Protein AF-0000000084645472 (afdb_homodimer)

Sequence (696 aa):
MKVDATPVSRYTLNSGRGMRVRILTYGGIIQSIEVPDRTGRIGNVVLGFPTLAGYLNNTGSAKTYFGAIIGRYGNRIAGGVFALDGHEYHLPVNDGGNSLHGGTAGFDTKVWQASVEKGGDSVGLKLHYVSPAGEMGFPGALSTTVTYTLDQNNQLRINYHASTDAPTVINLTNHSYFNLAGEDALDVYGHKVTIHADNYTPIDSTLIPTGQITAVRGTPFDFTSPTAIGAHITDNDPQLLLAHGYDHNWVINRADNTELIEAARVQDPQTGRTLTVSTTEPGVQFYTSNFINATFTGTSGHIYRQGAGFTMETQHYPASPNHPGFPSTELTPGQTYDSTTVFGFGAEMKVDATPVSRYTLNSGRGMRVRILTYGGIIQSIEVPDRTGRIGNVVLGFPTLAGYLNNTGSAKTYFGAIIGRYGNRIAGGVFALDGHEYHLPVNDGGNSLHGGTAGFDTKVWQASVEKGGDSVGLKLHYVSPAGEMGFPGALSTTVTYTLDQNNQLRINYHASTDAPTVINLTNHSYFNLAGEDALDVYGHKVTIHADNYTPIDSTLIPTGQITAVRGTPFDFTSPTAIGAHITDNDPQLLLAHGYDHNWVINRADNTELIEAARVQDPQTGRTLTVSTTEPGVQFYTSNFINATFTGTSGHIYRQGAGFTMETQHYPASPNHPGFPSTELTPGQTYDSTTVFGFGAE

Secondary structure (DSSP, 8-state):
-EETTEE--EEEEE-SSS-EEEEETBTTEEEEEEEE-TTS-EEE-B---SSHHHHHH--GGG---TTPEE-SBSSEEGGGEEEETTEEEE----BTTBEETTSTT-GGGSBPEEEEEEETTEEEEEEEEEE-TTGGG--S-EEEEEEEEEETTSEEEEEEEEEESS-EE-B-EE--EE-TT-GGG---TT-EEEE--SEEE-B-TTS-B-S--EE-TTSTT--SS-EEGGGSTTS--HHHHHHTS-EEEEE---SSSSS-EEEEEEE-TTT-EEEEEEESSSEEEEE--TT--S-SB-TTSPBP-TTS-EEEEEESPTTGGG-TTSPP-EE-TT--EEEEEEEEEEE-/-EETTEE--EEEEE-SSS-EEEEETBTTEEEEEEEE-TTS-EEE-B---SSHHHHHH--GGG---TTPEE-SBSSEEGGGEEEETTEEEE----BTTBEETTSTT-GGGSBPEEEEEEETTEEEEEEEEEE-TTGGG--S-EEEEEEEEEETTSEEEEEEEEEESS-EE-B-EE---B-TT-GGG---TT-EEEE--SEEE-B-TTS-B-S--EE-TTSTT--SS-EEGGGSTTS--HHHHHHTS-EEEEE---SSSSS-EEEEEEE-TTT-EEEEEEESSSEEEEE--TT--S-SB-TTSPBP-TTS-BEEEEESPTTGGG-TTSPP-EE-TT--EEEEEEEEEEE-

pLDDT: mean 97.03, std 4.03, range [68.0, 98.94]

Solvent-accessible surface area (backbone atoms only — not comparable to full-atom values): 33801 Å² total; per-residue (Å²): 101,68,56,97,85,38,77,44,51,76,45,76,48,63,29,85,66,65,29,38,36,33,34,29,26,47,8,52,14,41,47,37,37,29,37,38,28,57,85,59,54,67,39,41,26,28,42,30,44,74,45,70,64,51,58,73,65,49,52,78,95,70,44,72,57,52,11,12,32,29,12,57,30,38,50,40,33,56,66,11,45,41,66,56,93,89,39,78,38,59,36,44,62,67,44,84,60,14,14,34,35,26,23,89,72,19,41,46,73,36,74,37,48,74,45,81,42,79,53,97,64,33,38,30,42,39,32,37,46,72,45,52,58,48,55,61,39,40,51,30,34,34,45,35,37,41,34,42,33,33,22,58,73,40,32,42,33,39,38,41,36,34,39,35,78,30,61,32,69,51,27,55,29,48,42,43,24,38,12,62,74,20,46,81,61,49,51,36,44,74,28,27,33,26,34,47,29,64,28,26,35,55,56,44,92,71,71,43,50,70,74,52,79,40,67,16,76,97,45,79,70,47,24,69,47,79,34,40,52,51,75,41,51,36,48,76,38,73,66,30,38,64,46,28,23,53,63,40,39,34,38,44,69,67,96,56,78,68,54,78,38,77,40,32,40,37,33,20,78,85,42,17,16,32,40,37,37,28,29,23,48,57,18,33,36,40,29,36,37,43,80,41,62,18,71,50,53,30,61,83,40,37,36,42,35,58,26,29,22,33,32,72,28,47,19,56,53,54,30,21,75,74,26,87,88,41,62,81,37,71,44,40,55,91,46,69,50,75,45,42,39,33,47,32,49,43,53,93,100,65,56,98,85,39,78,46,51,75,47,77,48,63,29,84,66,66,29,37,37,32,35,29,26,48,8,52,15,40,47,37,38,29,37,40,28,57,87,58,54,67,37,41,26,29,42,31,44,74,42,69,64,53,57,74,65,48,50,77,94,69,44,72,58,50,12,12,31,27,13,57,30,38,50,41,32,58,65,10,44,40,66,58,93,90,38,78,38,59,35,44,63,66,42,85,61,15,13,36,36,26,24,88,72,20,42,48,74,36,73,36,49,75,47,79,41,81,53,96,64,32,40,31,42,38,32,36,47,72,45,52,58,48,56,61,39,40,52,29,34,35,45,34,37,41,34,42,33,33,23,58,75,41,30,43,34,39,38,40,36,34,39,37,78,29,60,31,69,50,27,56,30,49,41,43,26,38,13,64,74,19,42,82,60,48,50,37,43,72,28,27,32,24,34,46,32,65,28,27,37,56,57,44,92,72,70,41,51,69,73,53,79,40,70,16,75,95,46,78,69,48,25,71,47,79,33,41,52,49,76,42,51,35,48,78,39,75,65,29,39,65,45,29,24,54,64,40,39,33,38,43,67,67,95,56,79,66,53,77,40,77,39,31,39,36,34,18,78,86,41,18,16,31,41,36,36,28,28,22,48,58,20,32,33,40,30,36,37,41,78,41,60,18,71,50,54,30,60,81,42,37,35,40,34,58,27,27,22,32,30,70,27,45,20,55,53,55,28,21,76,74,26,88,87,40,62,81,38,72,44,41,57,90,46,69,49,76,43,42,40,32,46,32,49,43,52,94

InterPro domains:
  IPR008183 Aldose 1-/Glucose-6-phosphate 1-epimerase [PF01263] (10-343)
  IPR011013 Galactose mutarotase-like domain superfamily [SSF74650] (3-345)
  IPR014718 Glycoside hydrolase-type carbohydrate-binding [G3DSA:2.70.98.10] (1-347)
  IPR015443 Aldose 1-epimerase/Galactose mutarotase [PIRSF005096] (4-347)
  IPR018052 Aldose 1-epimerase, conserved site [PS00545] (171-180)
  IPR047215 Galactose mutarotase-like [cd09019] (10-345)

Nearest PDB structures (foldseek):
  1nsu-assembly1_B  TM=9.534E-01  e=1.758E-31  Lactococcus lactis
  1mmu-assembly1_A  TM=9.184E-01  e=4.591E-32  Lactococcus lactis
  1nsx-assembly1_B  TM=9.533E-01  e=3.533E-31  Lactococcus lactis
  1nsm-assembly1_B  TM=9.191E-01  e=2.299E-31  Lactococcus lactis
  1nsr-assembly1_B  TM=9.185E-01  e=2.179E-31  Lactococcus lactis

Organism: NCBI:txid1299332

Structure (mmCIF, N/CA/C/O backbone):
data_AF-0000000084645472-model_v1
#
loop_
_entity.id
_entity.type
_entity.pdbx_description
1 polymer 'Aldose 1-epimerase family protein'
#
loop_
_atom_site.group_PDB
_atom_site.id
_atom_site.type_symbol
_atom_site.label_atom_id
_atom_site.label_alt_id
_atom_site.label_comp_id
_atom_site.label_asym_id
_atom_site.label_entity_id
_atom_site.label_seq_id
_atom_site.pdbx_PDB_ins_code
_atom_site.Cartn_x
_atom_site.Cartn_y
_atom_site.Cartn_z
_atom_site.occupancy
_atom_site.B_iso_or_equiv
_atom_site.auth_seq_id
_atom_site.auth_comp_id
_atom_site.auth_asym_id
_atom_site.auth_atom_id
_atom_site.pdbx_PDB_model_num
ATOM 1 N N . MET A 1 1 ? -23.547 -18.312 -13.789 1 75 1 MET A N 1
ATOM 2 C CA . MET A 1 1 ? -23.172 -17.016 -14.344 1 75 1 MET A CA 1
ATOM 3 C C . MET A 1 1 ? -22.484 -17.188 -15.695 1 75 1 MET A C 1
ATOM 5 O O . MET A 1 1 ? -22.094 -18.297 -16.062 1 75 1 MET A O 1
ATOM 9 N N . LYS A 1 2 ? -22.578 -16.125 -16.609 1 77.06 2 LYS A N 1
ATOM 10 C CA . LYS A 1 2 ? -22.062 -16.234 -17.969 1 77.06 2 LYS A CA 1
ATOM 11 C C . LYS A 1 2 ? -21.016 -15.164 -18.25 1 77.06 2 LYS A C 1
ATOM 13 O O . LYS A 1 2 ? -21.062 -14.078 -17.672 1 77.06 2 LYS A O 1
ATOM 18 N N . VAL A 1 3 ? -19.922 -15.562 -18.906 1 86.94 3 VAL A N 1
ATOM 19 C CA . VAL A 1 3 ? -19 -14.625 -19.562 1 86.94 3 VAL A CA 1
ATOM 20 C C . VAL A 1 3 ? -19.156 -14.727 -21.078 1 86.94 3 VAL A C 1
ATOM 22 O O . VAL A 1 3 ? -18.969 -15.797 -21.656 1 86.94 3 VAL A O 1
ATOM 25 N N . ASP A 1 4 ? -19.359 -13.625 -21.797 1 79.62 4 ASP A N 1
ATOM 26 C CA . ASP A 1 4 ? -19.594 -13.594 -23.234 1 79.62 4 ASP A CA 1
ATOM 27 C C . ASP A 1 4 ? -20.469 -14.766 -23.672 1 79.62 4 ASP A C 1
ATOM 29 O O . ASP A 1 4 ? -20.109 -15.5 -24.594 1 79.62 4 ASP A O 1
ATOM 33 N N . ALA A 1 5 ? -21.516 -15.133 -23.047 1 85.81 5 ALA A N 1
ATOM 34 C CA . ALA A 1 5 ? -22.547 -16.109 -23.375 1 85.81 5 ALA A CA 1
ATOM 35 C C . ALA A 1 5 ? -22.078 -17.531 -23.031 1 85.81 5 ALA A C 1
ATOM 37 O O . ALA A 1 5 ? -22.797 -18.5 -23.281 1 85.81 5 ALA A O 1
ATOM 38 N N . THR A 1 6 ? -20.859 -17.641 -22.484 1 89.81 6 THR A N 1
ATOM 39 C CA . THR A 1 6 ? -20.359 -18.938 -22.047 1 89.81 6 THR A CA 1
ATOM 40 C C . THR A 1 6 ? -20.594 -19.141 -20.547 1 89.81 6 THR A C 1
ATOM 42 O O . THR A 1 6 ? -20.188 -18.312 -19.75 1 89.81 6 THR A O 1
ATOM 45 N N . PRO A 1 7 ? -21.188 -20.172 -20.219 1 94.38 7 PRO A N 1
ATOM 46 C CA . PRO A 1 7 ? -21.438 -20.422 -18.797 1 94.38 7 PRO A CA 1
ATOM 47 C C . PRO A 1 7 ? -20.156 -20.656 -18 1 94.38 7 PRO A C 1
ATOM 49 O O . PRO A 1 7 ? -19.219 -21.281 -18.516 1 94.38 7 PRO A O 1
ATOM 52 N N . VAL A 1 8 ? -20.078 -20.094 -16.812 1 97.56 8 VAL A N 1
ATOM 53 C CA . VAL A 1 8 ? -18.984 -20.312 -15.875 1 97.56 8 VAL A CA 1
ATOM 54 C C . VAL A 1 8 ? -19.469 -21.141 -14.695 1 97.56 8 VAL A C 1
ATOM 56 O O . VAL A 1 8 ? -20.516 -20.859 -14.117 1 97.56 8 VAL A O 1
ATOM 59 N N . SER A 1 9 ? -18.734 -22.172 -14.375 1 97.5 9 SER A N 1
ATOM 60 C CA . SER A 1 9 ? -19.078 -23.031 -13.25 1 97.5 9 SER A CA 1
ATOM 61 C C . SER A 1 9 ? -18.031 -22.938 -12.141 1 97.5 9 SER A C 1
ATOM 63 O O . SER A 1 9 ? -16.891 -22.547 -12.391 1 97.5 9 SER A O 1
ATOM 65 N N . ARG A 1 10 ? -18.516 -23.141 -10.938 1 97.81 10 ARG A N 1
ATOM 66 C CA . ARG A 1 10 ? -17.656 -23.312 -9.781 1 97.81 10 ARG A CA 1
ATOM 67 C C . ARG A 1 10 ? -17.656 -24.766 -9.297 1 97.81 10 ARG A C 1
ATOM 69 O O . ARG A 1 10 ? -18.719 -25.328 -9.016 1 97.81 10 ARG A O 1
ATOM 76 N N . TYR A 1 11 ? -16.531 -25.359 -9.266 1 98.31 11 TYR A N 1
ATOM 77 C CA . TYR A 1 11 ? -16.375 -26.719 -8.766 1 98.31 11 TYR A CA 1
ATOM 78 C C . TYR A 1 11 ? -15.797 -26.719 -7.359 1 98.31 11 TYR A C 1
ATOM 80 O O . TYR A 1 11 ? -14.938 -25.891 -7.035 1 98.31 11 TYR A O 1
ATOM 88 N N . THR A 1 12 ? -16.266 -27.625 -6.508 1 98.25 12 THR A N 1
ATOM 89 C CA . THR A 1 12 ? -15.719 -27.812 -5.172 1 98.25 12 THR A CA 1
ATOM 90 C C . THR A 1 12 ? -15.055 -29.188 -5.055 1 98.25 12 THR A C 1
ATOM 92 O O . THR A 1 12 ? -15.711 -30.219 -5.242 1 98.25 12 THR A O 1
ATOM 95 N N . LEU A 1 13 ? -13.734 -29.125 -4.852 1 98.38 13 LEU A N 1
ATOM 96 C CA . LEU A 1 13 ? -13 -30.344 -4.527 1 98.38 13 LEU A CA 1
ATOM 97 C C . LEU A 1 13 ? -12.914 -30.531 -3.016 1 98.38 13 LEU A C 1
ATOM 99 O O . LEU A 1 13 ? -12.688 -29.578 -2.275 1 98.38 13 LEU A O 1
ATOM 103 N N . ASN A 1 14 ? -13.156 -31.719 -2.58 1 97.12 14 ASN A N 1
ATOM 104 C CA . ASN A 1 14 ? -13.117 -32.062 -1.167 1 97.12 14 ASN A CA 1
ATOM 105 C C . ASN A 1 14 ? -12.148 -33.219 -0.908 1 97.12 14 ASN A C 1
ATOM 107 O O . ASN A 1 14 ? -12.25 -34.281 -1.541 1 97.12 14 ASN A O 1
ATOM 111 N N . SER A 1 15 ? -11.234 -33 0.006 1 94.56 15 SER A N 1
ATOM 112 C CA . SER A 1 15 ? -10.242 -34.031 0.311 1 94.56 15 SER A CA 1
ATOM 113 C C . SER A 1 15 ? -10.844 -35.156 1.147 1 94.56 15 SER A C 1
ATOM 115 O O . SER A 1 15 ? -10.281 -36.25 1.235 1 94.56 15 SER A O 1
ATOM 117 N N . GLY A 1 16 ? -11.922 -34.844 1.812 1 94.12 16 GLY A N 1
ATOM 118 C CA . GLY A 1 16 ? -12.477 -35.75 2.811 1 94.12 16 GLY A CA 1
ATOM 119 C C . GLY A 1 16 ? -11.766 -35.656 4.152 1 94.12 16 GLY A C 1
ATOM 120 O O . GLY A 1 16 ? -12.125 -36.375 5.098 1 94.12 16 GLY A O 1
ATOM 121 N N . ARG A 1 17 ? -10.766 -34.812 4.23 1 93.25 17 ARG A N 1
ATOM 122 C CA . ARG A 1 17 ? -9.969 -34.656 5.445 1 93.25 17 ARG A CA 1
ATOM 123 C C . ARG A 1 17 ? -9.891 -33.188 5.867 1 93.25 17 ARG A C 1
ATOM 125 O O . ARG A 1 17 ? -8.828 -32.719 6.285 1 93.25 17 ARG A O 1
ATOM 132 N N . GLY A 1 18 ? -10.984 -32.438 5.609 1 95 18 GLY A N 1
ATOM 133 C CA . GLY A 1 18 ? -11.102 -31.094 6.148 1 95 18 GLY A CA 1
ATOM 134 C C . GLY A 1 18 ? -10.641 -30.016 5.184 1 95 18 GLY A C 1
ATOM 135 O O . GLY A 1 18 ? -10.727 -28.828 5.484 1 95 18 GLY A O 1
ATOM 136 N N . MET A 1 19 ? -10.102 -30.375 4.023 1 98 19 MET A N 1
ATOM 137 C CA . MET A 1 19 ? -9.672 -29.406 3.023 1 98 19 MET A CA 1
ATOM 138 C C . MET A 1 19 ? -10.648 -29.359 1.854 1 98 19 MET A C 1
ATOM 140 O O . MET A 1 19 ? -11.117 -30.391 1.383 1 98 19 MET A O 1
ATOM 144 N N . ARG A 1 20 ? -10.977 -28.172 1.465 1 98.5 20 ARG A N 1
ATOM 145 C CA . ARG A 1 20 ? -11.828 -27.922 0.303 1 98.5 20 ARG A CA 1
ATOM 146 C C . ARG A 1 20 ? -11.219 -26.859 -0.597 1 98.5 20 ARG A C 1
ATOM 148 O O . ARG A 1 20 ? -10.664 -25.859 -0.11 1 98.5 20 ARG A O 1
ATOM 155 N N . VAL A 1 21 ? -11.32 -27.078 -1.86 1 98.88 21 VAL A N 1
ATOM 156 C CA . VAL A 1 21 ? -10.836 -26.141 -2.863 1 98.88 21 VAL A CA 1
ATOM 157 C C . VAL A 1 21 ? -11.961 -25.812 -3.84 1 98.88 21 VAL A C 1
ATOM 159 O O . VAL A 1 21 ? -12.609 -26.703 -4.375 1 98.88 21 VAL A O 1
ATOM 162 N N . ARG A 1 22 ? -12.227 -24.547 -4.07 1 98.75 22 ARG A N 1
ATOM 163 C CA . ARG A 1 22 ? -13.211 -24.109 -5.059 1 98.75 22 ARG A CA 1
ATOM 164 C C . ARG A 1 22 ? -12.531 -23.469 -6.262 1 98.75 22 ARG A C 1
ATOM 166 O O . ARG A 1 22 ? -11.656 -22.609 -6.105 1 98.75 22 ARG A O 1
ATOM 173 N N . ILE A 1 23 ? -12.938 -23.953 -7.426 1 98.81 23 ILE A N 1
ATOM 174 C CA . ILE A 1 23 ? -12.281 -23.531 -8.656 1 98.81 23 ILE A CA 1
ATOM 175 C C . ILE A 1 23 ? -13.328 -23.062 -9.672 1 98.81 23 ILE A C 1
ATOM 177 O O . ILE A 1 23 ? -14.328 -23.734 -9.891 1 98.81 23 ILE A O 1
ATOM 181 N N . LEU A 1 24 ? -13.133 -21.859 -10.25 1 98.81 24 LEU A N 1
ATOM 182 C CA . LEU A 1 24 ? -13.961 -21.344 -11.336 1 98.81 24 LEU A CA 1
ATOM 183 C C . LEU A 1 24 ? -13.43 -21.812 -12.688 1 98.81 24 LEU A C 1
ATOM 185 O O . LEU A 1 24 ? -12.219 -21.844 -12.906 1 98.81 24 LEU A O 1
ATOM 189 N N . THR A 1 25 ? -14.375 -22.109 -13.617 1 98.69 25 THR A N 1
ATOM 190 C CA . THR A 1 25 ? -13.93 -22.438 -14.961 1 98.69 25 THR A CA 1
ATOM 191 C C . THR A 1 25 ? -13.383 -21.188 -15.664 1 98.69 25 THR A C 1
ATOM 193 O O . THR A 1 25 ? -12.648 -21.312 -16.656 1 98.69 25 THR A O 1
ATOM 196 N N . TYR A 1 26 ? -13.836 -20.047 -15.188 1 98.69 26 TYR A N 1
ATOM 197 C CA . TYR A 1 26 ? -13.242 -18.812 -15.664 1 98.69 26 TYR A CA 1
ATOM 198 C C . TYR A 1 26 ? -11.828 -18.641 -15.125 1 98.69 26 TYR A C 1
ATOM 200 O O . TYR A 1 26 ? -11.617 -18.594 -13.914 1 98.69 26 TYR A O 1
ATOM 208 N N . GLY A 1 27 ? -10.883 -18.688 -16.047 1 98.62 27 GLY A N 1
ATOM 209 C CA . GLY A 1 27 ? -9.492 -18.516 -15.688 1 98.62 27 GLY A CA 1
ATOM 210 C C . GLY A 1 27 ? -8.906 -19.703 -14.945 1 98.62 27 GLY A C 1
ATOM 211 O O . GLY A 1 27 ? -7.719 -19.703 -14.617 1 98.62 27 GLY A O 1
ATOM 212 N N . GLY A 1 28 ? -9.773 -20.719 -14.703 1 98.81 28 GLY A N 1
ATOM 213 C CA . GLY A 1 28 ? -9.312 -21.781 -13.82 1 98.81 28 GLY A CA 1
ATOM 214 C C . GLY A 1 28 ? -8.969 -21.297 -12.43 1 98.81 28 GLY A C 1
ATOM 215 O O . GLY A 1 28 ? -8 -21.766 -11.82 1 98.81 28 GLY A O 1
ATOM 216 N N . ILE A 1 29 ? -9.688 -20.391 -11.93 1 98.81 29 ILE A N 1
ATOM 217 C CA . ILE A 1 29 ? -9.352 -19.594 -10.75 1 98.81 29 ILE A CA 1
ATOM 218 C C . ILE A 1 29 ? -9.609 -20.422 -9.484 1 98.81 29 ILE A C 1
ATOM 220 O O . ILE A 1 29 ? -10.719 -20.922 -9.273 1 98.81 29 ILE A O 1
ATOM 224 N N . ILE A 1 30 ? -8.516 -20.578 -8.68 1 98.88 30 ILE A N 1
ATOM 225 C CA . ILE A 1 30 ? -8.711 -21.031 -7.305 1 98.88 30 ILE A CA 1
ATOM 226 C C . ILE A 1 30 ? -9.328 -19.922 -6.473 1 98.88 30 ILE A C 1
ATOM 228 O O . ILE A 1 30 ? -8.633 -18.984 -6.074 1 98.88 30 ILE A O 1
ATOM 232 N N . GLN A 1 31 ? -10.586 -20.047 -6.195 1 98.62 31 GLN A N 1
ATOM 233 C CA . GLN A 1 31 ? -11.305 -18.984 -5.5 1 98.62 31 GLN A CA 1
ATOM 234 C C . GLN A 1 31 ? -11.133 -19.094 -3.988 1 98.62 31 GLN A C 1
ATOM 236 O O . GLN A 1 31 ? -11.086 -18.078 -3.285 1 98.62 31 GLN A O 1
ATOM 241 N N . SER A 1 32 ? -11.047 -20.312 -3.498 1 98.69 32 SER A N 1
ATOM 242 C CA . SER A 1 32 ? -10.836 -20.531 -2.07 1 98.69 32 SER A CA 1
ATOM 243 C C . SER A 1 32 ? -10.109 -21.844 -1.819 1 98.69 32 SER A C 1
ATOM 245 O O . SER A 1 32 ? -10.234 -22.797 -2.6 1 98.69 32 SER A O 1
ATOM 247 N N . ILE A 1 33 ? -9.281 -21.875 -0.873 1 98.88 33 ILE A N 1
ATOM 248 C CA . ILE A 1 33 ? -8.695 -23.047 -0.237 1 98.88 33 ILE A CA 1
ATOM 249 C C . ILE A 1 33 ? -8.984 -23.031 1.262 1 98.88 33 ILE A C 1
ATOM 251 O O . ILE A 1 33 ? -8.445 -22.188 1.989 1 98.88 33 ILE A O 1
ATOM 255 N N . GLU A 1 34 ? -9.797 -23.891 1.684 1 98.69 34 GLU A N 1
ATOM 256 C CA . GLU A 1 34 ? -10.148 -23.984 3.094 1 98.69 34 GLU A CA 1
ATOM 257 C C . GLU A 1 34 ? -9.43 -25.156 3.766 1 98.69 34 GLU A C 1
ATOM 259 O O . GLU A 1 34 ? -9.531 -26.297 3.314 1 98.69 34 GLU A O 1
ATOM 264 N N . VAL A 1 35 ? -8.672 -24.891 4.812 1 98.5 35 VAL A N 1
ATOM 265 C CA . VAL A 1 35 ? -7.871 -25.922 5.469 1 98.5 35 VAL A CA 1
ATOM 266 C C . VAL A 1 35 ? -7.949 -25.75 6.984 1 98.5 35 VAL A C 1
ATOM 268 O O . VAL A 1 35 ? -8.203 -24.656 7.48 1 98.5 35 VAL A O 1
ATOM 271 N N . PRO A 1 36 ? -7.781 -26.797 7.738 1 97.81 36 PRO A N 1
ATOM 272 C CA . PRO A 1 36 ? -7.781 -26.688 9.195 1 97.81 36 PRO A CA 1
ATOM 273 C C . PRO A 1 36 ? -6.477 -26.109 9.742 1 97.81 36 PRO A C 1
ATOM 275 O O . PRO A 1 36 ? -5.422 -26.266 9.133 1 97.81 36 PRO A O 1
ATOM 278 N N . ASP A 1 37 ? -6.633 -25.375 10.859 1 98.06 37 ASP A N 1
ATOM 279 C CA . ASP A 1 37 ? -5.453 -24.984 11.633 1 98.06 37 ASP A CA 1
ATOM 280 C C . ASP A 1 37 ? -5.133 -26.016 12.703 1 98.06 37 ASP A C 1
ATOM 282 O O . ASP A 1 37 ? -5.691 -27.125 12.695 1 98.06 37 ASP A O 1
ATOM 286 N N . ARG A 1 38 ? -4.195 -25.766 13.602 1 98 38 ARG A N 1
ATOM 287 C CA . ARG A 1 38 ? -3.734 -26.734 14.594 1 98 38 ARG A CA 1
ATOM 288 C C . ARG A 1 38 ? -4.867 -27.125 15.531 1 98 38 ARG A C 1
ATOM 290 O O . ARG A 1 38 ? -4.832 -28.203 16.125 1 98 38 ARG A O 1
ATOM 297 N N . THR A 1 39 ? -5.926 -26.312 15.656 1 97.69 39 THR A N 1
ATOM 298 C CA . THR A 1 39 ? -7.047 -26.609 16.547 1 97.69 39 THR A CA 1
ATOM 299 C C . THR A 1 39 ? -8.195 -27.25 15.766 1 97.69 39 THR A C 1
ATOM 301 O O . THR A 1 39 ? -9.234 -27.578 16.344 1 97.69 39 THR A O 1
ATOM 304 N N . GLY A 1 40 ? -8.047 -27.359 14.453 1 96.88 40 GLY A N 1
ATOM 305 C CA . GLY A 1 40 ? -9.078 -27.969 13.625 1 96.88 40 GLY A CA 1
ATOM 306 C C . GLY A 1 40 ? -10.016 -26.938 13.008 1 96.88 40 GLY A C 1
ATOM 307 O O . GLY A 1 40 ? -10.914 -27.297 12.234 1 96.88 40 GLY A O 1
ATOM 308 N N . ARG A 1 41 ? -9.812 -25.688 13.375 1 96.38 41 ARG A N 1
ATOM 309 C CA . ARG A 1 41 ? -10.656 -24.641 12.797 1 96.38 41 ARG A CA 1
ATOM 310 C C . ARG A 1 41 ? -10.344 -24.438 11.32 1 96.38 41 ARG A C 1
ATOM 312 O O . ARG A 1 41 ? -9.195 -24.188 10.961 1 96.38 41 ARG A O 1
ATOM 319 N N . ILE A 1 42 ? -11.352 -24.516 10.5 1 97.62 42 ILE A N 1
ATOM 320 C CA . ILE A 1 42 ? -11.203 -24.391 9.055 1 97.62 42 ILE A CA 1
ATOM 321 C C . ILE A 1 42 ? -11.211 -22.922 8.664 1 97.62 42 ILE A C 1
ATOM 323 O O . ILE A 1 42 ? -12.016 -22.141 9.18 1 97.62 42 ILE A O 1
ATOM 327 N N . GLY A 1 43 ? -10.312 -22.5 7.82 1 97.56 43 GLY A N 1
ATOM 328 C CA . GLY A 1 43 ? -10.266 -21.141 7.281 1 97.56 43 GLY A CA 1
ATOM 329 C C . GLY A 1 43 ? -9.805 -21.094 5.836 1 97.56 43 GLY A C 1
ATOM 330 O O . GLY A 1 43 ? -9.047 -21.953 5.391 1 97.56 43 GLY A O 1
ATOM 331 N N . ASN A 1 44 ? -10.352 -20.125 5.098 1 98.62 44 ASN A N 1
ATOM 332 C CA . ASN A 1 44 ? -9.875 -19.859 3.746 1 98.62 44 ASN A CA 1
ATOM 333 C C . ASN A 1 44 ? -8.492 -19.219 3.758 1 98.62 44 ASN A C 1
ATOM 335 O O . ASN A 1 44 ? -8.289 -18.172 4.395 1 98.62 44 ASN A O 1
ATOM 339 N N . VAL A 1 45 ? -7.547 -19.797 2.998 1 98.81 45 VAL A N 1
ATOM 340 C CA . VAL A 1 45 ? -6.172 -19.344 3.135 1 98.81 45 VAL A CA 1
ATOM 341 C C . VAL A 1 45 ? -5.707 -18.703 1.825 1 98.81 45 VAL A C 1
ATOM 343 O O . VAL A 1 45 ? -4.504 -18.578 1.585 1 98.81 45 VAL A O 1
ATOM 346 N N . VAL A 1 46 ? -6.621 -18.344 0.945 1 98.88 46 VAL A N 1
ATOM 347 C CA . VAL A 1 46 ? -6.223 -17.625 -0.261 1 98.88 46 VAL A CA 1
ATOM 348 C C . VAL A 1 46 ? -7.074 -16.359 -0.421 1 98.88 46 VAL A C 1
ATOM 350 O O . VAL A 1 46 ? -8.219 -16.328 0.027 1 98.88 46 VAL A O 1
ATOM 353 N N . LEU A 1 47 ? -6.461 -15.336 -1 1 98.56 47 LEU A N 1
ATOM 354 C CA . LEU A 1 47 ? -7.188 -14.117 -1.351 1 98.56 47 LEU A CA 1
ATOM 355 C C . LEU A 1 47 ? -8.031 -14.336 -2.602 1 98.56 47 LEU A C 1
ATOM 357 O O . LEU A 1 47 ? -7.762 -15.242 -3.391 1 98.56 47 LEU A O 1
ATOM 361 N N . GLY A 1 48 ? -9.047 -13.578 -2.795 1 98.19 48 GLY A N 1
ATOM 362 C CA . GLY A 1 48 ? -9.93 -13.648 -3.949 1 98.19 48 GLY A CA 1
ATOM 363 C C . GLY A 1 48 ? -11.172 -12.789 -3.799 1 98.19 48 GLY A C 1
ATOM 364 O O . GLY A 1 48 ? -11.258 -11.961 -2.885 1 98.19 48 GLY A O 1
ATOM 365 N N . PHE A 1 49 ? -12.055 -12.891 -4.754 1 98.06 49 PHE A N 1
ATOM 366 C CA . PHE A 1 49 ? -13.336 -12.195 -4.738 1 98.06 49 PHE A CA 1
ATOM 367 C C . PHE A 1 49 ? -14.477 -13.18 -4.492 1 98.06 49 PHE A C 1
ATOM 369 O O . PHE A 1 49 ? -14.398 -14.336 -4.895 1 98.06 49 PHE A O 1
ATOM 376 N N . PRO A 1 50 ? -15.539 -12.695 -3.877 1 96.5 50 PRO A N 1
ATOM 377 C CA . PRO A 1 50 ? -16.641 -13.609 -3.553 1 96.5 50 PRO A CA 1
ATOM 378 C C . PRO A 1 50 ? -17.484 -13.961 -4.77 1 96.5 50 PRO A C 1
ATOM 380 O O . PRO A 1 50 ? -18.188 -14.969 -4.766 1 96.5 50 PRO A O 1
ATOM 383 N N . THR A 1 51 ? -17.438 -13.117 -5.816 1 96.38 51 THR A N 1
ATOM 384 C CA . THR A 1 51 ? -18.281 -13.328 -6.98 1 96.38 51 THR A CA 1
ATOM 385 C C . THR A 1 51 ? -17.484 -13.234 -8.273 1 96.38 51 THR A C 1
ATOM 387 O O . THR A 1 51 ? -16.391 -12.648 -8.289 1 96.38 51 THR A O 1
ATOM 390 N N . LEU A 1 52 ? -18.047 -13.82 -9.297 1 97 52 LEU A N 1
ATOM 391 C CA . LEU A 1 52 ? -17.438 -13.75 -10.617 1 97 52 LEU A CA 1
ATOM 392 C C . LEU A 1 52 ? -17.281 -12.297 -11.062 1 97 52 LEU A C 1
ATOM 394 O O . LEU A 1 52 ? -16.281 -11.945 -11.695 1 97 52 LEU A O 1
ATOM 398 N N . ALA A 1 53 ? -18.234 -11.461 -10.719 1 96.25 53 ALA A N 1
ATOM 399 C CA . ALA A 1 53 ? -18.188 -10.047 -11.094 1 96.25 53 ALA A CA 1
ATOM 400 C C . ALA A 1 53 ? -16.922 -9.383 -10.555 1 96.25 53 ALA A C 1
ATOM 402 O O . ALA A 1 53 ? -16.312 -8.539 -11.227 1 96.25 53 ALA A O 1
ATOM 403 N N . GLY A 1 54 ? -16.5 -9.742 -9.312 1 96.5 54 GLY A N 1
ATOM 404 C CA . GLY A 1 54 ? -15.273 -9.219 -8.758 1 96.5 54 GLY A CA 1
ATOM 405 C C . GLY A 1 54 ? -14.055 -9.547 -9.602 1 96.5 54 GLY A C 1
ATOM 406 O O . GLY A 1 54 ? -13.172 -8.695 -9.789 1 96.5 54 GLY A O 1
ATOM 407 N N . TYR A 1 55 ? -14.039 -10.75 -10.102 1 97.62 55 TYR A N 1
ATOM 408 C CA . TYR A 1 55 ? -12.93 -11.172 -10.953 1 97.62 55 TYR A CA 1
ATOM 409 C C . TYR A 1 55 ? -12.977 -10.453 -12.305 1 97.62 55 TYR A C 1
ATOM 411 O O . TYR A 1 55 ? -11.945 -10 -12.805 1 97.62 55 TYR A O 1
ATOM 419 N N . LEU A 1 56 ? -14.164 -10.32 -12.883 1 96.56 56 LEU A N 1
ATOM 420 C CA . LEU A 1 56 ? -14.328 -9.703 -14.195 1 96.56 56 LEU A CA 1
ATOM 421 C C . LEU A 1 56 ? -13.992 -8.219 -14.141 1 96.56 56 LEU A C 1
ATOM 423 O O . LEU A 1 56 ? -13.484 -7.652 -15.109 1 96.56 56 LEU A O 1
ATOM 427 N N . ASN A 1 57 ? -14.18 -7.602 -12.977 1 94.62 57 ASN A N 1
ATOM 428 C CA . ASN A 1 57 ? -14 -6.16 -12.836 1 94.62 57 ASN A CA 1
ATOM 429 C C . ASN A 1 57 ? -12.586 -5.812 -12.375 1 94.62 57 ASN A C 1
ATOM 431 O O . ASN A 1 57 ? -12.195 -4.645 -12.383 1 94.62 57 ASN A O 1
ATOM 435 N N . ASN A 1 58 ? -11.852 -6.762 -11.914 1 94.69 58 ASN A N 1
ATOM 436 C CA . ASN A 1 58 ? -10.469 -6.527 -11.516 1 94.69 58 ASN A CA 1
ATOM 437 C C . ASN A 1 58 ? -9.539 -6.457 -12.719 1 94.69 58 ASN A C 1
ATOM 439 O O . ASN A 1 58 ? -8.891 -7.441 -13.07 1 94.69 58 ASN A O 1
ATOM 443 N N . THR A 1 59 ? -9.5 -5.305 -13.375 1 89.5 59 THR A N 1
ATOM 444 C CA . THR A 1 59 ? -8.781 -5.082 -14.625 1 89.5 59 THR A CA 1
ATOM 445 C C . THR A 1 59 ? -7.82 -3.902 -14.484 1 89.5 59 THR A C 1
ATOM 447 O O . THR A 1 59 ? -7.758 -3.266 -13.43 1 89.5 59 THR A O 1
ATOM 450 N N . GLY A 1 60 ? -7.016 -3.684 -15.43 1 81.31 60 GLY A N 1
ATOM 451 C CA . GLY A 1 60 ? -6.156 -2.512 -15.484 1 81.31 60 GLY A CA 1
ATOM 452 C C . GLY A 1 60 ? -4.941 -2.623 -14.578 1 81.31 60 GLY A C 1
ATOM 453 O O . GLY A 1 60 ? -4.355 -3.699 -14.453 1 81.31 60 GLY A O 1
ATOM 454 N N . SER A 1 61 ? -4.551 -1.486 -14.023 1 75.81 61 SER A N 1
ATOM 455 C CA . SER A 1 61 ? -3.309 -1.396 -13.266 1 75.81 61 SER A CA 1
ATOM 456 C C . SER A 1 61 ? -3.438 -2.08 -11.906 1 75.81 61 SER A C 1
ATOM 458 O O . SER A 1 61 ? -2.436 -2.436 -11.281 1 75.81 61 SER A O 1
ATOM 460 N N . ALA A 1 62 ? -4.648 -2.309 -11.5 1 78.12 62 ALA A N 1
ATOM 461 C CA . ALA A 1 62 ? -4.887 -2.904 -10.188 1 78.12 62 ALA A CA 1
ATOM 462 C C . ALA A 1 62 ? -5.164 -4.398 -10.305 1 78.12 62 ALA A C 1
ATOM 464 O O . ALA A 1 62 ? -5.535 -5.047 -9.328 1 78.12 62 ALA A O 1
ATOM 465 N N . LYS A 1 63 ? -4.977 -4.984 -11.5 1 93.69 63 LYS A N 1
ATOM 466 C CA . LYS A 1 63 ? -5.312 -6.391 -11.688 1 93.69 63 LYS A CA 1
ATOM 467 C C . LYS A 1 63 ? -4.426 -7.293 -10.836 1 93.69 63 LYS A C 1
ATOM 469 O O . LYS A 1 63 ? -3.201 -7.137 -10.82 1 93.69 63 LYS A O 1
ATOM 474 N N . THR A 1 64 ? -4.949 -8.266 -10.125 1 96.62 64 THR A N 1
ATOM 475 C CA . THR A 1 64 ? -4.215 -9.062 -9.141 1 96.62 64 THR A CA 1
ATOM 476 C C . THR A 1 64 ? -4.066 -10.5 -9.625 1 96.62 64 THR A C 1
ATOM 478 O O . THR A 1 64 ? -3.209 -11.242 -9.133 1 96.62 64 THR A O 1
ATOM 481 N N . TYR A 1 65 ? -4.996 -11.016 -10.586 1 98.06 65 TYR A N 1
ATOM 482 C CA . TYR A 1 65 ? -4.945 -12.367 -11.125 1 98.06 65 TYR A CA 1
ATOM 483 C C . TYR A 1 65 ? -5.211 -13.398 -10.031 1 98.06 65 TYR A C 1
ATOM 485 O O . TYR A 1 65 ? -4.688 -14.516 -10.078 1 98.06 65 TYR A O 1
ATOM 493 N N . PHE A 1 66 ? -5.949 -13.07 -8.961 1 98.44 66 PHE A N 1
ATOM 494 C CA . PHE A 1 66 ? -6.195 -13.945 -7.824 1 98.44 66 PHE A CA 1
ATOM 495 C C . PHE A 1 66 ? -6.531 -15.359 -8.289 1 98.44 66 PHE A C 1
ATOM 497 O O . PHE A 1 66 ? -7.566 -15.578 -8.914 1 98.44 66 PHE A O 1
ATOM 504 N N . GLY A 1 67 ? -5.625 -16.297 -7.984 1 98.81 67 GLY A N 1
ATOM 505 C CA . GLY A 1 67 ? -5.902 -17.719 -8.109 1 98.81 67 GLY A CA 1
ATOM 506 C C . GLY A 1 67 ? -5.895 -18.203 -9.547 1 98.81 67 GLY A C 1
ATOM 507 O O . GLY A 1 67 ? -6.086 -19.391 -9.812 1 98.81 67 GLY A O 1
ATOM 508 N N . ALA A 1 68 ? -5.602 -17.406 -10.508 1 98.88 68 ALA A N 1
ATOM 509 C CA . ALA A 1 68 ? -5.828 -17.719 -11.914 1 98.88 68 ALA A CA 1
ATOM 510 C C . ALA A 1 68 ? -4.688 -18.562 -12.477 1 98.88 68 ALA A C 1
ATOM 512 O O . ALA A 1 68 ? -3.555 -18.5 -11.992 1 98.88 68 ALA A O 1
ATOM 513 N N . ILE A 1 69 ? -5.047 -19.391 -13.461 1 98.88 69 ILE A N 1
ATOM 514 C CA . ILE A 1 69 ? -4.035 -19.938 -14.359 1 98.88 69 ILE A CA 1
ATOM 515 C C . ILE A 1 69 ? -3.436 -18.828 -15.203 1 98.88 69 ILE A C 1
ATOM 517 O O . ILE A 1 69 ? -4.16 -18.109 -15.898 1 98.88 69 ILE A O 1
ATOM 521 N N . ILE A 1 70 ? -2.166 -18.719 -15.133 1 98.81 70 ILE A N 1
ATOM 522 C CA . ILE A 1 70 ? -1.494 -17.688 -15.914 1 98.81 70 ILE A CA 1
ATOM 523 C C . ILE A 1 70 ? -0.849 -18.312 -17.141 1 98.81 70 ILE A C 1
ATOM 525 O O . ILE A 1 70 ? -0.159 -19.328 -17.047 1 98.81 70 ILE A O 1
ATOM 529 N N . GLY A 1 71 ? -1.058 -17.75 -18.234 1 98.06 71 GLY A N 1
ATOM 530 C CA . GLY A 1 71 ? -0.524 -18.156 -19.531 1 98.06 71 GLY A CA 1
ATOM 531 C C . GLY A 1 71 ? -0.873 -17.172 -20.641 1 98.06 71 GLY A C 1
ATOM 532 O O . GLY A 1 71 ? -1.672 -16.266 -20.453 1 98.06 71 GLY A O 1
ATOM 533 N N . ARG A 1 72 ? -0.329 -17.266 -21.766 1 98 72 ARG A N 1
ATOM 534 C CA . ARG A 1 72 ? 0.561 -18.328 -22.203 1 98 72 ARG A CA 1
ATOM 535 C C . ARG A 1 72 ? 1.916 -18.234 -21.516 1 98 72 ARG A C 1
ATOM 537 O O . ARG A 1 72 ? 2.664 -19.219 -21.469 1 98 72 ARG A O 1
ATOM 544 N N . TYR A 1 73 ? 2.109 -17.031 -20.984 1 98.44 73 TYR A N 1
ATOM 545 C CA . TYR A 1 73 ? 3.426 -16.844 -20.391 1 98.44 73 TYR A CA 1
ATOM 546 C C . TYR A 1 73 ? 3.314 -16.172 -19.031 1 98.44 73 TYR A C 1
ATOM 548 O O . TYR A 1 73 ? 2.971 -14.984 -18.953 1 98.44 73 TYR A O 1
ATOM 556 N N . GLY A 1 74 ? 3.611 -16.906 -17.984 1 98.31 74 GLY A N 1
ATOM 557 C CA . GLY A 1 74 ? 3.662 -16.359 -16.641 1 98.31 74 GLY A CA 1
ATOM 558 C C . GLY A 1 74 ? 4.809 -15.383 -16.438 1 98.31 74 GLY A C 1
ATOM 559 O O . GLY A 1 74 ? 5.934 -15.641 -16.859 1 98.31 74 GLY A O 1
ATOM 560 N N . ASN A 1 75 ? 4.469 -14.312 -15.766 1 98.44 75 ASN A N 1
ATOM 561 C CA . ASN A 1 75 ? 5.398 -13.219 -15.508 1 98.44 75 ASN A CA 1
ATOM 562 C C . ASN A 1 75 ? 5.688 -12.422 -16.781 1 98.44 75 ASN A C 1
ATOM 564 O O . ASN A 1 75 ? 4.816 -12.281 -17.641 1 98.44 75 ASN A O 1
ATOM 568 N N . ARG A 1 76 ? 6.898 -11.734 -16.906 1 98.56 76 ARG A N 1
ATOM 569 C CA . ARG A 1 76 ? 7.078 -10.695 -17.922 1 98.56 76 ARG A CA 1
ATOM 570 C C . ARG A 1 76 ? 7.977 -11.172 -19.047 1 98.56 76 ARG A C 1
ATOM 572 O O . ARG A 1 76 ? 8.867 -11.992 -18.844 1 98.56 76 ARG A O 1
ATOM 579 N N . ILE A 1 77 ? 7.668 -10.734 -20.156 1 98.69 77 ILE A N 1
ATOM 580 C CA . ILE A 1 77 ? 8.57 -10.711 -21.297 1 98.69 77 ILE A CA 1
ATOM 581 C C . ILE A 1 77 ? 8.977 -9.266 -21.609 1 98.69 77 ILE A C 1
ATOM 583 O O . ILE A 1 77 ? 8.125 -8.406 -21.812 1 98.69 77 ILE A O 1
ATOM 587 N N . ALA A 1 78 ? 10.25 -9.039 -21.641 1 98.69 78 ALA A N 1
ATOM 588 C CA . ALA A 1 78 ? 10.805 -7.691 -21.734 1 98.69 78 ALA A CA 1
ATOM 589 C C . ALA A 1 78 ? 10.367 -7.004 -23.016 1 98.69 78 ALA A C 1
ATOM 591 O O . ALA A 1 78 ? 10.484 -7.574 -24.109 1 98.69 78 ALA A O 1
ATOM 592 N N . GLY A 1 79 ? 9.781 -5.797 -22.875 1 98.31 79 GLY A N 1
ATOM 593 C CA . GLY A 1 79 ? 9.383 -5.008 -24.031 1 98.31 79 GLY A CA 1
ATOM 594 C C . GLY A 1 79 ? 8.242 -5.637 -24.812 1 98.31 79 GLY A C 1
ATOM 595 O O . GLY A 1 79 ? 7.812 -5.094 -25.828 1 98.31 79 GLY A O 1
ATOM 596 N N . GLY A 1 80 ? 7.77 -6.789 -24.375 1 98.56 80 GLY A N 1
ATOM 597 C CA . GLY A 1 80 ? 6.762 -7.523 -25.125 1 98.56 80 GLY A CA 1
ATOM 598 C C . GLY A 1 80 ? 7.273 -8.078 -26.438 1 98.56 80 GLY A C 1
ATOM 599 O O . GLY A 1 80 ? 6.539 -8.133 -27.422 1 98.56 80 GLY A O 1
ATOM 600 N N . VAL A 1 81 ? 8.5 -8.312 -26.469 1 98.56 81 VAL A N 1
ATOM 601 C CA . VAL A 1 81 ? 9.109 -8.773 -27.703 1 98.56 81 VAL A CA 1
ATOM 602 C C . VAL A 1 81 ? 10.039 -9.953 -27.422 1 98.56 81 VAL A C 1
ATOM 604 O O . VAL A 1 81 ? 10.766 -9.945 -26.422 1 98.56 81 VAL A O 1
ATOM 607 N N . PHE A 1 82 ? 9.969 -10.969 -28.219 1 98.12 82 PHE A N 1
ATOM 608 C CA . PHE A 1 82 ? 10.945 -12.055 -28.172 1 98.12 82 PHE A CA 1
ATOM 609 C C . PHE A 1 82 ? 11.227 -12.594 -29.578 1 98.12 82 PHE A C 1
ATOM 611 O O . PHE A 1 82 ? 10.484 -12.312 -30.516 1 98.12 82 PHE A O 1
ATOM 618 N N . ALA A 1 83 ? 12.312 -13.219 -29.703 1 97.25 83 ALA A N 1
ATOM 619 C CA . ALA A 1 83 ? 12.695 -13.852 -30.969 1 97.25 83 ALA A CA 1
ATOM 620 C C . ALA A 1 83 ? 12.609 -15.375 -30.859 1 97.25 83 ALA A C 1
ATOM 622 O O . ALA A 1 83 ? 12.945 -15.953 -29.828 1 97.25 83 ALA A O 1
ATOM 623 N N . LEU A 1 84 ? 12.156 -15.992 -31.906 1 96.19 84 LEU A N 1
ATOM 624 C CA . LEU A 1 84 ? 12.078 -17.438 -32.062 1 96.19 84 LEU A CA 1
ATOM 625 C C . LEU A 1 84 ? 12.336 -17.859 -33.5 1 96.19 84 LEU A C 1
ATOM 627 O O . LEU A 1 84 ? 11.641 -17.422 -34.406 1 96.19 84 LEU A O 1
ATOM 631 N N . ASP A 1 85 ? 13.328 -18.594 -33.688 1 92.75 85 ASP A N 1
ATOM 632 C CA . ASP A 1 85 ? 13.727 -19.062 -35.031 1 92.75 85 ASP A CA 1
ATOM 633 C C . ASP A 1 85 ? 13.938 -17.891 -35.969 1 92.75 85 ASP A C 1
ATOM 635 O O . ASP A 1 85 ? 13.438 -17.891 -37.094 1 92.75 85 ASP A O 1
ATOM 639 N N . GLY A 1 86 ? 14.531 -16.953 -35.469 1 93 86 GLY A N 1
ATOM 640 C CA . GLY A 1 86 ? 14.922 -15.812 -36.312 1 93 86 GLY A CA 1
ATOM 641 C C . GLY A 1 86 ? 13.789 -14.828 -36.531 1 93 86 GLY A C 1
ATOM 642 O O . GLY A 1 86 ? 13.977 -13.797 -37.188 1 93 86 GLY A O 1
ATOM 643 N N . HIS A 1 87 ? 12.656 -15.109 -36.062 1 96.19 87 HIS A N 1
ATOM 644 C CA . HIS A 1 87 ? 11.508 -14.227 -36.188 1 96.19 87 HIS A CA 1
ATOM 645 C C . HIS A 1 87 ? 11.211 -13.492 -34.906 1 96.19 87 HIS A C 1
ATOM 647 O O . HIS A 1 87 ? 11.297 -14.078 -33.812 1 96.19 87 HIS A O 1
ATOM 653 N N . GLU A 1 88 ? 10.844 -12.305 -35.062 1 97.75 88 GLU A N 1
ATOM 654 C CA . GLU A 1 88 ? 10.484 -11.484 -33.906 1 97.75 88 GLU A CA 1
ATOM 655 C C . GLU A 1 88 ? 8.977 -11.469 -33.688 1 97.75 88 GLU A C 1
ATOM 657 O O . GLU A 1 88 ? 8.211 -11.312 -34.656 1 97.75 88 GLU A O 1
ATOM 662 N N . TYR A 1 89 ? 8.555 -11.68 -32.531 1 98.44 89 TYR A N 1
ATOM 663 C CA . TYR A 1 89 ? 7.145 -11.656 -32.156 1 98.44 89 TYR A CA 1
ATOM 664 C C . TYR A 1 89 ? 6.855 -10.539 -31.172 1 98.44 89 TYR A C 1
ATOM 666 O O . TYR A 1 89 ? 7.668 -10.266 -30.281 1 98.44 89 TYR A O 1
ATOM 674 N N . HIS A 1 90 ? 5.75 -9.883 -31.359 1 98.5 90 HIS A N 1
ATOM 675 C CA . HIS A 1 90 ? 5.316 -8.773 -30.516 1 98.5 90 HIS A CA 1
ATOM 676 C C . HIS A 1 90 ? 4.062 -9.133 -29.734 1 98.5 90 HIS A C 1
ATOM 678 O O . HIS A 1 90 ? 3.08 -9.617 -30.297 1 98.5 90 HIS A O 1
ATOM 684 N N . LEU A 1 91 ? 4.133 -8.93 -28.5 1 98.69 91 LEU A N 1
ATOM 685 C CA . LEU A 1 91 ? 3.023 -9.18 -27.594 1 98.69 91 LEU A CA 1
ATOM 686 C C . LEU A 1 91 ? 2.432 -7.867 -27.078 1 98.69 91 LEU A C 1
ATOM 688 O O . LEU A 1 91 ? 3.102 -6.836 -27.094 1 98.69 91 LEU A O 1
ATOM 692 N N . PRO A 1 92 ? 1.168 -7.887 -26.625 1 97.81 92 PRO A N 1
ATOM 693 C CA . PRO A 1 92 ? 0.619 -6.684 -26 1 97.81 92 PRO A CA 1
ATOM 694 C C . PRO A 1 92 ? 1.418 -6.242 -24.781 1 97.81 92 PRO A C 1
ATOM 696 O O . PRO A 1 92 ? 1.834 -7.078 -23.969 1 97.81 92 PRO A O 1
ATOM 699 N N . VAL A 1 93 ? 1.713 -4.973 -24.719 1 97.12 93 VAL A N 1
ATOM 700 C CA . VAL A 1 93 ? 2.379 -4.375 -23.562 1 97.12 93 VAL A CA 1
ATOM 701 C C . VAL A 1 93 ? 1.337 -3.908 -22.547 1 97.12 93 VAL A C 1
ATOM 703 O O . VAL A 1 93 ? 0.491 -3.066 -22.859 1 97.12 93 VAL A O 1
ATOM 706 N N . ASN A 1 94 ? 1.358 -4.5 -21.391 1 96.31 94 ASN A N 1
ATOM 707 C CA . ASN A 1 94 ? 0.328 -4.191 -20.391 1 96.31 94 ASN A CA 1
ATOM 708 C C . ASN A 1 94 ? 0.931 -3.934 -19.016 1 96.31 94 ASN A C 1
ATOM 710 O O . ASN A 1 94 ? 0.207 -3.859 -18.031 1 96.31 94 ASN A O 1
ATOM 714 N N . ASP A 1 95 ? 2.207 -3.836 -18.828 1 96.06 95 ASP A N 1
ATOM 715 C CA . ASP A 1 95 ? 2.879 -3.629 -17.547 1 96.06 95 ASP A CA 1
ATOM 716 C C . ASP A 1 95 ? 4.184 -2.857 -17.734 1 96.06 95 ASP A C 1
ATOM 718 O O . ASP A 1 95 ? 5.246 -3.457 -17.906 1 96.06 95 ASP A O 1
ATOM 722 N N . GLY A 1 96 ? 4.145 -1.546 -17.578 1 92.62 96 GLY A N 1
ATOM 723 C CA . GLY A 1 96 ? 5.336 -0.708 -17.594 1 92.62 96 GLY A CA 1
ATOM 724 C C . GLY A 1 96 ? 6.219 -0.942 -18.797 1 92.62 96 GLY A C 1
ATOM 725 O O . GLY A 1 96 ? 7.43 -1.131 -18.672 1 92.62 96 GLY A O 1
ATOM 726 N N . GLY A 1 97 ? 5.703 -1.132 -19.922 1 96.56 97 GLY A N 1
ATOM 727 C CA . GLY A 1 97 ? 6.457 -1.324 -21.141 1 96.56 97 GLY A CA 1
ATOM 728 C C . GLY A 1 97 ? 6.715 -2.785 -21.469 1 96.56 97 GLY A C 1
ATOM 729 O O . GLY A 1 97 ? 7.34 -3.102 -22.469 1 96.56 97 GLY A O 1
ATOM 730 N N . ASN A 1 98 ? 6.242 -3.758 -20.594 1 98.06 98 ASN A N 1
ATOM 731 C CA . ASN A 1 98 ? 6.441 -5.191 -20.797 1 98.06 98 ASN A CA 1
ATOM 732 C C . ASN A 1 98 ? 5.117 -5.922 -20.984 1 98.06 98 ASN A C 1
ATOM 734 O O . ASN A 1 98 ? 4.051 -5.352 -20.75 1 98.06 98 ASN A O 1
ATOM 738 N N . SER A 1 99 ? 5.215 -7.105 -21.516 1 98.31 99 SER A N 1
ATOM 739 C CA . SER A 1 99 ? 4.066 -8 -21.516 1 98.31 99 SER A CA 1
ATOM 740 C C . SER A 1 99 ? 4.043 -8.852 -20.234 1 98.31 99 SER A C 1
ATOM 742 O O . SER A 1 99 ? 5.027 -9.508 -19.906 1 98.31 99 SER A O 1
ATOM 744 N N . LEU A 1 100 ? 2.973 -8.766 -19.578 1 98.25 100 LEU A N 1
ATOM 745 C CA . LEU A 1 100 ? 2.848 -9.477 -18.312 1 98.25 100 LEU A CA 1
ATOM 746 C C . LEU A 1 100 ? 1.73 -10.516 -18.391 1 98.25 100 LEU A C 1
ATOM 748 O O . LEU A 1 100 ? 0.623 -10.211 -18.828 1 98.25 100 LEU A O 1
ATOM 752 N N . HIS A 1 101 ? 1.994 -11.695 -17.922 1 98.5 101 HIS A N 1
ATOM 753 C CA . HIS A 1 101 ? 1.021 -12.742 -17.641 1 98.5 101 HIS A CA 1
ATOM 754 C C . HIS A 1 101 ? 0.132 -13.008 -18.844 1 98.5 101 HIS A C 1
ATOM 756 O O . HIS A 1 101 ? -1.092 -13.094 -18.719 1 98.5 101 HIS A O 1
ATOM 762 N N . GLY A 1 102 ? 0.777 -13.086 -19.984 1 97.75 102 GLY A N 1
ATOM 763 C CA . GLY A 1 102 ? 0.087 -13.492 -21.203 1 97.75 102 GLY A CA 1
ATOM 764 C C . GLY A 1 102 ? -0.575 -12.344 -21.922 1 97.75 102 GLY A C 1
ATOM 765 O O . GLY A 1 102 ? -1.355 -12.555 -22.859 1 97.75 102 GLY A O 1
ATOM 766 N N . GLY A 1 103 ? -0.35 -11.07 -21.438 1 96.81 103 GLY A N 1
ATOM 767 C CA . GLY A 1 103 ? -0.873 -9.906 -22.141 1 96.81 103 GLY A CA 1
ATOM 768 C C . GLY A 1 103 ? -2.186 -9.406 -21.562 1 96.81 103 GLY A C 1
ATOM 769 O O . GLY A 1 103 ? -2.479 -9.633 -20.391 1 96.81 103 GLY A O 1
ATOM 770 N N . THR A 1 104 ? -2.984 -8.641 -22.359 1 96.19 104 THR A N 1
ATOM 771 C CA . THR A 1 104 ? -4.195 -7.965 -21.922 1 96.19 104 THR A CA 1
ATOM 772 C C . THR A 1 104 ? -5.348 -8.953 -21.766 1 96.19 104 THR A C 1
ATOM 774 O O . THR A 1 104 ? -6.344 -8.656 -21.109 1 96.19 104 THR A O 1
ATOM 777 N N . ALA A 1 105 ? -5.242 -10.062 -22.422 1 96.19 105 ALA A N 1
ATOM 778 C CA . ALA A 1 105 ? -6.281 -11.086 -22.359 1 96.19 105 ALA A CA 1
ATOM 779 C C . ALA A 1 105 ? -5.668 -12.484 -22.328 1 96.19 105 ALA A C 1
ATOM 781 O O . ALA A 1 105 ? -5.934 -13.312 -23.203 1 96.19 105 ALA A O 1
ATOM 782 N N . GLY A 1 106 ? -4.934 -12.742 -21.25 1 97.62 106 GLY A N 1
ATOM 783 C CA . GLY A 1 106 ? -4.262 -14.023 -21.094 1 97.62 106 GLY A CA 1
ATOM 784 C C . GLY A 1 106 ? -5.191 -15.133 -20.656 1 97.62 106 GLY A C 1
ATOM 785 O O . GLY A 1 106 ? -6.414 -15.016 -20.766 1 97.62 106 GLY A O 1
ATOM 786 N N . PHE A 1 107 ? -4.586 -16.234 -20.219 1 98.69 107 PHE A N 1
ATOM 787 C CA . PHE A 1 107 ? -5.312 -17.438 -19.859 1 98.69 107 PHE A CA 1
ATOM 788 C C . PHE A 1 107 ? -6.246 -17.172 -18.672 1 98.69 107 PHE A C 1
ATOM 790 O O . PHE A 1 107 ? -7.27 -17.844 -18.531 1 98.69 107 PHE A O 1
ATOM 797 N N . ASP A 1 108 ? -5.953 -16.188 -17.859 1 98.31 108 ASP A N 1
ATOM 798 C CA . ASP A 1 108 ? -6.75 -15.82 -16.688 1 98.31 108 ASP A CA 1
ATOM 799 C C . ASP A 1 108 ? -8.125 -15.305 -17.109 1 98.31 108 ASP A C 1
ATOM 801 O O . ASP A 1 108 ? -9.039 -15.219 -16.281 1 98.31 108 ASP A O 1
ATOM 805 N N . THR A 1 109 ? -8.367 -14.969 -18.391 1 97.31 109 THR A N 1
ATOM 806 C CA . THR A 1 109 ? -9.609 -14.344 -18.844 1 97.31 109 THR A CA 1
ATOM 807 C C . THR A 1 109 ? -10.43 -15.312 -19.688 1 97.31 109 THR A C 1
ATOM 809 O O . THR A 1 109 ? -11.398 -14.914 -20.328 1 97.31 109 THR A O 1
ATOM 812 N N . LYS A 1 110 ? -10.062 -16.547 -19.75 1 98.06 110 LYS A N 1
ATOM 813 C CA . LYS A 1 110 ? -10.727 -17.531 -20.609 1 98.06 110 LYS A CA 1
ATOM 814 C C . LYS A 1 110 ? -11.617 -18.453 -19.797 1 98.06 110 LYS A C 1
ATOM 816 O O . LYS A 1 110 ? -11.352 -18.719 -18.625 1 98.06 110 LYS A O 1
ATOM 821 N N . VAL A 1 111 ? -12.68 -18.922 -20.406 1 98.44 111 VAL A N 1
ATOM 822 C CA . VAL A 1 111 ? -13.492 -19.969 -19.797 1 98.44 111 VAL A CA 1
ATOM 823 C C . VAL A 1 111 ? -13 -21.344 -20.266 1 98.44 111 VAL A C 1
ATOM 825 O O . VAL A 1 111 ? -13.023 -21.656 -21.453 1 98.44 111 VAL A O 1
ATOM 828 N N . TRP A 1 112 ? -12.586 -22.109 -19.375 1 98.62 112 TRP A N 1
ATOM 829 C CA . TRP A 1 112 ? -12 -23.422 -19.656 1 98.62 112 TRP A CA 1
ATOM 830 C C . TRP A 1 112 ? -13.078 -24.5 -19.703 1 98.62 112 TRP A C 1
ATOM 832 O O . TRP A 1 112 ? -14.062 -24.438 -18.953 1 98.62 112 TRP A O 1
ATOM 842 N N . GLN A 1 113 ? -12.875 -25.438 -20.562 1 98.31 113 GLN A N 1
ATOM 843 C CA . GLN A 1 113 ? -13.719 -26.609 -20.547 1 98.31 113 GLN A CA 1
ATOM 844 C C . GLN A 1 113 ? -13.359 -27.547 -19.406 1 98.31 113 GLN A C 1
ATOM 846 O O . GLN A 1 113 ? -12.188 -27.891 -19.219 1 98.31 113 GLN A O 1
ATOM 851 N N . ALA A 1 114 ? -14.398 -27.953 -18.672 1 98.38 114 ALA A N 1
ATOM 852 C CA . ALA A 1 114 ? -14.117 -28.688 -17.438 1 98.38 114 ALA A CA 1
ATOM 853 C C . ALA A 1 114 ? -14.617 -30.125 -17.516 1 98.38 114 ALA A C 1
ATOM 855 O O . ALA A 1 114 ? -15.648 -30.391 -18.141 1 98.38 114 ALA A O 1
ATOM 856 N N . SER A 1 115 ? -13.906 -30.984 -16.953 1 98.12 115 SER A N 1
ATOM 857 C CA . SER A 1 115 ? -14.336 -32.344 -16.688 1 98.12 115 SER A CA 1
ATOM 858 C C . SER A 1 115 ? -13.82 -32.844 -15.336 1 98.12 115 SER A C 1
ATOM 860 O O . SER A 1 115 ? -12.742 -32.438 -14.891 1 98.12 115 SER A O 1
ATOM 862 N N . VAL A 1 116 ? -14.586 -33.688 -14.703 1 96.88 116 VAL A N 1
ATOM 863 C CA . VAL A 1 116 ? -14.242 -34.188 -13.375 1 96.88 116 VAL A CA 1
ATOM 864 C C . VAL A 1 116 ? -13.547 -35.531 -13.5 1 96.88 116 VAL A C 1
ATOM 866 O O . VAL A 1 116 ? -13.922 -36.344 -14.336 1 96.88 116 VAL A O 1
ATOM 869 N N . GLU A 1 117 ? -12.555 -35.594 -12.742 1 93.06 117 GLU A N 1
ATOM 870 C CA . GLU A 1 117 ? -11.859 -36.875 -12.625 1 93.06 117 GLU A CA 1
ATOM 871 C C . GLU A 1 117 ? -11.891 -37.375 -11.195 1 93.06 117 GLU A C 1
ATOM 873 O O . GLU A 1 117 ? -11.609 -36.625 -10.25 1 93.06 117 GLU A O 1
ATOM 878 N N . LYS A 1 118 ? -12.359 -38.625 -11.023 1 89.38 118 LYS A N 1
ATOM 879 C CA . LYS A 1 118 ? -12.391 -39.25 -9.688 1 89.38 118 LYS A CA 1
ATOM 880 C C . LYS A 1 118 ? -11.5 -40.469 -9.625 1 89.38 118 LYS A C 1
ATOM 882 O O . LYS A 1 118 ? -11.477 -41.281 -10.555 1 89.38 118 LYS A O 1
ATOM 887 N N . GLY A 1 119 ? -10.617 -40.406 -8.75 1 82.94 119 GLY A N 1
ATOM 888 C CA . GLY A 1 119 ? -9.844 -41.594 -8.383 1 82.94 119 GLY A CA 1
ATOM 889 C C . GLY A 1 119 ? -10.086 -42.031 -6.957 1 82.94 119 GLY A C 1
ATOM 890 O O . GLY A 1 119 ? -10.82 -41.375 -6.211 1 82.94 119 GLY A O 1
ATOM 891 N N . GLY A 1 120 ? -9.555 -43.25 -6.59 1 81.94 120 GLY A N 1
ATOM 892 C CA . GLY A 1 120 ? -9.805 -43.844 -5.277 1 81.94 120 GLY A CA 1
ATOM 893 C C . GLY A 1 120 ? -9.422 -42.906 -4.141 1 81.94 120 GLY A C 1
ATOM 894 O O . GLY A 1 120 ? -10.195 -42.719 -3.195 1 81.94 120 GLY A O 1
ATOM 895 N N . ASP A 1 121 ? -8.344 -42.188 -4.191 1 91.88 121 ASP A N 1
ATOM 896 C CA . ASP A 1 121 ? -7.922 -41.406 -3.041 1 91.88 121 ASP A CA 1
ATOM 897 C C . ASP A 1 121 ? -7.75 -39.938 -3.42 1 91.88 121 ASP A C 1
ATOM 899 O O . ASP A 1 121 ? -7.043 -39.188 -2.736 1 91.88 121 ASP A O 1
ATOM 903 N N . SER A 1 122 ? -8.32 -39.562 -4.562 1 96 122 SER A N 1
ATOM 904 C CA . SER A 1 122 ? -8.211 -38.188 -5.012 1 96 122 SER A CA 1
ATOM 905 C C . SER A 1 122 ? -9.391 -37.781 -5.902 1 96 122 SER A C 1
ATOM 907 O O . SER A 1 122 ? -10.109 -38.656 -6.402 1 96 122 SER A O 1
ATOM 909 N N . VAL A 1 123 ? -9.688 -36.562 -5.93 1 96.94 123 VAL A N 1
ATOM 910 C CA . VAL A 1 123 ? -10.641 -35.969 -6.855 1 96.94 123 VAL A CA 1
ATOM 911 C C . VAL A 1 123 ? -9.945 -34.906 -7.699 1 96.94 123 VAL A C 1
ATOM 913 O O . VAL A 1 123 ? -9.039 -34.219 -7.223 1 96.94 123 VAL A O 1
ATOM 916 N N . GLY A 1 124 ? -10.336 -34.844 -8.93 1 97.56 124 GLY A N 1
ATOM 917 C CA . GLY A 1 124 ? -9.648 -33.938 -9.828 1 97.56 124 GLY A CA 1
ATOM 918 C C . GLY A 1 124 ? -10.594 -33.156 -10.742 1 97.56 124 GLY A C 1
ATOM 919 O O . GLY A 1 124 ? -11.719 -33.594 -10.992 1 97.56 124 GLY A O 1
ATOM 920 N N . LEU A 1 125 ? -10.188 -31.969 -11.078 1 98.69 125 LEU A N 1
ATOM 921 C CA . LEU A 1 125 ? -10.812 -31.141 -12.094 1 98.69 125 LEU A CA 1
ATOM 922 C C . LEU A 1 125 ? -9.859 -30.875 -13.258 1 98.69 125 LEU A C 1
ATOM 924 O O . LEU A 1 125 ? -8.781 -30.312 -13.062 1 98.69 125 LEU A O 1
ATOM 928 N N . LYS A 1 126 ? -10.195 -31.391 -14.414 1 98.75 126 LYS A N 1
ATOM 929 C CA . LYS A 1 126 ? -9.422 -31.172 -15.633 1 98.75 126 LYS A CA 1
ATOM 930 C C . LYS A 1 126 ? -9.977 -30 -16.438 1 98.75 126 LYS A C 1
ATOM 932 O O . LYS A 1 126 ? -11.172 -29.953 -16.734 1 98.75 126 LYS A O 1
ATOM 937 N N . LEU A 1 127 ? -9.18 -29.047 -16.688 1 98.88 127 LEU A N 1
ATOM 938 C CA . LEU A 1 127 ? -9.531 -27.859 -17.469 1 98.88 127 LEU A CA 1
ATOM 939 C C . LEU A 1 127 ? -8.766 -27.828 -18.781 1 98.88 127 LEU A C 1
ATOM 941 O O . LEU A 1 127 ? -7.551 -28.031 -18.812 1 98.88 127 LEU A O 1
ATOM 945 N N . HIS A 1 128 ? -9.461 -27.562 -19.844 1 98.81 128 HIS A N 1
ATOM 946 C CA . HIS A 1 128 ? -8.859 -27.578 -21.156 1 98.81 128 HIS A CA 1
ATOM 947 C C . HIS A 1 128 ? -9.156 -26.297 -21.922 1 98.81 128 HIS A C 1
ATOM 949 O O . HIS A 1 128 ? -10.273 -25.781 -21.859 1 98.81 128 HIS A O 1
ATOM 955 N N . TYR A 1 129 ? -8.172 -25.75 -22.562 1 98.75 129 TYR A N 1
ATOM 956 C CA . TYR A 1 129 ? -8.297 -24.562 -23.406 1 98.75 129 TYR A CA 1
ATOM 957 C C . TYR A 1 129 ? -7.336 -24.641 -24.578 1 98.75 129 TYR A C 1
ATOM 959 O O . TYR A 1 129 ? -6.184 -25.047 -24.438 1 98.75 129 TYR A O 1
ATOM 967 N N . VAL A 1 130 ? -7.828 -24.375 -25.734 1 98.75 130 VAL A N 1
ATOM 968 C CA . VAL A 1 130 ? -6.992 -24.234 -26.922 1 98.75 130 VAL A CA 1
ATOM 969 C C . VAL A 1 130 ? -6.793 -22.766 -27.266 1 98.75 130 VAL A C 1
ATOM 971 O O . VAL A 1 130 ? -7.746 -22.062 -27.609 1 98.75 130 VAL A O 1
ATOM 974 N N . SER A 1 131 ? -5.559 -22.312 -27.109 1 98.69 131 SER A N 1
ATOM 975 C CA . SER A 1 131 ? -5.168 -20.969 -27.531 1 98.69 131 SER A CA 1
ATOM 976 C C . SER A 1 131 ? -4.793 -20.938 -29.016 1 98.69 131 SER A C 1
ATOM 978 O O . SER A 1 131 ? -3.785 -21.516 -29.422 1 98.69 131 SER A O 1
ATOM 980 N N . PRO A 1 132 ? -5.555 -20.297 -29.797 1 98.56 132 PRO A N 1
ATOM 981 C CA . PRO A 1 132 ? -5.262 -20.312 -31.219 1 98.56 132 PRO A CA 1
ATOM 982 C C . PRO A 1 132 ? -3.953 -19.609 -31.562 1 98.56 132 PRO A C 1
ATOM 984 O O . PRO A 1 132 ? -3.477 -18.766 -30.797 1 98.56 132 PRO A O 1
ATOM 987 N N . ALA A 1 133 ? -3.414 -20 -32.75 1 98.44 133 ALA A N 1
ATOM 988 C CA . ALA A 1 133 ? -2.234 -19.312 -33.25 1 98.44 133 ALA A CA 1
ATOM 989 C C . ALA A 1 133 ? -2.488 -17.797 -33.344 1 98.44 133 ALA A C 1
ATOM 991 O O . ALA A 1 133 ? -3.523 -17.375 -33.875 1 98.44 133 ALA A O 1
ATOM 992 N N . GLY A 1 134 ? -1.568 -17.062 -32.75 1 98.25 134 GLY A N 1
ATOM 993 C CA . GLY A 1 134 ? -1.671 -15.609 -32.844 1 98.25 134 GLY A CA 1
ATOM 994 C C . GLY A 1 134 ? -2.338 -14.969 -31.641 1 98.25 134 GLY A C 1
ATOM 995 O O . GLY A 1 134 ? -2.303 -13.75 -31.484 1 98.25 134 GLY A O 1
ATOM 996 N N . GLU A 1 135 ? -2.949 -15.773 -30.797 1 98.44 135 GLU A N 1
ATOM 997 C CA . GLU A 1 135 ? -3.576 -15.188 -29.609 1 98.44 135 GLU A CA 1
ATOM 998 C C . GLU A 1 135 ? -2.557 -14.43 -28.766 1 98.44 135 GLU A C 1
ATOM 1000 O O . GLU A 1 135 ? -1.508 -14.977 -28.422 1 98.44 135 GLU A O 1
ATOM 1005 N N . MET A 1 136 ? -2.84 -13.156 -28.516 1 98.38 136 MET A N 1
ATOM 1006 C CA . MET A 1 136 ? -1.994 -12.25 -27.75 1 98.38 136 MET A CA 1
ATOM 1007 C C . MET A 1 136 ? -0.599 -12.164 -28.359 1 98.38 136 MET A C 1
ATOM 1009 O O . MET A 1 136 ? 0.366 -11.828 -27.656 1 98.38 136 MET A O 1
ATOM 1013 N N . GLY A 1 137 ? -0.441 -12.594 -29.562 1 98.56 137 GLY A N 1
ATOM 1014 C CA . GLY A 1 137 ? 0.792 -12.406 -30.312 1 98.56 137 GLY A CA 1
ATOM 1015 C C . GLY A 1 137 ? 1.686 -13.633 -30.312 1 98.56 137 GLY A C 1
ATOM 1016 O O . GLY A 1 137 ? 2.748 -13.633 -30.938 1 98.56 137 GLY A O 1
ATOM 1017 N N . PHE A 1 138 ? 1.286 -14.711 -29.703 1 98.69 138 PHE A N 1
ATOM 1018 C CA . PHE A 1 138 ? 2.123 -15.898 -29.594 1 98.69 138 PHE A CA 1
ATOM 1019 C C . PHE A 1 138 ? 1.947 -16.797 -30.812 1 98.69 138 PHE A C 1
ATOM 1021 O O . PHE A 1 138 ? 0.823 -17.016 -31.266 1 98.69 138 PHE A O 1
ATOM 1028 N N . PRO A 1 139 ? 3.004 -17.281 -31.328 1 98.56 139 PRO A N 1
ATOM 1029 C CA . PRO A 1 139 ? 2.902 -18.188 -32.469 1 98.56 139 PRO A CA 1
ATOM 1030 C C . PRO A 1 139 ? 2.461 -19.594 -32.094 1 98.56 139 PRO A C 1
ATOM 1032 O O . PRO A 1 139 ? 2.727 -20.047 -30.969 1 98.56 139 PRO A O 1
ATOM 1035 N N . GLY A 1 140 ? 1.746 -20.281 -33.031 1 98.44 140 GLY A N 1
ATOM 1036 C CA . GLY A 1 140 ? 1.316 -21.656 -32.812 1 98.44 140 GLY A CA 1
ATOM 1037 C C . GLY A 1 140 ? 0.041 -21.766 -32 1 98.44 140 GLY A C 1
ATOM 1038 O O . GLY A 1 140 ? -0.208 -20.969 -31.109 1 98.44 140 GLY A O 1
ATOM 1039 N N . ALA A 1 141 ? -0.736 -22.703 -32.406 1 98.75 141 ALA A N 1
ATOM 1040 C CA . ALA A 1 141 ? -1.851 -23.078 -31.547 1 98.75 141 ALA A CA 1
ATOM 1041 C C . ALA A 1 141 ? -1.371 -23.922 -30.359 1 98.75 141 ALA A C 1
ATOM 1043 O O . ALA A 1 141 ? -0.503 -24.781 -30.516 1 98.75 141 ALA A O 1
ATOM 1044 N N . LEU A 1 142 ? -1.89 -23.609 -29.266 1 98.88 142 LEU A N 1
ATOM 1045 C CA . LEU A 1 142 ? -1.478 -24.297 -28.047 1 98.88 142 LEU A CA 1
ATOM 1046 C C . LEU A 1 142 ? -2.664 -25 -27.391 1 98.88 142 LEU A C 1
ATOM 1048 O O . LEU A 1 142 ? -3.617 -24.359 -26.969 1 98.88 142 LEU A O 1
ATOM 1052 N N . SER A 1 143 ? -2.625 -26.297 -27.391 1 98.81 143 SER A N 1
ATOM 1053 C CA . SER A 1 143 ? -3.59 -27.078 -26.625 1 98.81 143 SER A CA 1
ATOM 1054 C C . SER A 1 143 ? -3.117 -27.297 -25.188 1 98.81 143 SER A C 1
ATOM 1056 O O . SER A 1 143 ? -2.096 -27.953 -24.953 1 98.81 143 SER A O 1
ATOM 1058 N N . THR A 1 144 ? -3.859 -26.734 -24.266 1 98.88 144 THR A N 1
ATOM 1059 C CA . THR A 1 144 ? -3.412 -26.719 -22.891 1 98.88 144 THR A CA 1
ATOM 1060 C C . THR A 1 144 ? -4.418 -27.438 -21.984 1 98.88 144 THR A C 1
ATOM 1062 O O . THR A 1 144 ? -5.625 -27.219 -22.094 1 98.88 144 THR A O 1
ATOM 1065 N N . THR A 1 145 ? -3.938 -28.266 -21.141 1 98.81 145 THR A N 1
ATOM 1066 C CA . THR A 1 145 ? -4.723 -28.922 -20.094 1 98.81 145 THR A CA 1
ATOM 1067 C C . THR A 1 145 ? -4.105 -28.672 -18.719 1 98.81 145 THR A C 1
ATOM 1069 O O . THR A 1 145 ? -2.904 -28.875 -18.531 1 98.81 145 THR A O 1
ATOM 1072 N N . VAL A 1 146 ? -4.863 -28.141 -17.844 1 98.94 146 VAL A N 1
ATOM 1073 C CA . VAL A 1 146 ? -4.477 -27.984 -16.438 1 98.94 146 VAL A CA 1
ATOM 1074 C C . VAL A 1 146 ? -5.371 -28.859 -15.562 1 98.94 146 VAL A C 1
ATOM 1076 O O . VAL A 1 146 ? -6.598 -28.766 -15.625 1 98.94 146 VAL A O 1
ATOM 1079 N N . THR A 1 147 ? -4.777 -29.734 -14.781 1 98.75 147 THR A N 1
ATOM 1080 C CA . THR A 1 147 ? -5.539 -30.625 -13.906 1 98.75 147 THR A CA 1
ATOM 1081 C C . THR A 1 147 ? -5.254 -30.297 -12.445 1 98.75 147 THR A C 1
ATOM 1083 O O . THR A 1 147 ? -4.105 -30.359 -12 1 98.75 147 THR A O 1
ATOM 1086 N N . TYR A 1 148 ? -6.309 -29.922 -11.742 1 98.88 148 TYR A N 1
ATOM 1087 C CA . TYR A 1 148 ? -6.266 -29.812 -10.289 1 98.88 148 TYR A CA 1
ATOM 1088 C C . TYR A 1 148 ? -6.66 -31.125 -9.625 1 98.88 148 TYR A C 1
ATOM 1090 O O . TYR A 1 148 ? -7.738 -31.656 -9.891 1 98.88 148 TYR A O 1
ATOM 1098 N N . THR A 1 149 ? -5.789 -31.641 -8.828 1 98.69 149 THR A N 1
ATOM 1099 C CA . THR A 1 149 ? -6.078 -32.875 -8.109 1 98.69 149 THR A CA 1
ATOM 1100 C C . THR A 1 149 ? -5.898 -32.688 -6.609 1 98.69 149 THR A C 1
ATOM 1102 O O . THR A 1 149 ? -4.848 -32.219 -6.156 1 98.69 149 THR A O 1
ATOM 1105 N N . LEU A 1 150 ? -6.922 -32.938 -5.848 1 98.69 150 LEU A N 1
ATOM 1106 C CA . LEU A 1 150 ? -6.891 -32.875 -4.391 1 98.69 150 LEU A CA 1
ATOM 1107 C C . LEU A 1 150 ? -6.934 -34.281 -3.791 1 98.69 150 LEU A C 1
ATOM 1109 O O . LEU A 1 150 ? -7.801 -35.094 -4.137 1 98.69 150 LEU A O 1
ATOM 1113 N N . ASP A 1 151 ? -5.992 -34.625 -2.912 1 97.94 151 ASP A N 1
ATOM 1114 C CA . ASP A 1 151 ? -5.965 -35.969 -2.35 1 97.94 151 ASP A CA 1
ATOM 1115 C C . ASP A 1 151 ? -6.25 -35.938 -0.85 1 97.94 151 ASP A C 1
ATOM 1117 O O . ASP A 1 151 ? -6.539 -34.906 -0.285 1 97.94 151 ASP A O 1
ATOM 1121 N N . GLN A 1 152 ? -6.176 -37.094 -0.24 1 96.81 152 GLN A N 1
ATOM 1122 C CA . GLN A 1 152 ? -6.582 -37.25 1.153 1 96.81 152 GLN A CA 1
ATOM 1123 C C . GLN A 1 152 ? -5.488 -36.781 2.104 1 96.81 152 GLN A C 1
ATOM 1125 O O . GLN A 1 152 ? -5.703 -36.688 3.314 1 96.81 152 GLN A O 1
ATOM 1130 N N . ASN A 1 153 ? -4.352 -36.438 1.585 1 97.06 153 ASN A N 1
ATOM 1131 C CA . ASN A 1 153 ? -3.27 -35.906 2.395 1 97.06 153 ASN A CA 1
ATOM 1132 C C . ASN A 1 153 ? -3.273 -34.375 2.369 1 97.06 153 ASN A C 1
ATOM 1134 O O . ASN A 1 153 ? -2.295 -33.75 2.771 1 97.06 153 ASN A O 1
ATOM 1138 N N . ASN A 1 154 ? -4.328 -33.781 1.846 1 98.12 154 ASN A N 1
ATOM 1139 C CA . ASN A 1 154 ? -4.504 -32.312 1.733 1 98.12 154 ASN A CA 1
ATOM 1140 C C . ASN A 1 154 ? -3.434 -31.703 0.844 1 98.12 154 ASN A C 1
ATOM 1142 O O . ASN A 1 154 ? -2.875 -30.656 1.182 1 98.12 154 ASN A O 1
ATOM 1146 N N . GLN A 1 155 ? -3.146 -32.406 -0.24 1 98.62 155 GLN A N 1
ATOM 1147 C CA . GLN A 1 155 ? -2.271 -31.906 -1.293 1 98.62 155 GLN A CA 1
ATOM 1148 C C . GLN A 1 155 ? -3.07 -31.531 -2.537 1 98.62 155 GLN A C 1
ATOM 1150 O O . GLN A 1 155 ? -3.844 -32.344 -3.055 1 98.62 155 GLN A O 1
ATOM 1155 N N . LEU A 1 156 ? -2.953 -30.281 -2.885 1 98.88 156 LEU A N 1
ATOM 1156 C CA . LEU A 1 156 ? -3.482 -29.828 -4.168 1 98.88 156 LEU A CA 1
ATOM 1157 C C . LEU A 1 156 ? -2.402 -29.859 -5.242 1 98.88 156 LEU A C 1
ATOM 1159 O O . LEU A 1 156 ? -1.474 -29.047 -5.223 1 98.88 156 LEU A O 1
ATOM 1163 N N . ARG A 1 157 ? -2.514 -30.812 -6.121 1 98.69 157 ARG A N 1
ATOM 1164 C CA . ARG A 1 157 ? -1.588 -30.969 -7.238 1 98.69 157 ARG A CA 1
ATOM 1165 C C . ARG A 1 157 ? -2.123 -30.281 -8.492 1 98.69 157 ARG A C 1
ATOM 1167 O O . ARG A 1 157 ? -3.285 -30.453 -8.859 1 98.69 157 ARG A O 1
ATOM 1174 N N . ILE A 1 158 ? -1.342 -29.422 -9.062 1 98.94 158 ILE A N 1
ATOM 1175 C CA . ILE A 1 158 ? -1.656 -28.781 -10.336 1 98.94 158 ILE A CA 1
ATOM 1176 C C . ILE A 1 158 ? -0.71 -29.281 -11.422 1 98.94 158 ILE A C 1
ATOM 1178 O O . ILE A 1 158 ? 0.501 -29.062 -11.352 1 98.94 158 ILE A O 1
ATOM 1182 N N . ASN A 1 159 ? -1.235 -29.969 -12.383 1 98.62 159 ASN A N 1
ATOM 1183 C CA . ASN A 1 159 ? -0.467 -30.438 -13.539 1 98.62 159 ASN A CA 1
ATOM 1184 C C . ASN A 1 159 ? -0.768 -29.609 -14.781 1 98.62 159 ASN A C 1
ATOM 1186 O O . ASN A 1 159 ? -1.93 -29.453 -15.164 1 98.62 159 ASN A O 1
ATOM 1190 N N . TYR A 1 160 ? 0.24 -29.094 -15.359 1 98.75 160 TYR A N 1
ATOM 1191 C CA . TYR A 1 160 ? 0.15 -28.344 -16.609 1 98.75 160 TYR A CA 1
ATOM 1192 C C . TYR A 1 160 ? 0.686 -29.156 -17.781 1 98.75 160 TYR A C 1
ATOM 1194 O O . TYR A 1 160 ? 1.844 -29.594 -17.766 1 98.75 160 TYR A O 1
ATOM 1202 N N . HIS A 1 161 ? -0.15 -29.344 -18.719 1 98.62 161 HIS A N 1
ATOM 1203 C CA . HIS A 1 161 ? 0.226 -30.047 -19.953 1 98.62 161 HIS A CA 1
ATOM 1204 C C . HIS A 1 161 ? -0.161 -29.25 -21.188 1 98.62 161 HIS A C 1
ATOM 1206 O O . HIS A 1 161 ? -1.247 -28.672 -21.234 1 98.62 161 HIS A O 1
ATOM 1212 N N . ALA A 1 162 ? 0.775 -29.234 -22.172 1 98.81 162 ALA A N 1
ATOM 1213 C CA . ALA A 1 162 ? 0.433 -28.516 -23.391 1 98.81 162 ALA A CA 1
ATOM 1214 C C . ALA A 1 162 ? 1.226 -29.047 -24.578 1 98.81 162 ALA A C 1
ATOM 1216 O O . ALA A 1 162 ? 2.307 -29.609 -24.422 1 98.81 162 ALA A O 1
ATOM 1217 N N . SER A 1 163 ? 0.66 -28.938 -25.719 1 98.75 163 SER A N 1
ATOM 1218 C CA . SER A 1 163 ? 1.289 -29.203 -27 1 98.75 163 SER A CA 1
ATOM 1219 C C . SER A 1 163 ? 0.982 -28.094 -28.016 1 98.75 163 SER A C 1
ATOM 1221 O O . SER A 1 163 ? 0.046 -27.312 -27.812 1 98.75 163 SER A O 1
ATOM 1223 N N . THR A 1 164 ? 1.793 -28.062 -29.016 1 98.75 164 THR A N 1
ATOM 1224 C CA . THR A 1 164 ? 1.645 -26.984 -30 1 98.75 164 THR A CA 1
ATOM 1225 C C . THR A 1 164 ? 1.803 -27.516 -31.422 1 98.75 164 THR A C 1
ATOM 1227 O O . THR A 1 164 ? 2.326 -28.625 -31.625 1 98.75 164 THR A O 1
ATOM 1230 N N . ASP A 1 165 ? 1.302 -26.781 -32.406 1 98.5 165 ASP A N 1
ATOM 1231 C CA . ASP A 1 165 ? 1.418 -27.203 -33.812 1 98.5 165 ASP A CA 1
ATOM 1232 C C . ASP A 1 165 ? 2.49 -26.391 -34.531 1 98.5 165 ASP A C 1
ATOM 1234 O O . ASP A 1 165 ? 2.773 -26.641 -35.719 1 98.5 165 ASP A O 1
ATOM 1238 N N . ALA A 1 166 ? 3.094 -25.422 -33.844 1 98.25 166 ALA A N 1
ATOM 1239 C CA . ALA A 1 166 ? 4.238 -24.641 -34.344 1 98.25 166 ALA A CA 1
ATOM 1240 C C . ALA A 1 166 ? 5.102 -24.172 -33.156 1 98.25 166 ALA A C 1
ATOM 1242 O O . ALA A 1 166 ? 4.633 -24.109 -32.031 1 98.25 166 ALA A O 1
ATOM 1243 N N . PRO A 1 167 ? 6.367 -23.875 -33.469 1 98.19 167 PRO A N 1
ATOM 1244 C CA . PRO A 1 167 ? 7.219 -23.391 -32.375 1 98.19 167 PRO A CA 1
ATOM 1245 C C . PRO A 1 167 ? 6.621 -22.188 -31.656 1 98.19 167 PRO A C 1
ATOM 1247 O O . PRO A 1 167 ? 6.062 -21.297 -32.281 1 98.19 167 PRO A O 1
ATOM 1250 N N . THR A 1 168 ? 6.703 -22.172 -30.375 1 98.62 168 THR A N 1
ATOM 1251 C CA . THR A 1 168 ? 6.191 -21.094 -29.531 1 98.62 168 THR A CA 1
ATOM 1252 C C . THR A 1 168 ? 6.953 -21.031 -28.203 1 98.62 168 THR A C 1
ATOM 1254 O O . THR A 1 168 ? 7.984 -21.688 -28.047 1 98.62 168 THR A O 1
ATOM 1257 N N . VAL A 1 169 ? 6.617 -20.125 -27.281 1 98.62 169 VAL A N 1
ATOM 1258 C CA . VAL A 1 169 ? 7.117 -20.078 -25.922 1 98.62 169 VAL A CA 1
ATOM 1259 C C . VAL A 1 169 ? 5.965 -20.297 -24.938 1 98.62 169 VAL A C 1
ATOM 1261 O O . VAL A 1 169 ? 4.82 -19.953 -25.234 1 98.62 169 VAL A O 1
ATOM 1264 N N . ILE A 1 170 ? 6.25 -20.922 -23.844 1 98.81 170 ILE A N 1
ATOM 1265 C CA . ILE A 1 170 ? 5.227 -21.234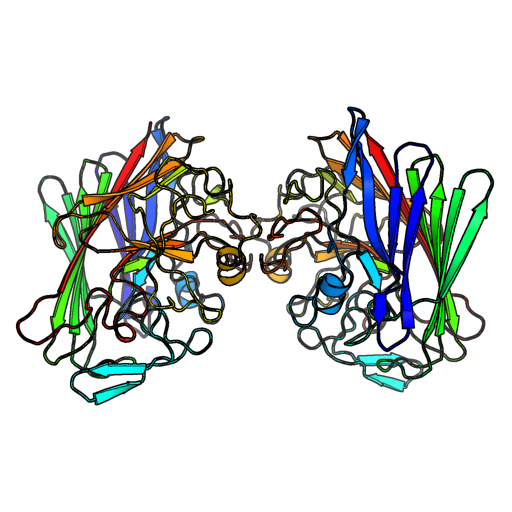 -22.859 1 98.81 170 ILE A CA 1
ATOM 1266 C C . ILE A 1 170 ? 5.828 -21.188 -21.453 1 98.81 170 ILE A C 1
ATOM 1268 O O . ILE A 1 170 ? 6.969 -21.594 -21.25 1 98.81 170 ILE A O 1
ATOM 1272 N N . ASN A 1 171 ? 5.234 -20.641 -20.531 1 98.75 171 ASN A N 1
ATOM 1273 C CA . ASN A 1 171 ? 5.523 -20.578 -19.094 1 98.75 171 ASN A CA 1
ATOM 1274 C C . ASN A 1 171 ? 4.246 -20.438 -18.266 1 98.75 171 ASN A C 1
ATOM 1276 O O . ASN A 1 171 ? 3.707 -19.328 -18.141 1 98.75 171 ASN A O 1
ATOM 1280 N N . LEU A 1 172 ? 3.707 -21.516 -17.719 1 98.81 172 LEU A N 1
ATOM 1281 C CA . LEU A 1 172 ? 2.43 -21.484 -17.016 1 98.81 172 LEU A CA 1
ATOM 1282 C C . LEU A 1 172 ? 2.639 -21.5 -15.508 1 98.81 172 LEU A C 1
ATOM 1284 O O . LEU A 1 172 ? 3.629 -22.062 -15.023 1 98.81 172 LEU A O 1
ATOM 1288 N N . THR A 1 173 ? 1.801 -20.906 -14.766 1 98.75 173 THR A N 1
ATOM 1289 C CA . THR A 1 173 ? 1.803 -20.922 -13.312 1 98.75 173 THR A CA 1
ATOM 1290 C C . THR A 1 173 ? 0.407 -20.641 -12.758 1 98.75 173 THR A C 1
ATOM 1292 O O . THR A 1 173 ? -0.534 -20.422 -13.523 1 98.75 173 THR A O 1
ATOM 1295 N N . ASN A 1 174 ? 0.23 -20.828 -11.508 1 98.88 174 ASN A N 1
ATOM 1296 C CA . ASN A 1 174 ? -0.96 -20.406 -10.773 1 98.88 174 ASN A CA 1
ATOM 1297 C C . ASN A 1 174 ? -0.665 -19.219 -9.867 1 98.88 174 ASN A C 1
ATOM 1299 O O . ASN A 1 174 ? 0.37 -19.188 -9.195 1 98.88 174 ASN A O 1
ATOM 1303 N N . HIS A 1 175 ? -1.529 -18.281 -9.914 1 98.81 175 HIS A N 1
ATOM 1304 C CA . HIS A 1 175 ? -1.281 -17.016 -9.227 1 98.81 175 HIS A CA 1
ATOM 1305 C C . HIS A 1 175 ? -2.102 -16.922 -7.945 1 98.81 175 HIS A C 1
ATOM 1307 O O . HIS A 1 175 ? -2.75 -15.898 -7.699 1 98.81 175 HIS A O 1
ATOM 1313 N N . SER A 1 176 ? -2.164 -17.938 -7.145 1 98.88 176 SER A N 1
ATOM 1314 C CA . SER A 1 176 ? -2.822 -17.875 -5.84 1 98.88 176 SER A CA 1
ATOM 1315 C C . SER A 1 176 ? -2.049 -17 -4.867 1 98.88 176 SER A C 1
ATOM 1317 O O . SER A 1 176 ? -0.819 -17.047 -4.816 1 98.88 176 SER A O 1
ATOM 1319 N N . TYR A 1 177 ? -2.758 -16.141 -4.195 1 98.75 177 TYR A N 1
ATOM 1320 C CA . TYR A 1 177 ? -2.268 -15.367 -3.062 1 98.75 177 TYR A CA 1
ATOM 1321 C C . TYR A 1 177 ? -2.6 -16.062 -1.743 1 98.75 177 TYR A C 1
ATOM 1323 O O . TYR A 1 177 ? -3.764 -16.125 -1.346 1 98.75 177 TYR A O 1
ATOM 1331 N N . PHE A 1 178 ? -1.595 -16.484 -1.003 1 98.94 178 PHE A N 1
ATOM 1332 C CA . PHE A 1 178 ? -1.817 -17.25 0.213 1 98.94 178 PHE A CA 1
ATOM 1333 C C . PHE A 1 178 ? -1.771 -16.359 1.442 1 98.94 178 PHE A C 1
ATOM 1335 O O . PHE A 1 178 ? -1.012 -15.383 1.48 1 98.94 178 PHE A O 1
ATOM 1342 N N . ASN A 1 179 ? -2.51 -16.562 2.385 1 98.88 179 ASN A N 1
ATOM 1343 C CA . ASN A 1 179 ? -2.439 -16.125 3.773 1 98.88 179 ASN A CA 1
ATOM 1344 C C . ASN A 1 179 ? -2.822 -17.234 4.738 1 98.88 179 ASN A C 1
ATOM 1346 O O . ASN A 1 179 ? -4.008 -17.484 4.973 1 98.88 179 ASN A O 1
ATOM 1350 N N . LEU A 1 180 ? -1.848 -17.875 5.316 1 98.81 180 LEU A N 1
ATOM 1351 C CA . LEU A 1 180 ? -2.076 -19.078 6.105 1 98.81 180 LEU A CA 1
ATOM 1352 C C . LEU A 1 180 ? -2.773 -18.75 7.418 1 98.81 180 LEU A C 1
ATOM 1354 O O . LEU A 1 180 ? -3.324 -19.641 8.078 1 98.81 180 LEU A O 1
ATOM 1358 N N . ALA A 1 181 ? -2.717 -17.469 7.863 1 98.38 181 ALA A N 1
ATOM 1359 C CA . ALA A 1 181 ? -3.449 -17.047 9.055 1 98.38 181 ALA A CA 1
ATOM 1360 C C . ALA A 1 181 ? -4.949 -16.984 8.781 1 98.38 181 ALA A C 1
ATOM 1362 O O . ALA A 1 181 ? -5.758 -16.953 9.711 1 98.38 181 ALA A O 1
ATOM 1363 N N . GLY A 1 182 ? -5.305 -16.984 7.488 1 97.94 182 GLY A N 1
ATOM 1364 C CA . GLY A 1 182 ? -6.66 -16.75 7.023 1 97.94 182 GLY A CA 1
ATOM 1365 C C . GLY A 1 182 ? -6.785 -15.484 6.188 1 97.94 182 GLY A C 1
ATOM 1366 O O . GLY A 1 182 ? -6.184 -14.453 6.508 1 97.94 182 GLY A O 1
ATOM 1367 N N . GLU A 1 183 ? -7.551 -15.656 5.117 1 95.62 183 GLU A N 1
ATOM 1368 C CA . GLU A 1 183 ? -7.789 -14.523 4.223 1 95.62 183 GLU A CA 1
ATOM 1369 C C . GLU A 1 183 ? -8.266 -13.297 4.992 1 95.62 183 GLU A C 1
ATOM 1371 O O . GLU A 1 183 ? -7.965 -12.164 4.609 1 95.62 183 GLU A O 1
ATOM 1376 N N . ASP A 1 184 ? -8.844 -13.391 6.086 1 93.25 184 ASP A N 1
ATOM 1377 C CA . ASP A 1 184 ? -9.414 -12.297 6.867 1 93.25 184 ASP A CA 1
ATOM 1378 C C . ASP A 1 184 ? -8.414 -11.781 7.902 1 93.25 184 ASP A C 1
ATOM 1380 O O . ASP A 1 184 ? -8.703 -10.828 8.633 1 93.25 184 ASP A O 1
ATOM 1384 N N . ALA A 1 185 ? -7.219 -12.344 8.008 1 90.81 185 ALA A N 1
ATOM 1385 C CA . ALA A 1 185 ? -6.176 -11.852 8.906 1 90.81 185 ALA A CA 1
ATOM 1386 C C . ALA A 1 185 ? -5.488 -10.617 8.32 1 90.81 185 ALA A C 1
ATOM 1388 O O . ALA A 1 185 ? -4.895 -9.828 9.055 1 90.81 185 ALA A O 1
ATOM 1389 N N . LEU A 1 186 ? -5.426 -10.516 7.129 1 82.06 186 LEU A N 1
ATOM 1390 C CA . LEU A 1 186 ? -5.188 -9.328 6.316 1 82.06 186 LEU A CA 1
ATOM 1391 C C . LEU A 1 186 ? -3.707 -8.961 6.324 1 82.06 186 LEU A C 1
ATOM 1393 O O . LEU A 1 186 ? -3.34 -7.848 5.93 1 82.06 186 LEU A O 1
ATOM 1397 N N . ASP A 1 187 ? -2.703 -9.688 6.883 1 91.19 187 ASP A N 1
ATOM 1398 C CA . ASP A 1 187 ? -1.29 -9.5 6.57 1 91.19 187 ASP A CA 1
ATOM 1399 C C . ASP A 1 187 ? -0.526 -10.82 6.691 1 91.19 187 ASP A C 1
ATOM 1401 O O . ASP A 1 187 ? -1.026 -11.781 7.277 1 91.19 187 ASP A O 1
ATOM 1405 N N . VAL A 1 188 ? 0.642 -10.844 6.082 1 98.25 188 VAL A N 1
ATOM 1406 C CA . VAL A 1 188 ? 1.401 -12.086 6.004 1 98.25 188 VAL A CA 1
ATOM 1407 C C . VAL A 1 188 ? 2.799 -11.875 6.586 1 98.25 188 VAL A C 1
ATOM 1409 O O . VAL A 1 188 ? 3.682 -12.719 6.414 1 98.25 188 VAL A O 1
ATOM 1412 N N . TYR A 1 189 ? 3.061 -10.805 7.289 1 97.62 189 TYR A N 1
ATOM 1413 C CA . TYR A 1 189 ? 4.414 -10.406 7.652 1 97.62 189 TYR A CA 1
ATOM 1414 C C . TYR A 1 189 ? 5.004 -11.352 8.695 1 97.62 189 TYR A C 1
ATOM 1416 O O . TYR A 1 189 ? 6.219 -11.539 8.758 1 97.62 189 TYR A O 1
ATOM 1424 N N . GLY A 1 190 ? 4.164 -12 9.477 1 98.12 190 GLY A N 1
ATOM 1425 C CA . GLY A 1 190 ? 4.625 -12.898 10.516 1 98.12 190 GLY A CA 1
ATOM 1426 C C . GLY A 1 190 ? 4.875 -14.312 10.023 1 98.12 190 GLY A C 1
ATOM 1427 O O . GLY A 1 190 ? 5.422 -15.141 10.742 1 98.12 190 GLY A O 1
ATOM 1428 N N . HIS A 1 191 ? 4.449 -14.641 8.773 1 98.81 191 HIS A N 1
ATOM 1429 C CA . HIS A 1 191 ? 4.688 -15.969 8.211 1 98.81 191 HIS A CA 1
ATOM 1430 C C . HIS A 1 191 ? 6.18 -16.25 8.078 1 98.81 191 HIS A C 1
ATOM 1432 O O . HIS A 1 191 ? 6.949 -15.367 7.684 1 98.81 191 HIS A O 1
ATOM 1438 N N . LYS A 1 192 ? 6.629 -17.391 8.445 1 98.88 192 LYS A N 1
ATOM 1439 C CA . LYS A 1 192 ? 8.008 -17.828 8.273 1 98.88 192 LYS A CA 1
ATOM 1440 C C . LYS A 1 192 ? 8.188 -18.594 6.969 1 98.88 192 LYS A C 1
ATOM 1442 O O . LYS A 1 192 ? 7.5 -19.594 6.727 1 98.88 192 LYS A O 1
ATOM 1447 N N . VAL A 1 193 ? 9.094 -18.156 6.172 1 98.94 193 VAL A N 1
ATOM 1448 C CA . VAL A 1 193 ? 9.281 -18.688 4.828 1 98.94 193 VAL A CA 1
ATOM 1449 C C . VAL A 1 193 ? 10.664 -19.328 4.707 1 98.94 193 VAL A C 1
ATOM 1451 O O . VAL A 1 193 ? 11.648 -18.766 5.211 1 98.94 193 VAL A O 1
ATOM 1454 N N . THR A 1 194 ? 10.734 -20.484 4.164 1 98.94 194 THR A N 1
ATOM 1455 C CA . THR A 1 194 ? 11.961 -21.109 3.678 1 98.94 194 THR A CA 1
ATOM 1456 C C . THR A 1 194 ? 11.867 -21.375 2.182 1 98.94 194 THR A C 1
ATOM 1458 O O . THR A 1 194 ? 10.891 -21.969 1.713 1 98.94 194 THR A O 1
ATOM 1461 N N . ILE A 1 195 ? 12.734 -20.922 1.429 1 98.94 195 ILE A N 1
ATOM 1462 C CA . ILE A 1 195 ? 12.875 -21.25 0.015 1 98.94 195 ILE A CA 1
ATOM 1463 C C . ILE A 1 195 ? 14.203 -21.969 -0.224 1 98.94 195 ILE A C 1
ATOM 1465 O O . ILE A 1 195 ? 15.266 -21.438 0.121 1 98.94 195 ILE A O 1
ATOM 1469 N N . HIS A 1 196 ? 14.102 -23.156 -0.745 1 98.75 196 HIS A N 1
ATOM 1470 C CA . HIS A 1 196 ? 15.312 -23.922 -1.026 1 98.75 196 HIS A CA 1
ATOM 1471 C C . HIS A 1 196 ? 16.016 -23.406 -2.277 1 98.75 196 HIS A C 1
ATOM 1473 O O . HIS A 1 196 ? 16.094 -24.109 -3.283 1 98.75 196 HIS A O 1
ATOM 1479 N N . ALA A 1 197 ? 16.578 -22.219 -2.182 1 98.88 197 ALA A N 1
ATOM 1480 C CA . ALA A 1 197 ? 17.266 -21.516 -3.256 1 98.88 197 ALA A CA 1
ATOM 1481 C C . ALA A 1 197 ? 18.422 -20.672 -2.707 1 98.88 197 ALA A C 1
ATOM 1483 O O . ALA A 1 197 ? 18.219 -19.812 -1.851 1 98.88 197 ALA A O 1
ATOM 1484 N N . ASP A 1 198 ? 19.656 -20.891 -3.195 1 98.81 198 ASP A N 1
ATOM 1485 C CA . ASP A 1 198 ? 20.828 -20.141 -2.777 1 98.81 198 ASP A CA 1
ATOM 1486 C C . ASP A 1 198 ? 21.016 -18.891 -3.645 1 98.81 198 ASP A C 1
ATOM 1488 O O . ASP A 1 198 ? 21.891 -18.078 -3.375 1 98.81 198 ASP A O 1
ATOM 1492 N N . ASN A 1 199 ? 20.188 -18.781 -4.691 1 98.81 199 ASN A N 1
ATOM 1493 C CA . ASN A 1 199 ? 20.297 -17.688 -5.652 1 98.81 199 ASN A CA 1
ATOM 1494 C C . ASN A 1 199 ? 18.938 -17.141 -6.059 1 98.81 199 ASN A C 1
ATOM 1496 O O . ASN A 1 199 ? 17.922 -17.797 -5.848 1 98.81 199 ASN A O 1
ATOM 1500 N N . TYR A 1 200 ? 18.906 -15.93 -6.559 1 98.88 200 TYR A N 1
ATOM 1501 C CA . TYR A 1 200 ? 17.719 -15.312 -7.164 1 98.88 200 TYR A CA 1
ATOM 1502 C C . TYR A 1 200 ? 18.109 -14.484 -8.383 1 98.88 200 TYR A C 1
ATOM 1504 O O . TYR A 1 200 ? 19.297 -14.344 -8.695 1 98.88 200 TYR A O 1
ATOM 1512 N N . THR A 1 201 ? 17.141 -14.023 -9.148 1 98.88 201 THR A N 1
ATOM 1513 C CA . THR A 1 201 ? 17.359 -13.203 -10.336 1 98.88 201 THR A CA 1
ATOM 1514 C C . THR A 1 201 ? 17.016 -11.742 -10.062 1 98.88 201 THR A C 1
ATOM 1516 O O . THR A 1 201 ? 15.836 -11.367 -10.117 1 98.88 201 THR A O 1
ATOM 1519 N N . PRO A 1 202 ? 18.047 -10.844 -9.789 1 98.81 202 PRO A N 1
ATOM 1520 C CA . PRO A 1 202 ? 17.734 -9.43 -9.562 1 98.81 202 PRO A CA 1
ATOM 1521 C C . PRO A 1 202 ? 17.047 -8.773 -10.758 1 98.81 202 PRO A C 1
ATOM 1523 O O . PRO A 1 202 ? 17.25 -9.195 -11.898 1 98.81 202 PRO A O 1
ATOM 1526 N N . ILE A 1 203 ? 16.312 -7.742 -10.5 1 98.81 203 ILE A N 1
ATOM 1527 C CA . ILE A 1 203 ? 15.508 -7.109 -11.539 1 98.81 203 ILE A CA 1
ATOM 1528 C C . ILE A 1 203 ? 16 -5.684 -11.773 1 98.81 203 ILE A C 1
ATOM 1530 O O . ILE A 1 203 ? 16.75 -5.137 -10.961 1 98.81 203 ILE A O 1
ATOM 1534 N N . ASP A 1 204 ? 15.617 -5.129 -12.914 1 98.38 204 ASP A N 1
ATOM 1535 C CA . ASP A 1 204 ? 15.844 -3.717 -13.211 1 98.38 204 ASP A CA 1
ATOM 1536 C C . ASP A 1 204 ? 14.625 -2.877 -12.844 1 98.38 204 ASP A C 1
ATOM 1538 O O . ASP A 1 204 ? 13.703 -3.363 -12.188 1 98.38 204 ASP A O 1
ATOM 1542 N N . SER A 1 205 ? 14.562 -1.606 -13.172 1 97.44 205 SER A N 1
ATOM 1543 C CA . SER A 1 205 ? 13.523 -0.672 -12.758 1 97.44 205 SER A CA 1
ATOM 1544 C C . SER A 1 205 ? 12.188 -0.995 -13.43 1 97.44 205 SER A C 1
ATOM 1546 O O . SER A 1 205 ? 11.148 -0.463 -13.039 1 97.44 205 SER A O 1
ATOM 1548 N N . THR A 1 206 ? 12.219 -1.872 -14.492 1 97.06 206 THR A N 1
ATOM 1549 C CA . THR A 1 206 ? 10.984 -2.271 -15.164 1 97.06 206 THR A CA 1
ATOM 1550 C C . THR A 1 206 ? 10.539 -3.656 -14.695 1 97.06 206 THR A C 1
ATOM 1552 O O . THR A 1 206 ? 9.648 -4.262 -15.297 1 97.06 206 THR A O 1
ATOM 1555 N N . LEU A 1 207 ? 11.211 -4.238 -13.609 1 97.75 207 LEU A N 1
ATOM 1556 C CA . LEU A 1 207 ? 10.898 -5.504 -12.953 1 97.75 207 LEU A CA 1
ATOM 1557 C C . LEU A 1 207 ? 11.273 -6.684 -13.844 1 97.75 207 LEU A C 1
ATOM 1559 O O . LEU A 1 207 ? 10.758 -7.789 -13.664 1 97.75 207 LEU A O 1
ATOM 1563 N N . ILE A 1 208 ? 12.18 -6.461 -14.836 1 98.62 208 ILE A N 1
ATOM 1564 C CA . ILE A 1 208 ? 12.742 -7.508 -15.688 1 98.62 208 ILE A CA 1
ATOM 1565 C C . ILE A 1 208 ? 14.047 -8.023 -15.078 1 98.62 208 ILE A C 1
ATOM 1567 O O . ILE A 1 208 ? 14.914 -7.23 -14.711 1 98.62 208 ILE A O 1
ATOM 1571 N N . PRO A 1 209 ? 14.188 -9.352 -14.906 1 98.56 209 PRO A N 1
ATOM 1572 C CA . PRO A 1 209 ? 15.492 -9.859 -14.477 1 98.56 209 PRO A CA 1
ATOM 1573 C C . PRO A 1 209 ? 16.641 -9.352 -15.344 1 98.56 209 PRO A C 1
ATOM 1575 O O . PRO A 1 209 ? 16.5 -9.273 -16.562 1 98.56 209 PRO A O 1
ATOM 1578 N N . THR A 1 210 ? 17.734 -9.039 -14.766 1 98.19 210 THR A N 1
ATOM 1579 C CA . THR A 1 210 ? 18.891 -8.453 -15.438 1 98.19 210 THR A CA 1
ATOM 1580 C C . THR A 1 210 ? 19.641 -9.508 -16.234 1 98.19 210 THR A C 1
ATOM 1582 O O . THR A 1 210 ? 20.484 -9.18 -17.078 1 98.19 210 THR A O 1
ATOM 1585 N N . GLY A 1 211 ? 19.391 -10.719 -16 1 97.94 211 GLY A N 1
ATOM 1586 C CA . GLY A 1 211 ? 20.156 -11.82 -16.547 1 97.94 211 GLY A CA 1
ATOM 1587 C C . GLY A 1 211 ? 21.141 -12.398 -15.547 1 97.94 211 GLY A C 1
ATOM 1588 O O . GLY A 1 211 ? 21.672 -13.5 -15.758 1 97.94 211 GLY A O 1
ATOM 1589 N N . GLN A 1 212 ? 21.344 -11.648 -14.5 1 97.81 212 GLN A N 1
ATOM 1590 C CA . GLN A 1 212 ? 22.25 -12.125 -13.461 1 97.81 212 GLN A CA 1
ATOM 1591 C C . GLN A 1 212 ? 21.562 -13.125 -12.539 1 97.81 212 GLN A C 1
ATOM 1593 O O . GLN A 1 212 ? 20.328 -13.109 -12.406 1 97.81 212 GLN A O 1
ATOM 1598 N N . ILE A 1 213 ? 22.281 -14.109 -12.023 1 98.25 213 ILE A N 1
ATOM 1599 C CA . ILE A 1 213 ? 21.906 -15 -10.93 1 98.25 213 ILE A CA 1
ATOM 1600 C C . ILE A 1 213 ? 22.797 -14.734 -9.719 1 98.25 213 ILE A C 1
ATOM 1602 O O . ILE A 1 213 ? 24.016 -14.93 -9.781 1 98.25 213 ILE A O 1
ATOM 1606 N N . THR A 1 214 ? 22.188 -14.211 -8.664 1 98.5 214 THR A N 1
ATOM 1607 C CA . THR A 1 214 ? 22.953 -13.688 -7.535 1 98.5 214 THR A CA 1
ATOM 1608 C C . THR A 1 214 ? 22.641 -14.469 -6.262 1 98.5 214 THR A C 1
ATOM 1610 O O . THR A 1 214 ? 21.5 -14.859 -6.035 1 98.5 214 THR A O 1
ATOM 1613 N N . ALA A 1 215 ? 23.672 -14.664 -5.426 1 98.81 215 ALA A N 1
ATOM 1614 C CA . ALA A 1 215 ? 23.484 -15.359 -4.156 1 98.81 215 ALA A CA 1
ATOM 1615 C C . ALA A 1 215 ? 22.547 -14.586 -3.23 1 98.81 215 ALA A C 1
ATOM 1617 O O . ALA A 1 215 ? 22.609 -13.352 -3.168 1 98.81 215 ALA A O 1
ATOM 1618 N N . VAL A 1 216 ? 21.719 -15.312 -2.494 1 98.88 216 VAL A N 1
ATOM 1619 C CA . VAL A 1 216 ? 20.812 -14.672 -1.552 1 98.88 216 VAL A CA 1
ATOM 1620 C C . VAL A 1 216 ? 21.547 -14.375 -0.246 1 98.88 216 VAL A C 1
ATOM 1622 O O . VAL A 1 216 ? 21.125 -13.508 0.527 1 98.88 216 VAL A O 1
ATOM 1625 N N . ARG A 1 217 ? 22.625 -15.125 0.052 1 98.62 217 ARG A N 1
ATOM 1626 C CA . ARG A 1 217 ? 23.312 -15 1.33 1 98.62 217 ARG A CA 1
ATOM 1627 C C . ARG A 1 217 ? 23.75 -13.562 1.577 1 98.62 217 ARG A C 1
ATOM 1629 O O . ARG A 1 217 ? 24.328 -12.922 0.694 1 98.62 217 ARG A O 1
ATOM 1636 N N . GLY A 1 218 ? 23.469 -13.062 2.762 1 98.19 218 GLY A N 1
ATOM 1637 C CA . GLY A 1 218 ? 23.891 -11.727 3.141 1 98.19 218 GLY A CA 1
ATOM 1638 C C . GLY A 1 218 ? 22.953 -10.641 2.619 1 98.19 218 GLY A C 1
ATOM 1639 O O . GLY A 1 218 ? 23.25 -9.453 2.762 1 98.19 218 GLY A O 1
ATOM 1640 N N . THR A 1 219 ? 21.891 -10.992 1.986 1 98.69 219 THR A N 1
ATOM 1641 C CA . THR A 1 219 ? 20.891 -10.055 1.467 1 98.69 219 THR A CA 1
ATOM 1642 C C . THR A 1 219 ? 19.547 -10.273 2.127 1 98.69 219 THR A C 1
ATOM 1644 O O . THR A 1 219 ? 19.328 -11.289 2.793 1 98.69 219 THR A O 1
ATOM 1647 N N . PRO A 1 220 ? 18.562 -9.312 1.958 1 98.81 220 PRO A N 1
ATOM 1648 C CA . PRO A 1 220 ? 17.219 -9.516 2.473 1 98.81 220 PRO A CA 1
ATOM 1649 C C . PRO A 1 220 ? 16.5 -10.68 1.8 1 98.81 220 PRO A C 1
ATOM 1651 O O . PRO A 1 220 ? 15.422 -11.094 2.25 1 98.81 220 PRO A O 1
ATOM 1654 N N . PHE A 1 221 ? 17.062 -11.266 0.781 1 98.88 221 PHE A N 1
ATOM 1655 C CA . PHE A 1 221 ? 16.406 -12.289 -0.015 1 98.88 221 PHE A CA 1
ATOM 1656 C C . PHE A 1 221 ? 16.812 -13.688 0.447 1 98.88 221 PHE A C 1
ATOM 1658 O O . PHE A 1 221 ? 16.453 -14.688 -0.181 1 98.88 221 PHE A O 1
ATOM 1665 N N . ASP A 1 222 ? 17.594 -13.75 1.578 1 98.94 222 ASP A N 1
ATOM 1666 C CA . ASP A 1 222 ? 18.047 -15.031 2.119 1 98.94 222 ASP A CA 1
ATOM 1667 C C . ASP A 1 222 ? 16.953 -15.703 2.932 1 98.94 222 ASP A C 1
ATOM 1669 O O . ASP A 1 222 ? 16.781 -15.422 4.121 1 98.94 222 ASP A O 1
ATOM 1673 N N . PHE A 1 223 ? 16.234 -16.594 2.26 1 98.94 223 PHE A N 1
ATOM 1674 C CA . PHE A 1 223 ? 15.203 -17.391 2.898 1 98.94 223 PHE A CA 1
ATOM 1675 C C . PHE A 1 223 ? 15.625 -18.859 2.988 1 98.94 223 PHE A C 1
ATOM 1677 O O . PHE A 1 223 ? 14.789 -19.766 2.943 1 98.94 223 PHE A O 1
ATOM 1684 N N . THR A 1 224 ? 16.891 -19.141 3.037 1 98.81 224 THR A N 1
ATOM 1685 C CA . THR A 1 224 ? 17.375 -20.516 3.078 1 98.81 224 THR A CA 1
ATOM 1686 C C . THR A 1 224 ? 17.078 -21.156 4.434 1 98.81 224 THR A C 1
ATOM 1688 O O . THR A 1 224 ? 17.203 -22.375 4.594 1 98.81 224 THR A O 1
ATOM 1691 N N . SER A 1 225 ? 16.719 -20.391 5.391 1 98.75 225 SER A N 1
ATOM 1692 C CA . SER A 1 225 ? 16.188 -20.812 6.691 1 98.75 225 SER A CA 1
ATOM 1693 C C . SER A 1 225 ? 14.898 -20.078 7.027 1 98.75 225 SER A C 1
ATOM 1695 O O . SER A 1 225 ? 14.594 -19.047 6.438 1 98.75 225 SER A O 1
ATOM 1697 N N . PRO A 1 226 ? 14.086 -20.719 7.887 1 98.75 226 PRO A N 1
ATOM 1698 C CA . PRO A 1 226 ? 12.828 -20.047 8.195 1 98.75 226 PRO A CA 1
ATOM 1699 C C . PRO A 1 226 ? 13.016 -18.578 8.594 1 98.75 226 PRO A C 1
ATOM 1701 O O . PRO A 1 226 ? 13.703 -18.297 9.578 1 98.75 226 PRO A O 1
ATOM 1704 N N . THR A 1 227 ? 12.492 -17.688 7.867 1 98.88 227 THR A N 1
ATOM 1705 C CA . THR A 1 227 ? 12.602 -16.25 8.055 1 98.88 227 THR A CA 1
ATOM 1706 C C . THR A 1 227 ? 11.234 -15.586 7.906 1 98.88 227 THR A C 1
ATOM 1708 O O . THR A 1 227 ? 10.508 -15.859 6.949 1 98.88 227 THR A O 1
ATOM 1711 N N . ALA A 1 228 ? 10.875 -14.773 8.883 1 98.81 228 ALA A N 1
ATOM 1712 C CA . ALA A 1 228 ? 9.609 -14.055 8.781 1 98.81 228 ALA A CA 1
ATOM 1713 C C . ALA A 1 228 ? 9.602 -13.141 7.555 1 98.81 228 ALA A C 1
ATOM 1715 O O . ALA A 1 228 ? 10.594 -12.484 7.254 1 98.81 228 ALA A O 1
ATOM 1716 N N . ILE A 1 229 ? 8.492 -13.086 6.859 1 98.81 229 ILE A N 1
ATOM 1717 C CA . ILE A 1 229 ? 8.359 -12.234 5.684 1 98.81 229 ILE A CA 1
ATOM 1718 C C . ILE A 1 229 ? 8.695 -10.789 6.055 1 98.81 229 ILE A C 1
ATOM 1720 O O . ILE A 1 229 ? 9.375 -10.086 5.297 1 98.81 229 ILE A O 1
ATOM 1724 N N . GLY A 1 230 ? 8.281 -10.352 7.195 1 98.12 230 GLY A N 1
ATOM 1725 C CA . GLY A 1 230 ? 8.43 -8.961 7.605 1 98.12 230 GLY A CA 1
ATOM 1726 C C . GLY A 1 230 ? 9.812 -8.641 8.125 1 98.12 230 GLY A C 1
ATOM 1727 O O . GLY A 1 230 ? 10.148 -7.473 8.336 1 98.12 230 GLY A O 1
ATOM 1728 N N . ALA A 1 231 ? 10.695 -9.602 8.312 1 98.25 231 ALA A N 1
ATOM 1729 C CA . ALA A 1 231 ? 11.969 -9.406 9.008 1 98.25 231 ALA A CA 1
ATOM 1730 C C . ALA A 1 231 ? 12.852 -8.414 8.266 1 98.25 231 ALA A C 1
ATOM 1732 O O . ALA A 1 231 ? 13.539 -7.598 8.891 1 98.25 231 ALA A O 1
ATOM 1733 N N . HIS A 1 232 ? 12.852 -8.508 6.934 1 98.5 232 HIS A N 1
ATOM 1734 C CA . HIS A 1 232 ? 13.797 -7.691 6.18 1 98.5 232 HIS A CA 1
ATOM 1735 C C . HIS A 1 232 ? 13.094 -6.918 5.066 1 98.5 232 HIS A C 1
ATOM 1737 O O . HIS A 1 232 ? 13.75 -6.273 4.242 1 98.5 232 HIS A O 1
ATOM 1743 N N . ILE A 1 233 ? 11.758 -6.945 5.039 1 98.31 233 ILE A N 1
ATOM 1744 C CA . ILE A 1 233 ? 11.016 -6.422 3.898 1 98.31 233 ILE A CA 1
ATOM 1745 C C . ILE A 1 233 ? 11.148 -4.902 3.846 1 98.31 233 ILE A C 1
ATOM 1747 O O . ILE A 1 233 ? 10.914 -4.285 2.803 1 98.31 233 ILE A O 1
ATOM 1751 N N . THR A 1 234 ? 11.57 -4.23 4.984 1 98.25 234 THR A N 1
ATOM 1752 C CA . THR A 1 234 ? 11.703 -2.779 5.027 1 98.25 234 THR A CA 1
ATOM 1753 C C . THR A 1 234 ? 13.172 -2.369 5.023 1 98.25 234 THR A C 1
ATOM 1755 O O . THR A 1 234 ? 13.5 -1.214 5.301 1 98.25 234 THR A O 1
ATOM 1758 N N . ASP A 1 235 ? 14.102 -3.332 4.773 1 98.44 235 ASP A N 1
ATOM 1759 C CA . ASP A 1 235 ? 15.516 -2.986 4.664 1 98.44 235 ASP A CA 1
ATOM 1760 C C . ASP A 1 235 ? 15.75 -2 3.525 1 98.44 235 ASP A C 1
ATOM 1762 O O . ASP A 1 235 ? 15.031 -2.016 2.523 1 98.44 235 ASP A O 1
ATOM 1766 N N . ASN A 1 236 ? 16.766 -1.14 3.771 1 97.94 236 ASN A N 1
ATOM 1767 C CA . ASN A 1 236 ? 17.188 -0.228 2.715 1 97.94 236 ASN A CA 1
ATOM 1768 C C . ASN A 1 236 ? 17.984 -0.956 1.629 1 97.94 236 ASN A C 1
ATOM 1770 O O . ASN A 1 236 ? 19.219 -0.935 1.631 1 97.94 236 ASN A O 1
ATOM 1774 N N . ASP A 1 237 ? 17.281 -1.624 0.751 1 98.62 237 ASP A N 1
ATOM 1775 C CA . ASP A 1 237 ? 17.859 -2.418 -0.33 1 98.62 237 ASP A CA 1
ATOM 1776 C C . ASP A 1 237 ? 17.281 -2.008 -1.682 1 98.62 237 ASP A C 1
ATOM 1778 O O . ASP A 1 237 ? 16.062 -1.926 -1.841 1 98.62 237 ASP A O 1
ATOM 1782 N N . PRO A 1 238 ? 18.141 -1.767 -2.693 1 98.25 238 PRO A N 1
ATOM 1783 C CA . PRO A 1 238 ? 17.656 -1.282 -3.986 1 98.25 238 PRO A CA 1
ATOM 1784 C C . PRO A 1 238 ? 16.656 -2.236 -4.637 1 98.25 238 PRO A C 1
ATOM 1786 O O . PRO A 1 238 ? 15.719 -1.792 -5.309 1 98.25 238 PRO A O 1
ATOM 1789 N N . GLN A 1 239 ? 16.812 -3.547 -4.48 1 98.81 239 GLN A N 1
ATOM 1790 C CA . GLN A 1 239 ? 15.906 -4.52 -5.082 1 98.81 239 GLN A CA 1
ATOM 1791 C C . GLN A 1 239 ? 14.539 -4.488 -4.406 1 98.81 239 GLN A C 1
ATOM 1793 O O . GLN A 1 239 ? 13.508 -4.633 -5.066 1 98.81 239 GLN A O 1
ATOM 1798 N N . LEU A 1 240 ? 14.555 -4.305 -3.055 1 98.88 240 LEU A N 1
ATOM 1799 C CA . LEU A 1 240 ? 13.281 -4.16 -2.346 1 98.88 240 LEU A CA 1
ATOM 1800 C C . LEU A 1 240 ? 12.57 -2.877 -2.762 1 98.88 240 LEU A C 1
ATOM 1802 O O . LEU A 1 240 ? 11.344 -2.855 -2.883 1 98.88 240 LEU A O 1
ATOM 1806 N N . LEU A 1 241 ? 13.297 -1.778 -2.953 1 98.25 241 LEU A N 1
ATOM 1807 C CA . LEU A 1 241 ? 12.711 -0.511 -3.379 1 98.25 241 LEU A CA 1
ATOM 1808 C C . LEU A 1 241 ? 12.109 -0.63 -4.777 1 98.25 241 LEU A C 1
ATOM 1810 O O . LEU A 1 241 ? 11.023 -0.114 -5.035 1 98.25 241 LEU A O 1
ATOM 1814 N N . LEU A 1 242 ? 12.773 -1.39 -5.688 1 98.19 242 LEU A N 1
ATOM 1815 C CA . LEU A 1 242 ? 12.297 -1.559 -7.059 1 98.19 242 LEU A CA 1
ATOM 1816 C C . LEU A 1 242 ? 10.977 -2.326 -7.082 1 98.19 242 LEU A C 1
ATOM 1818 O O . LEU A 1 242 ? 10.062 -1.969 -7.824 1 98.19 242 LEU A O 1
ATOM 1822 N N . ALA A 1 243 ? 10.859 -3.326 -6.227 1 98.44 243 ALA A N 1
ATOM 1823 C CA . ALA A 1 243 ? 9.719 -4.23 -6.273 1 98.44 243 ALA A CA 1
ATOM 1824 C C . ALA A 1 243 ? 8.695 -3.877 -5.195 1 98.44 243 ALA A C 1
ATOM 1826 O O . ALA A 1 243 ? 7.637 -4.504 -5.105 1 98.44 243 ALA A O 1
ATOM 1827 N N . HIS A 1 244 ? 9.039 -2.844 -4.352 1 98.12 244 HIS A N 1
ATOM 1828 C CA . HIS A 1 244 ? 8.195 -2.432 -3.232 1 98.12 244 HIS A CA 1
ATOM 1829 C C . HIS A 1 244 ? 8.062 -3.549 -2.203 1 98.12 244 HIS A C 1
ATOM 1831 O O . HIS A 1 244 ? 7.047 -3.633 -1.505 1 98.12 244 HIS A O 1
ATOM 1837 N N . GLY A 1 245 ? 8.898 -4.426 -2.072 1 98.56 245 GLY A N 1
ATOM 1838 C CA . GLY A 1 245 ? 8.953 -5.641 -1.274 1 98.56 245 GLY A CA 1
ATOM 1839 C C . GLY A 1 245 ? 9.562 -6.816 -2.02 1 98.56 245 GLY A C 1
ATOM 1840 O O . GLY A 1 245 ? 10.484 -6.645 -2.818 1 98.56 245 GLY A O 1
ATOM 1841 N N . TYR A 1 246 ? 9.148 -8 -1.651 1 98.88 246 TYR A N 1
ATOM 1842 C CA . TYR A 1 246 ? 9.602 -9.172 -2.398 1 98.88 246 TYR A CA 1
ATOM 1843 C C . TYR A 1 246 ? 8.75 -9.383 -3.643 1 98.88 246 TYR A C 1
ATOM 1845 O O . TYR A 1 246 ? 7.516 -9.383 -3.566 1 98.88 246 TYR A O 1
ATOM 1853 N N . ASP A 1 247 ? 9.297 -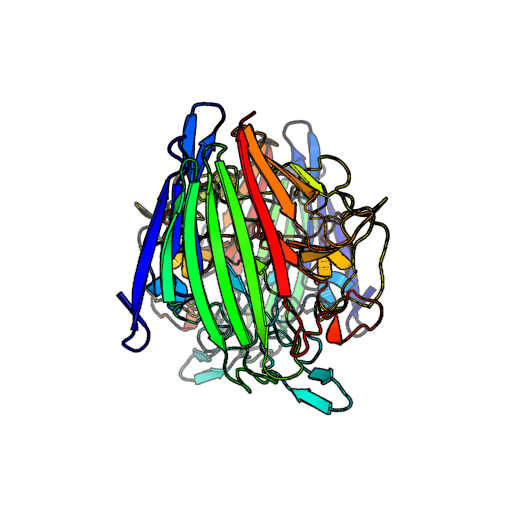9.469 -4.762 1 98.75 247 ASP A N 1
ATOM 1854 C CA . ASP A 1 247 ? 8.703 -9.781 -6.055 1 98.75 247 ASP A CA 1
ATOM 1855 C C . ASP A 1 247 ? 9.766 -10.234 -7.055 1 98.75 247 ASP A C 1
ATOM 1857 O O . ASP A 1 247 ? 9.953 -9.602 -8.094 1 98.75 247 ASP A O 1
ATOM 1861 N N . HIS A 1 248 ? 10.398 -11.312 -6.66 1 98.88 248 HIS A N 1
ATOM 1862 C CA . HIS A 1 248 ? 11.555 -11.812 -7.395 1 98.88 248 HIS A CA 1
ATOM 1863 C C . HIS A 1 248 ? 11.453 -13.312 -7.637 1 98.88 248 HIS A C 1
ATOM 1865 O O . HIS A 1 248 ? 10.664 -14 -6.984 1 98.88 248 HIS A O 1
ATOM 1871 N N . ASN A 1 249 ? 12.188 -13.734 -8.617 1 98.88 249 ASN A N 1
ATOM 1872 C CA . ASN A 1 249 ? 12.328 -15.156 -8.914 1 98.88 249 ASN A CA 1
ATOM 1873 C C . ASN A 1 249 ? 13.508 -15.766 -8.172 1 98.88 249 ASN A C 1
ATOM 1875 O O . ASN A 1 249 ? 14.656 -15.352 -8.359 1 98.88 249 ASN A O 1
ATOM 1879 N N . TRP A 1 250 ? 13.242 -16.688 -7.246 1 98.94 250 TRP A N 1
ATOM 1880 C CA . TRP A 1 250 ? 14.289 -17.469 -6.617 1 98.94 250 TRP A CA 1
ATOM 1881 C C . TRP A 1 250 ? 14.656 -18.688 -7.477 1 98.94 250 TRP A C 1
ATOM 1883 O O . TRP A 1 250 ? 13.773 -19.312 -8.078 1 98.94 250 TRP A O 1
ATOM 1893 N N . VAL A 1 251 ? 15.914 -19.016 -7.582 1 98.5 251 VAL A N 1
ATOM 1894 C CA . VAL A 1 251 ? 16.438 -20.125 -8.359 1 98.5 251 VAL A CA 1
ATOM 1895 C C . VAL A 1 251 ? 16.484 -21.391 -7.492 1 98.5 251 VAL A C 1
ATOM 1897 O O . VAL A 1 251 ? 17.391 -21.562 -6.688 1 98.5 251 VAL A O 1
ATOM 1900 N N . ILE A 1 252 ? 15.523 -22.281 -7.676 1 98.25 252 ILE A N 1
ATOM 1901 C CA . ILE A 1 252 ? 15.375 -23.438 -6.809 1 98.25 252 ILE A CA 1
ATOM 1902 C C . ILE A 1 252 ? 16.625 -24.312 -6.902 1 98.25 252 ILE A C 1
ATOM 1904 O O . ILE A 1 252 ? 17.156 -24.547 -7.992 1 98.25 252 ILE A O 1
ATOM 1908 N N . ASN A 1 253 ? 17.125 -24.75 -5.699 1 97.44 253 ASN A N 1
ATOM 1909 C CA . ASN A 1 253 ? 18.219 -25.719 -5.668 1 97.44 253 ASN A CA 1
ATOM 1910 C C . ASN A 1 253 ? 17.766 -27.094 -6.156 1 97.44 253 ASN A C 1
ATOM 1912 O O . ASN A 1 253 ? 16.969 -27.766 -5.492 1 97.44 253 ASN A O 1
ATOM 1916 N N . ARG A 1 254 ? 18.234 -27.5 -7.316 1 92.5 254 ARG A N 1
ATOM 1917 C CA . ARG A 1 254 ? 17.875 -28.828 -7.801 1 92.5 254 ARG A CA 1
ATOM 1918 C C . ARG A 1 254 ? 18.984 -29.422 -8.664 1 92.5 254 ARG A C 1
ATOM 1920 O O . ARG A 1 254 ? 19.734 -28.688 -9.305 1 92.5 254 ARG A O 1
ATOM 1927 N N . ALA A 1 255 ? 19.141 -30.781 -8.516 1 85.88 255 ALA A N 1
ATOM 1928 C CA . ALA A 1 255 ? 20.141 -31.531 -9.266 1 85.88 255 ALA A CA 1
ATOM 1929 C C . ALA A 1 255 ? 19.688 -31.781 -10.695 1 85.88 255 ALA A C 1
ATOM 1931 O O . ALA A 1 255 ? 20.5 -31.75 -11.633 1 85.88 255 ALA A O 1
ATOM 1932 N N . ASP A 1 256 ? 18.391 -32.094 -10.75 1 76.44 256 ASP A N 1
ATOM 1933 C CA . ASP A 1 256 ? 17.75 -32.406 -12.031 1 76.44 256 ASP A CA 1
ATOM 1934 C C . ASP A 1 256 ? 16.562 -31.484 -12.297 1 76.44 256 ASP A C 1
ATOM 1936 O O . ASP A 1 256 ? 15.875 -31.078 -11.367 1 76.44 256 ASP A O 1
ATOM 1940 N N . ASN A 1 257 ? 16.391 -31.266 -13.57 1 68 257 ASN A N 1
ATOM 1941 C CA . ASN A 1 257 ? 15.414 -30.234 -13.898 1 68 257 ASN A CA 1
ATOM 1942 C C . ASN A 1 257 ? 14.023 -30.828 -14.078 1 68 257 ASN A C 1
ATOM 1944 O O . ASN A 1 257 ? 13.078 -30.109 -14.43 1 68 257 ASN A O 1
ATOM 1948 N N . THR A 1 258 ? 13.789 -32 -13.734 1 82.56 258 THR A N 1
ATOM 1949 C CA . THR A 1 258 ? 12.484 -32.562 -14.086 1 82.56 258 THR A CA 1
ATOM 1950 C C . THR A 1 258 ? 11.82 -33.188 -12.859 1 82.56 258 THR A C 1
ATOM 1952 O O . THR A 1 258 ? 10.617 -33.438 -12.867 1 82.56 258 THR A O 1
ATOM 1955 N N . GLU A 1 259 ? 12.516 -33.406 -11.859 1 92.44 259 GLU A N 1
ATOM 1956 C CA . GLU A 1 259 ? 11.969 -34.094 -10.688 1 92.44 259 GLU A CA 1
ATOM 1957 C C . GLU A 1 259 ? 11.094 -33.156 -9.867 1 92.44 259 GLU A C 1
ATOM 1959 O O . GLU A 1 259 ? 11.398 -31.953 -9.758 1 92.44 259 GLU A O 1
ATOM 1964 N N . LEU A 1 260 ? 10 -33.75 -9.336 1 97.69 260 LEU A N 1
ATOM 1965 C CA . LEU A 1 260 ? 9.203 -33.031 -8.359 1 97.69 260 LEU A CA 1
ATOM 1966 C C . LEU A 1 260 ? 9.922 -32.938 -7.02 1 97.69 260 LEU A C 1
ATOM 1968 O O . LEU A 1 260 ? 10.164 -33.969 -6.375 1 97.69 260 LEU A O 1
ATOM 1972 N N . ILE A 1 261 ? 10.297 -31.734 -6.605 1 97.75 261 ILE A N 1
ATOM 1973 C CA . ILE A 1 261 ? 11 -31.562 -5.34 1 97.75 261 ILE A CA 1
ATOM 1974 C C . ILE A 1 261 ? 10.359 -30.438 -4.535 1 97.75 261 ILE A C 1
ATOM 1976 O O . ILE A 1 261 ? 9.656 -29.594 -5.094 1 97.75 261 ILE A O 1
ATOM 1980 N N . GLU A 1 262 ? 10.609 -30.469 -3.207 1 98.19 262 GLU A N 1
ATOM 1981 C CA . GLU A 1 262 ? 10.164 -29.359 -2.365 1 98.19 262 GLU A CA 1
ATOM 1982 C C . GLU A 1 262 ? 10.977 -28.094 -2.639 1 98.19 262 GLU A C 1
ATOM 1984 O O . GLU A 1 262 ? 12.203 -28.109 -2.543 1 98.19 262 GLU A O 1
ATOM 1989 N N . ALA A 1 263 ? 10.305 -27.078 -3.037 1 98.44 263 ALA A N 1
ATOM 1990 C CA . ALA A 1 263 ? 10.953 -25.812 -3.367 1 98.44 263 ALA A CA 1
ATOM 1991 C C . ALA A 1 263 ? 10.883 -24.844 -2.195 1 98.44 263 ALA A C 1
ATOM 1993 O O . ALA A 1 263 ? 11.766 -24 -2.031 1 98.44 263 ALA A O 1
ATOM 1994 N N . ALA A 1 264 ? 9.852 -24.922 -1.389 1 98.94 264 ALA A N 1
ATOM 1995 C CA . ALA A 1 264 ? 9.648 -23.938 -0.319 1 98.94 264 ALA A CA 1
ATOM 1996 C C . ALA A 1 264 ? 8.711 -24.484 0.75 1 98.94 264 ALA A C 1
ATOM 1998 O O . ALA A 1 264 ? 7.965 -25.453 0.503 1 98.94 264 ALA A O 1
ATOM 1999 N N . ARG A 1 265 ? 8.773 -23.906 1.875 1 98.88 265 ARG A N 1
ATOM 2000 C CA . ARG A 1 265 ? 7.887 -24.156 3.004 1 98.88 265 ARG A CA 1
ATOM 2001 C C . ARG A 1 265 ? 7.52 -22.875 3.721 1 98.88 265 ARG A C 1
ATOM 2003 O O . ARG A 1 265 ? 8.375 -22 3.916 1 98.88 265 ARG A O 1
ATOM 2010 N N . VAL A 1 266 ? 6.27 -22.703 4.09 1 98.94 266 VAL A N 1
ATOM 2011 C CA . VAL A 1 266 ? 5.793 -21.547 4.824 1 98.94 266 VAL A CA 1
ATOM 2012 C C . VAL A 1 266 ? 4.988 -22 6.043 1 98.94 266 VAL A C 1
ATOM 2014 O O . VAL A 1 266 ? 4.234 -22.969 5.969 1 98.94 266 VAL A O 1
ATOM 2017 N N . GLN A 1 267 ? 5.172 -21.312 7.082 1 98.81 267 GLN A N 1
ATOM 2018 C CA . GLN A 1 267 ? 4.426 -21.578 8.305 1 98.81 267 GLN A CA 1
ATOM 2019 C C . GLN A 1 267 ? 3.844 -20.297 8.891 1 98.81 267 GLN A C 1
ATOM 2021 O O . GLN A 1 267 ? 4.512 -19.266 8.914 1 98.81 267 GLN A O 1
ATOM 2026 N N . ASP A 1 268 ? 2.627 -20.328 9.25 1 98.75 268 ASP A N 1
ATOM 2027 C CA . ASP A 1 268 ? 2.068 -19.297 10.125 1 98.75 268 ASP A CA 1
ATOM 2028 C C . ASP A 1 268 ? 2.184 -19.719 11.594 1 98.75 268 ASP A C 1
ATOM 2030 O O . ASP A 1 268 ? 1.502 -20.641 12.039 1 98.75 268 ASP A O 1
ATOM 2034 N N . PRO A 1 269 ? 2.988 -18.984 12.344 1 98.06 269 PRO A N 1
ATOM 2035 C CA . PRO A 1 269 ? 3.16 -19.391 13.742 1 98.06 269 PRO A CA 1
ATOM 2036 C C . PRO A 1 269 ? 1.884 -19.25 14.562 1 98.06 269 PRO A C 1
ATOM 2038 O O . PRO A 1 269 ? 1.725 -19.906 15.594 1 98.06 269 PRO A O 1
ATOM 2041 N N . GLN A 1 270 ? 0.992 -18.406 14.18 1 96.81 270 GLN A N 1
ATOM 2042 C CA . GLN A 1 270 ? -0.207 -18.141 14.961 1 96.81 270 GLN A CA 1
ATOM 2043 C C . GLN A 1 270 ? -1.196 -19.297 14.875 1 96.81 270 GLN A C 1
ATOM 2045 O O . GLN A 1 270 ? -1.657 -19.797 15.906 1 96.81 270 GLN A O 1
ATOM 2050 N N . THR A 1 271 ? -1.478 -19.766 13.719 1 98.19 271 THR A N 1
ATOM 2051 C CA . THR A 1 271 ? -2.494 -20.797 13.531 1 98.19 271 THR A CA 1
ATOM 2052 C C . THR A 1 271 ? -1.86 -22.188 13.484 1 98.19 271 THR A C 1
ATOM 2054 O O . THR A 1 271 ? -2.551 -23.203 13.641 1 98.19 271 THR A O 1
ATOM 2057 N N . GLY A 1 272 ? -0.575 -22.219 13.164 1 98.62 272 GLY A N 1
ATOM 2058 C CA . GLY A 1 272 ? 0.118 -23.484 12.977 1 98.62 272 GLY A CA 1
ATOM 2059 C C . GLY A 1 272 ? 0.003 -24.016 11.562 1 98.62 272 GLY A C 1
ATOM 2060 O O . GLY A 1 272 ? 0.62 -25.031 11.227 1 98.62 272 GLY A O 1
ATOM 2061 N N . ARG A 1 273 ? -0.74 -23.422 10.664 1 98.81 273 ARG A N 1
ATOM 2062 C CA . ARG A 1 273 ? -0.882 -23.906 9.289 1 98.81 273 ARG A CA 1
ATOM 2063 C C . ARG A 1 273 ? 0.454 -23.859 8.555 1 98.81 273 ARG A C 1
ATOM 2065 O O . ARG A 1 273 ? 1.246 -22.938 8.75 1 98.81 273 ARG A O 1
ATOM 2072 N N . THR A 1 274 ? 0.685 -24.828 7.754 1 98.88 274 THR A N 1
ATOM 2073 C CA . THR A 1 274 ? 1.89 -24.906 6.938 1 98.88 274 THR A CA 1
ATOM 2074 C C . THR A 1 274 ? 1.532 -25.094 5.465 1 98.88 274 THR A C 1
ATOM 2076 O O . THR A 1 274 ? 0.472 -25.641 5.145 1 98.88 274 THR A O 1
ATOM 2079 N N . LEU A 1 275 ? 2.326 -24.609 4.617 1 98.94 275 LEU A N 1
ATOM 2080 C CA . LEU A 1 275 ? 2.275 -24.797 3.172 1 98.94 275 LEU A CA 1
ATOM 2081 C C . LEU A 1 275 ? 3.611 -25.312 2.645 1 98.94 275 LEU A C 1
ATOM 2083 O O . LEU A 1 275 ? 4.652 -24.688 2.861 1 98.94 275 LEU A O 1
ATOM 2087 N N . THR A 1 276 ? 3.615 -26.453 2.092 1 98.94 276 THR A N 1
ATOM 2088 C CA . THR A 1 276 ? 4.758 -26.953 1.331 1 98.94 276 THR A CA 1
ATOM 2089 C C . THR A 1 276 ? 4.527 -26.781 -0.167 1 98.94 276 THR A C 1
ATOM 2091 O O . THR A 1 276 ? 3.451 -27.094 -0.678 1 98.94 276 THR A O 1
ATOM 2094 N N . VAL A 1 277 ? 5.48 -26.219 -0.801 1 98.94 277 VAL A N 1
ATOM 2095 C CA . VAL A 1 277 ? 5.43 -26.031 -2.246 1 98.94 277 VAL A CA 1
ATOM 2096 C C . VAL A 1 277 ? 6.438 -26.953 -2.93 1 98.94 277 VAL A C 1
ATOM 2098 O O . VAL A 1 277 ? 7.645 -26.828 -2.711 1 98.94 277 VAL A O 1
ATOM 2101 N N . SER A 1 278 ? 5.969 -27.859 -3.701 1 98.81 278 SER A N 1
ATOM 2102 C CA . SER A 1 278 ? 6.812 -28.719 -4.523 1 98.81 278 SER A CA 1
ATOM 2103 C C . SER A 1 278 ? 6.586 -28.453 -6.008 1 98.81 278 SER A C 1
ATOM 2105 O O . SER A 1 278 ? 5.477 -28.109 -6.426 1 98.81 278 SER A O 1
ATOM 2107 N N . THR A 1 279 ? 7.633 -28.609 -6.777 1 98.62 279 THR A N 1
ATOM 2108 C CA . THR A 1 279 ? 7.457 -28.281 -8.188 1 98.62 279 THR A CA 1
ATOM 2109 C C . THR A 1 279 ? 8.523 -28.969 -9.039 1 98.62 279 THR A C 1
ATOM 2111 O O . THR A 1 279 ? 9.562 -29.375 -8.523 1 98.62 279 THR A O 1
ATOM 2114 N N . THR A 1 280 ? 8.227 -29.109 -10.297 1 98.31 280 THR A N 1
ATOM 2115 C CA . THR A 1 280 ? 9.203 -29.547 -11.297 1 98.31 280 THR A CA 1
ATOM 2116 C C . THR A 1 280 ? 9.883 -28.344 -11.938 1 98.31 280 THR A C 1
ATOM 2118 O O . THR A 1 280 ? 10.836 -28.516 -12.711 1 98.31 280 THR A O 1
ATOM 2121 N N . GLU A 1 281 ? 9.461 -27.125 -11.648 1 98.06 281 GLU A N 1
ATOM 2122 C CA . GLU A 1 281 ? 9.945 -25.922 -12.297 1 98.06 281 GLU A CA 1
ATOM 2123 C C . GLU A 1 281 ? 11.289 -25.484 -11.711 1 98.06 281 GLU A C 1
ATOM 2125 O O . GLU A 1 281 ? 11.609 -25.812 -10.57 1 98.06 281 GLU A O 1
ATOM 2130 N N . PRO A 1 282 ? 12.062 -24.719 -12.453 1 97.94 282 PRO A N 1
ATOM 2131 C CA . PRO A 1 282 ? 13.383 -24.281 -12 1 97.94 282 PRO A CA 1
ATOM 2132 C C . PRO A 1 282 ? 13.312 -23.094 -11.039 1 97.94 282 PRO A C 1
ATOM 2134 O O . PRO A 1 282 ? 14.281 -22.797 -10.336 1 97.94 282 PRO A O 1
ATOM 2137 N N . GLY A 1 283 ? 12.219 -22.375 -11.016 1 98.12 283 GLY A N 1
ATOM 2138 C CA . GLY A 1 283 ? 12.141 -21.172 -10.195 1 98.12 283 GLY A CA 1
ATOM 2139 C C . GLY A 1 283 ? 10.805 -21.031 -9.484 1 98.12 283 GLY A C 1
ATOM 2140 O O . GLY A 1 283 ? 9.852 -21.734 -9.797 1 98.12 283 GLY A O 1
ATOM 2141 N N . VAL A 1 284 ? 10.797 -20.125 -8.539 1 98.81 284 VAL A N 1
ATOM 2142 C CA . VAL A 1 284 ? 9.578 -19.719 -7.852 1 98.81 284 VAL A CA 1
ATOM 2143 C C . VAL A 1 284 ? 9.57 -18.203 -7.668 1 98.81 284 VAL A C 1
ATOM 2145 O O . VAL A 1 284 ? 10.547 -17.625 -7.188 1 98.81 284 VAL A O 1
ATOM 2148 N N . GLN A 1 285 ? 8.586 -17.562 -8.25 1 98.88 285 GLN A N 1
ATOM 2149 C CA . GLN A 1 285 ? 8.344 -16.156 -7.977 1 98.88 285 GLN A CA 1
ATOM 2150 C C . GLN A 1 285 ? 7.684 -15.961 -6.613 1 98.88 285 GLN A C 1
ATOM 2152 O O . GLN A 1 285 ? 6.555 -16.406 -6.395 1 98.88 285 GLN A O 1
ATOM 2157 N N . PHE A 1 286 ? 8.422 -15.391 -5.633 1 98.94 286 PHE A N 1
ATOM 2158 C CA . PHE A 1 286 ? 7.879 -15.039 -4.324 1 98.94 286 PHE A CA 1
ATOM 2159 C C . PHE A 1 286 ? 7.477 -13.57 -4.273 1 98.94 286 PHE A C 1
ATOM 2161 O O . PHE A 1 286 ? 8.32 -12.688 -4.434 1 98.94 286 PHE A O 1
ATOM 2168 N N . TYR A 1 287 ? 6.203 -13.344 -4.137 1 98.88 287 TYR A N 1
ATOM 2169 C CA . TYR A 1 287 ? 5.609 -12.016 -4.18 1 98.88 287 TYR A CA 1
ATOM 2170 C C . TYR A 1 287 ? 4.777 -11.742 -2.934 1 98.88 287 TYR A C 1
ATOM 2172 O O . TYR A 1 287 ? 3.98 -12.586 -2.518 1 98.88 287 TYR A O 1
ATOM 2180 N N . THR A 1 288 ? 4.922 -10.523 -2.336 1 98.44 288 THR A N 1
ATOM 2181 C CA . THR A 1 288 ? 4.301 -10.266 -1.043 1 98.44 288 THR A CA 1
ATOM 2182 C C . THR A 1 288 ? 3.215 -9.195 -1.171 1 98.44 288 THR A C 1
ATOM 2184 O O . THR A 1 288 ? 3.049 -8.359 -0.28 1 98.44 288 THR A O 1
ATOM 2187 N N . SER A 1 289 ? 2.488 -9.164 -2.275 1 97.38 289 SER A N 1
ATOM 2188 C CA . SER A 1 289 ? 1.321 -8.312 -2.508 1 97.38 289 SER A CA 1
ATOM 2189 C C . SER A 1 289 ? 1.653 -6.844 -2.291 1 97.38 289 SER A C 1
ATOM 2191 O O . SER A 1 289 ? 0.884 -6.113 -1.663 1 97.38 289 SER A O 1
ATOM 2193 N N . ASN A 1 290 ? 2.748 -6.473 -2.877 1 97.06 290 ASN A N 1
ATOM 2194 C CA . ASN A 1 290 ? 3.275 -5.125 -2.676 1 97.06 290 ASN A CA 1
ATOM 2195 C C . ASN A 1 290 ? 2.408 -4.074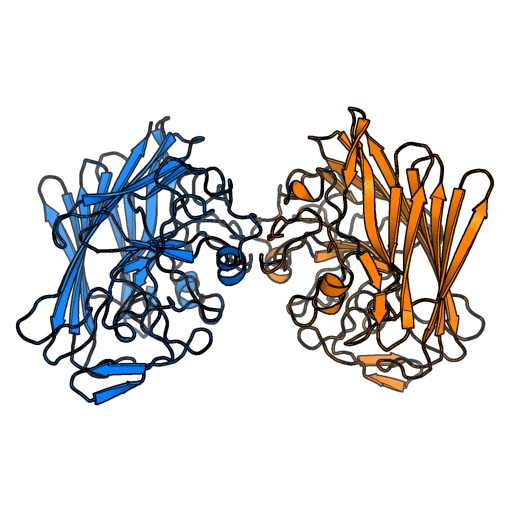 -3.359 1 97.06 290 ASN A C 1
ATOM 2197 O O . ASN A 1 290 ? 2.418 -2.906 -2.971 1 97.06 290 ASN A O 1
ATOM 2201 N N . PHE A 1 291 ? 1.607 -4.48 -4.348 1 96 291 PHE A N 1
ATOM 2202 C CA . PHE A 1 291 ? 0.917 -3.504 -5.18 1 96 291 PHE A CA 1
ATOM 2203 C C . PHE A 1 291 ? -0.574 -3.479 -4.863 1 96 291 PHE A C 1
ATOM 2205 O O . PHE A 1 291 ? -1.34 -2.762 -5.512 1 96 291 PHE A O 1
ATOM 2212 N N . ILE A 1 292 ? -1.007 -4.289 -3.912 1 96.62 292 ILE A N 1
ATOM 2213 C CA . ILE A 1 292 ? -2.373 -4.164 -3.418 1 96.62 292 ILE A CA 1
ATOM 2214 C C . ILE A 1 292 ? -2.52 -2.867 -2.625 1 96.62 292 ILE A C 1
ATOM 2216 O O . ILE A 1 292 ? -1.72 -2.588 -1.729 1 96.62 292 ILE A O 1
ATOM 2220 N N . ASN A 1 293 ? -3.537 -2.037 -2.953 1 94.88 293 ASN A N 1
ATOM 2221 C CA . ASN A 1 293 ? -3.539 -0.668 -2.449 1 94.88 293 ASN A CA 1
ATOM 2222 C C . ASN A 1 293 ? -4.887 -0.298 -1.838 1 94.88 293 ASN A C 1
ATOM 2224 O O . ASN A 1 293 ? -5.301 0.861 -1.896 1 94.88 293 ASN A O 1
ATOM 2228 N N . ALA A 1 294 ? -5.684 -1.318 -1.396 1 96.56 294 ALA A N 1
ATOM 2229 C CA . ALA A 1 294 ? -6.895 -1.114 -0.601 1 96.56 294 ALA A CA 1
ATOM 2230 C C . ALA A 1 294 ? -8.016 -0.535 -1.452 1 96.56 294 ALA A C 1
ATOM 2232 O O . ALA A 1 294 ? -8.75 0.353 -1.007 1 96.56 294 ALA A O 1
ATOM 2233 N N . THR A 1 295 ? -8.258 -1.024 -2.65 1 95.5 295 THR A N 1
ATOM 2234 C CA . THR A 1 295 ? -9.289 -0.486 -3.535 1 95.5 295 THR A CA 1
ATOM 2235 C C . THR A 1 295 ? -10.398 -1.508 -3.76 1 95.5 295 THR A C 1
ATOM 2237 O O . THR A 1 295 ? -11.328 -1.262 -4.527 1 95.5 295 THR A O 1
ATOM 2240 N N . PHE A 1 296 ? -10.281 -2.684 -3.127 1 94.62 296 PHE A N 1
ATOM 2241 C CA . PHE A 1 296 ? -11.336 -3.68 -3.277 1 94.62 296 PHE A CA 1
ATOM 2242 C C . PHE A 1 296 ? -11.414 -4.574 -2.047 1 94.62 296 PHE A C 1
ATOM 2244 O O . PHE A 1 296 ? -10.5 -4.594 -1.226 1 94.62 296 PHE A O 1
ATOM 2251 N N . THR A 1 297 ? -12.492 -5.223 -1.914 1 96.19 297 THR A N 1
ATOM 2252 C CA . THR A 1 297 ? -12.75 -6.137 -0.807 1 96.19 297 THR A CA 1
ATOM 2253 C C . THR A 1 297 ? -12.609 -7.59 -1.261 1 96.19 297 THR A C 1
ATOM 2255 O O . THR A 1 297 ? -12.836 -7.902 -2.43 1 96.19 297 THR A O 1
ATOM 2258 N N . GLY A 1 298 ? -12.172 -8.344 -0.315 1 96.69 298 GLY A N 1
ATOM 2259 C CA . GLY A 1 298 ? -11.977 -9.766 -0.592 1 96.69 298 GLY A CA 1
ATOM 2260 C C . GLY A 1 298 ? -13.195 -10.602 -0.272 1 96.69 298 GLY A C 1
ATOM 2261 O O . GLY A 1 298 ? -14.305 -10.078 -0.154 1 96.69 298 GLY A O 1
ATOM 2262 N N . THR A 1 299 ? -12.992 -11.938 -0.197 1 96.94 299 THR A N 1
ATOM 2263 C CA . THR A 1 299 ? -14.047 -12.93 -0.046 1 96.94 299 THR A CA 1
ATOM 2264 C C . THR A 1 299 ? -14.758 -12.773 1.297 1 96.94 299 THR A C 1
ATOM 2266 O O . THR A 1 299 ? -15.945 -13.062 1.416 1 96.94 299 THR A O 1
ATOM 2269 N N . SER A 1 300 ? -14.055 -12.234 2.312 1 95.69 300 SER A N 1
ATOM 2270 C CA . SER A 1 300 ? -14.633 -12.062 3.643 1 95.69 300 SER A CA 1
ATOM 2271 C C . SER A 1 300 ? -15.297 -10.703 3.783 1 95.69 300 SER A C 1
ATOM 2273 O O . SER A 1 300 ? -15.875 -10.391 4.828 1 95.69 300 SER A O 1
ATOM 2275 N N . GLY A 1 301 ? -15.148 -9.945 2.809 1 96.56 301 GLY A N 1
ATOM 2276 C CA . GLY A 1 301 ? -15.703 -8.602 2.881 1 96.56 301 GLY A CA 1
ATOM 2277 C C . GLY A 1 301 ? -14.734 -7.582 3.438 1 96.56 301 GLY A C 1
ATOM 2278 O O . GLY A 1 301 ? -15.094 -6.422 3.648 1 96.56 301 GLY A O 1
ATOM 2279 N N . HIS A 1 302 ? -13.539 -7.969 3.652 1 97.38 302 HIS A N 1
ATOM 2280 C CA . HIS A 1 302 ? -12.531 -7.031 4.141 1 97.38 302 HIS A CA 1
ATOM 2281 C C . HIS A 1 302 ? -11.711 -6.461 2.992 1 97.38 302 HIS A C 1
ATOM 2283 O O . HIS A 1 302 ? -11.391 -7.172 2.037 1 97.38 302 HIS A O 1
ATOM 2289 N N . ILE A 1 303 ? -11.375 -5.195 3.133 1 97.81 303 ILE A N 1
ATOM 2290 C CA . ILE A 1 303 ? -10.516 -4.527 2.16 1 97.81 303 ILE A CA 1
ATOM 2291 C C . ILE A 1 303 ? -9.102 -5.09 2.252 1 97.81 303 ILE A C 1
ATOM 2293 O O . ILE A 1 303 ? -8.531 -5.176 3.342 1 97.81 303 ILE A O 1
ATOM 2297 N N . TYR A 1 304 ? -8.562 -5.531 1.1 1 97.62 304 TYR A N 1
ATOM 2298 C CA . TYR A 1 304 ? -7.18 -6 1.058 1 97.62 304 TYR A CA 1
ATOM 2299 C C . TYR A 1 304 ? -6.207 -4.824 0.991 1 97.62 304 TYR A C 1
ATOM 2301 O O . TYR A 1 304 ? -6.414 -3.883 0.223 1 97.62 304 TYR A O 1
ATOM 2309 N N . ARG A 1 305 ? -5.23 -4.867 1.847 1 97.38 305 ARG A N 1
ATOM 2310 C CA . ARG A 1 305 ? -4.191 -3.842 1.882 1 97.38 305 ARG A CA 1
ATOM 2311 C C . ARG A 1 305 ? -2.826 -4.43 1.551 1 97.38 305 ARG A C 1
ATOM 2313 O O . ARG A 1 305 ? -2.699 -5.641 1.34 1 97.38 305 ARG A O 1
ATOM 2320 N N . GLN A 1 306 ? -1.753 -3.537 1.394 1 97.38 306 GLN A N 1
ATOM 2321 C CA . GLN A 1 306 ? -0.395 -3.971 1.083 1 97.38 306 GLN A CA 1
ATOM 2322 C C . GLN A 1 306 ? 0.066 -5.066 2.041 1 97.38 306 GLN A C 1
ATOM 2324 O O . GLN A 1 306 ? -0.061 -4.926 3.26 1 97.38 306 GLN A O 1
ATOM 2329 N N . GLY A 1 307 ? 0.498 -6.223 1.466 1 97.44 307 GLY A N 1
ATOM 2330 C CA . GLY A 1 307 ? 0.995 -7.309 2.293 1 97.44 307 GLY A CA 1
ATOM 2331 C C . GLY A 1 307 ? -0.091 -8.281 2.719 1 97.44 307 GLY A C 1
ATOM 2332 O O . GLY A 1 307 ? 0.129 -9.117 3.594 1 97.44 307 GLY A O 1
ATOM 2333 N N . ALA A 1 308 ? -1.257 -8.258 2.047 1 97.88 308 ALA A N 1
ATOM 2334 C CA . ALA A 1 308 ? -2.406 -9.055 2.459 1 97.88 308 ALA A CA 1
ATOM 2335 C C . ALA A 1 308 ? -2.158 -10.539 2.207 1 97.88 308 ALA A C 1
ATOM 2337 O O . ALA A 1 308 ? -2.787 -11.398 2.834 1 97.88 308 ALA A O 1
ATOM 2338 N N . GLY A 1 309 ? -1.323 -10.836 1.326 1 98.44 309 GLY A N 1
ATOM 2339 C CA . GLY A 1 309 ? -1.017 -12.203 0.945 1 98.44 309 GLY A CA 1
ATOM 2340 C C . GLY A 1 309 ? 0.34 -12.352 0.282 1 98.44 309 GLY A C 1
ATOM 2341 O O . GLY A 1 309 ? 1.051 -11.359 0.088 1 98.44 309 GLY A O 1
ATOM 2342 N N . PHE A 1 310 ? 0.743 -13.555 -0.003 1 98.81 310 PHE A N 1
ATOM 2343 C CA . PHE A 1 310 ? 1.966 -13.828 -0.75 1 98.81 310 PHE A CA 1
ATOM 2344 C C . PHE A 1 310 ? 1.72 -14.875 -1.831 1 98.81 310 PHE A C 1
ATOM 2346 O O . PHE A 1 310 ? 0.749 -15.625 -1.761 1 98.81 310 PHE A O 1
ATOM 2353 N N . THR A 1 311 ? 2.488 -14.844 -2.863 1 98.88 311 THR A N 1
ATOM 2354 C CA . THR A 1 311 ? 2.379 -15.852 -3.91 1 98.88 311 THR A CA 1
ATOM 2355 C C . THR A 1 311 ? 3.648 -16.688 -3.986 1 98.88 311 THR A C 1
ATOM 2357 O O . THR A 1 311 ? 4.719 -16.25 -3.559 1 98.88 311 THR A O 1
ATOM 2360 N N . MET A 1 312 ? 3.512 -17.922 -4.344 1 98.75 312 MET A N 1
ATOM 2361 C CA . MET A 1 312 ? 4.559 -18.859 -4.758 1 98.75 312 MET A CA 1
ATOM 2362 C C . MET A 1 312 ? 4.309 -19.359 -6.176 1 98.75 312 MET A C 1
ATOM 2364 O O . MET A 1 312 ? 3.838 -20.469 -6.371 1 98.75 312 MET A O 1
ATOM 2368 N N . GLU A 1 313 ? 4.672 -18.516 -7.113 1 98.88 313 GLU A N 1
ATOM 2369 C CA . GLU A 1 313 ? 4.453 -18.891 -8.508 1 98.88 313 GLU A CA 1
ATOM 2370 C C . GLU A 1 313 ? 5.609 -19.719 -9.055 1 98.88 313 GLU A C 1
ATOM 2372 O O . GLU A 1 313 ? 6.66 -19.188 -9.406 1 98.88 313 GLU A O 1
ATOM 2377 N N . THR A 1 314 ? 5.391 -21.047 -9.133 1 98.62 314 THR A N 1
ATOM 2378 C CA . THR A 1 314 ? 6.402 -21.906 -9.742 1 98.62 314 THR A CA 1
ATOM 2379 C C . THR A 1 314 ? 6.422 -21.734 -11.258 1 98.62 314 THR A C 1
ATOM 2381 O O . THR A 1 314 ? 5.367 -21.672 -11.891 1 98.62 314 THR A O 1
ATOM 2384 N N . GLN A 1 315 ? 7.555 -21.547 -11.797 1 97.81 315 GLN A N 1
ATOM 2385 C CA . GLN A 1 315 ? 7.676 -21.156 -13.203 1 97.81 315 GLN A CA 1
ATOM 2386 C C . GLN A 1 315 ? 9.109 -21.312 -13.695 1 97.81 315 GLN A C 1
ATOM 2388 O O . GLN A 1 315 ? 10.016 -21.562 -12.898 1 97.81 315 GLN A O 1
ATOM 2393 N N . HIS A 1 316 ? 9.258 -21.297 -15.047 1 97.56 316 HIS A N 1
ATOM 2394 C CA . HIS A 1 316 ? 10.555 -20.859 -15.555 1 97.56 316 HIS A CA 1
ATOM 2395 C C . HIS A 1 316 ? 10.828 -19.406 -15.195 1 97.56 316 HIS A C 1
ATOM 2397 O O . HIS A 1 316 ? 9.93 -18.703 -14.727 1 97.56 316 HIS A O 1
ATOM 2403 N N . TYR A 1 317 ? 12.086 -18.953 -15.406 1 98.25 317 TYR A N 1
ATOM 2404 C CA . TYR A 1 317 ? 12.43 -17.609 -14.969 1 98.25 317 TYR A CA 1
ATOM 2405 C C . TYR A 1 317 ? 11.688 -16.562 -15.805 1 98.25 317 TYR A C 1
ATOM 2407 O O . TYR A 1 317 ? 11.445 -16.781 -17 1 98.25 317 TYR A O 1
ATOM 2415 N N . PRO A 1 318 ? 11.289 -15.383 -15.133 1 98.44 318 PRO A N 1
ATOM 2416 C CA . PRO A 1 318 ? 10.766 -14.273 -15.93 1 98.44 318 PRO A CA 1
ATOM 2417 C C . PRO A 1 318 ? 11.727 -13.836 -17.031 1 98.44 318 PRO A C 1
ATOM 2419 O O . PRO A 1 318 ? 12.945 -13.844 -16.828 1 98.44 318 PRO A O 1
ATOM 2422 N N . ALA A 1 319 ? 11.172 -13.57 -18.188 1 98.44 319 ALA A N 1
ATOM 2423 C CA . ALA A 1 319 ? 11.922 -13.023 -19.328 1 98.44 319 ALA A CA 1
ATOM 2424 C C . ALA A 1 319 ? 12.93 -14.031 -19.859 1 98.44 319 ALA A C 1
ATOM 2426 O O . ALA A 1 319 ? 13.961 -13.656 -20.422 1 98.44 319 ALA A O 1
ATOM 2427 N N . SER A 1 320 ? 12.656 -15.312 -19.594 1 98.19 320 SER A N 1
ATOM 2428 C CA . SER A 1 320 ? 13.547 -16.344 -20.109 1 98.19 320 SER A CA 1
ATOM 2429 C C . SER A 1 320 ? 13.758 -16.188 -21.609 1 98.19 320 SER A C 1
ATOM 2431 O O . SER A 1 320 ? 14.867 -16.344 -22.109 1 98.19 320 SER A O 1
ATOM 2433 N N . PRO A 1 321 ? 12.727 -15.852 -22.422 1 97.88 321 PRO A N 1
ATOM 2434 C CA . PRO A 1 321 ? 12.945 -15.688 -23.875 1 97.88 321 PRO A CA 1
ATOM 2435 C C . PRO A 1 321 ? 13.93 -14.562 -24.188 1 97.88 321 PRO A C 1
ATOM 2437 O O . PRO A 1 321 ? 14.477 -14.508 -25.297 1 97.88 321 PRO A O 1
ATOM 2440 N N . ASN A 1 322 ? 14.109 -13.625 -23.266 1 97.62 322 ASN A N 1
ATOM 2441 C CA . ASN A 1 322 ? 15.008 -12.492 -23.484 1 97.62 322 ASN A CA 1
ATOM 2442 C C . ASN A 1 322 ? 16.406 -12.789 -22.969 1 97.62 322 ASN A C 1
ATOM 2444 O O . ASN A 1 322 ? 17.328 -11.992 -23.172 1 97.62 322 ASN A O 1
ATOM 2448 N N . HIS A 1 323 ? 16.578 -13.898 -22.25 1 96.75 323 HIS A N 1
ATOM 2449 C CA . HIS A 1 323 ? 17.859 -14.258 -21.641 1 96.75 323 HIS A CA 1
ATOM 2450 C C . HIS A 1 323 ? 18.266 -15.68 -22.016 1 96.75 323 HIS A C 1
ATOM 2452 O O . HIS A 1 323 ? 17.891 -16.641 -21.344 1 96.75 323 HIS A O 1
ATOM 2458 N N . PRO A 1 324 ? 19.141 -15.867 -22.984 1 93 324 PRO A N 1
ATOM 2459 C CA . PRO A 1 324 ? 19.516 -17.203 -23.453 1 93 324 PRO A CA 1
ATOM 2460 C C . PRO A 1 324 ? 20.109 -18.062 -22.344 1 93 324 PRO A C 1
ATOM 2462 O O . PRO A 1 324 ? 20.094 -19.297 -22.438 1 93 324 PRO A O 1
ATOM 2465 N N . GLY A 1 325 ? 20.594 -17.469 -21.266 1 93.88 325 GLY A N 1
ATOM 2466 C CA . GLY A 1 325 ? 21.188 -18.219 -20.172 1 93.88 325 GLY A CA 1
ATOM 2467 C C . GLY A 1 325 ? 20.172 -18.781 -19.203 1 93.88 325 GLY A C 1
ATOM 2468 O O . GLY A 1 325 ? 20.5 -19.625 -18.359 1 93.88 325 GLY A O 1
ATOM 2469 N N . PHE A 1 326 ? 18.953 -18.375 -19.344 1 97 326 PHE A N 1
ATOM 2470 C CA . PHE A 1 326 ? 17.891 -18.859 -18.484 1 97 326 PHE A CA 1
ATOM 2471 C C . PHE A 1 326 ? 17.297 -20.156 -19.031 1 97 326 PHE A C 1
ATOM 2473 O O . PHE A 1 326 ? 17.484 -20.484 -20.203 1 97 326 PHE A O 1
ATOM 2480 N N . PRO A 1 327 ? 16.641 -20.922 -18.141 1 95.75 327 PRO A N 1
ATOM 2481 C CA . PRO A 1 327 ? 15.977 -22.125 -18.641 1 95.75 327 PRO A CA 1
ATOM 2482 C C . PRO A 1 327 ? 15.031 -21.828 -19.797 1 95.75 327 PRO A C 1
ATOM 2484 O O . PRO A 1 327 ? 14.203 -20.922 -19.719 1 95.75 327 PRO A O 1
ATOM 2487 N N . SER A 1 328 ? 15.156 -22.641 -20.844 1 96.12 328 SER A N 1
ATOM 2488 C CA . SER A 1 328 ? 14.391 -22.391 -22.062 1 96.12 328 SER A CA 1
ATOM 2489 C C . SER A 1 328 ? 12.898 -22.594 -21.828 1 96.12 328 SER A C 1
ATOM 2491 O O . SER A 1 328 ? 12.492 -23.531 -21.156 1 96.12 328 SER A O 1
ATOM 2493 N N . THR A 1 329 ? 12.109 -21.781 -22.5 1 97.88 329 THR A N 1
ATOM 2494 C CA . THR A 1 329 ? 10.656 -21.875 -22.469 1 97.88 329 THR A CA 1
ATOM 2495 C C . THR A 1 329 ? 10.102 -22.203 -23.844 1 97.88 329 THR A C 1
ATOM 2497 O O . THR A 1 329 ? 8.898 -22.062 -24.078 1 97.88 329 THR A O 1
ATOM 2500 N N . GLU A 1 330 ? 10.961 -22.562 -24.75 1 98.06 330 GLU A N 1
ATOM 2501 C CA . GLU A 1 330 ? 10.523 -22.906 -26.094 1 98.06 330 GLU A CA 1
ATOM 2502 C C . GLU A 1 330 ? 9.82 -24.266 -26.125 1 98.06 330 GLU A C 1
ATOM 2504 O O . GLU A 1 330 ? 10.227 -25.188 -25.438 1 98.06 330 GLU A O 1
ATOM 2509 N N . LEU A 1 331 ? 8.758 -24.328 -26.828 1 98.44 331 LEU A N 1
ATOM 2510 C CA . LEU A 1 331 ? 8.023 -25.562 -27.125 1 98.44 331 LEU A CA 1
ATOM 2511 C C . LEU A 1 331 ? 7.863 -25.766 -28.625 1 98.44 331 LEU A C 1
ATOM 2513 O O . LEU A 1 331 ? 7.441 -24.844 -29.328 1 98.44 331 LEU A O 1
ATOM 2517 N N . THR A 1 332 ? 8.25 -26.875 -29.141 1 98 332 THR A N 1
ATOM 2518 C CA . THR A 1 332 ? 8.133 -27.172 -30.562 1 98 332 THR A CA 1
ATOM 2519 C C . THR A 1 332 ? 7.203 -28.359 -30.781 1 98 332 THR A C 1
ATOM 2521 O O . THR A 1 332 ? 6.965 -29.156 -29.875 1 98 332 THR A O 1
ATOM 2524 N N . PRO A 1 333 ? 6.672 -28.422 -32 1 98.19 333 PRO A N 1
ATOM 2525 C CA . PRO A 1 333 ? 5.812 -29.578 -32.281 1 98.19 333 PRO A CA 1
ATOM 2526 C C . PRO A 1 333 ? 6.5 -30.906 -32 1 98.19 333 PRO A C 1
ATOM 2528 O O . PRO A 1 333 ? 7.684 -31.078 -32.312 1 98.19 333 PRO A O 1
ATOM 2531 N N . GLY A 1 334 ? 5.797 -31.812 -31.406 1 97.75 334 GLY A N 1
ATOM 2532 C CA . GLY A 1 334 ? 6.363 -33.094 -31.016 1 97.75 334 GLY A CA 1
ATOM 2533 C C . GLY A 1 334 ? 6.777 -33.156 -29.547 1 97.75 334 GLY A C 1
ATOM 2534 O O . GLY A 1 334 ? 6.871 -34.219 -28.969 1 97.75 334 GLY A O 1
ATOM 2535 N N . GLN A 1 335 ? 7.051 -32 -29.031 1 97.31 335 GLN A N 1
ATOM 2536 C CA . GLN A 1 335 ? 7.336 -31.906 -27.609 1 97.31 335 GLN A CA 1
ATOM 2537 C C . GLN A 1 335 ? 6.059 -31.656 -26.812 1 97.31 335 GLN A C 1
ATOM 2539 O O . GLN A 1 335 ? 5.043 -31.234 -27.375 1 97.31 335 GLN A O 1
ATOM 2544 N N . THR A 1 336 ? 6.156 -32 -25.547 1 97 336 THR A N 1
ATOM 2545 C CA . THR A 1 336 ? 5.062 -31.703 -24.625 1 97 336 THR A CA 1
ATOM 2546 C C . THR A 1 336 ? 5.559 -30.875 -23.453 1 97 336 THR A C 1
ATOM 2548 O O . THR A 1 336 ? 6.637 -31.125 -22.906 1 97 336 THR A O 1
ATOM 2551 N N . TYR A 1 337 ? 4.91 -29.812 -23.234 1 97.75 337 TYR A N 1
ATOM 2552 C CA . TYR A 1 337 ? 5.109 -29.094 -21.984 1 97.75 337 TYR A CA 1
ATOM 2553 C C . TYR A 1 337 ? 4.492 -29.859 -20.812 1 97.75 337 TYR A C 1
ATOM 2555 O O . TYR A 1 337 ? 3.316 -30.219 -20.859 1 97.75 337 TYR A O 1
ATOM 2563 N N . ASP A 1 338 ? 5.219 -30.125 -19.828 1 97.69 338 ASP A N 1
ATOM 2564 C CA . ASP A 1 338 ? 4.781 -30.859 -18.641 1 97.69 338 ASP A CA 1
ATOM 2565 C C . ASP A 1 338 ? 5.379 -30.25 -17.375 1 97.69 338 ASP A C 1
ATOM 2567 O O . ASP A 1 338 ? 6.598 -30.297 -17.172 1 97.69 338 ASP A O 1
ATOM 2571 N N . SER A 1 339 ? 4.625 -29.703 -16.594 1 97.31 339 SER A N 1
ATOM 2572 C CA . SER A 1 339 ? 5.023 -29.062 -15.336 1 97.31 339 SER A CA 1
ATOM 2573 C C . SER A 1 339 ? 4.059 -29.406 -14.211 1 97.31 339 SER A C 1
ATOM 2575 O O . SER A 1 339 ? 2.852 -29.531 -14.438 1 97.31 339 SER A O 1
ATOM 2577 N N . THR A 1 340 ? 4.57 -29.609 -13.023 1 98.56 340 THR A N 1
ATOM 2578 C CA . THR A 1 340 ? 3.746 -29.922 -11.867 1 98.56 340 THR A CA 1
ATOM 2579 C C . THR A 1 340 ? 4.086 -29.016 -10.688 1 98.56 340 THR A C 1
ATOM 2581 O O . THR A 1 340 ? 5.262 -28.75 -10.422 1 98.56 340 THR A O 1
ATOM 2584 N N . THR A 1 341 ? 3.127 -28.516 -10.039 1 98.81 341 THR A N 1
ATOM 2585 C CA . THR A 1 341 ? 3.209 -27.859 -8.734 1 98.81 341 THR A CA 1
ATOM 2586 C C . THR A 1 341 ? 2.303 -28.547 -7.723 1 98.81 341 THR A C 1
ATOM 2588 O O . THR A 1 341 ? 1.17 -28.922 -8.039 1 98.81 341 THR A O 1
ATOM 2591 N N . VAL A 1 342 ? 2.795 -28.781 -6.547 1 98.94 342 VAL A N 1
ATOM 2592 C CA . VAL A 1 342 ? 1.978 -29.328 -5.473 1 98.94 342 VAL A CA 1
ATOM 2593 C C . VAL A 1 342 ? 1.992 -28.391 -4.273 1 98.94 342 VAL A C 1
ATOM 2595 O O . VAL A 1 342 ? 3.059 -28.047 -3.76 1 98.94 342 VAL A O 1
ATOM 2598 N N . PHE A 1 343 ? 0.839 -27.953 -3.867 1 98.94 343 PHE A N 1
ATOM 2599 C CA . PHE A 1 343 ? 0.639 -27.25 -2.604 1 98.94 343 PHE A CA 1
ATOM 2600 C C . PHE A 1 343 ? 0.151 -28.219 -1.524 1 98.94 343 PHE A C 1
ATOM 2602 O O . PHE A 1 343 ? -0.961 -28.734 -1.608 1 98.94 343 PHE A O 1
ATOM 2609 N N . GLY A 1 344 ? 1.004 -28.484 -0.585 1 98.88 344 GLY A N 1
ATOM 2610 C CA . GLY A 1 344 ? 0.631 -29.328 0.54 1 98.88 344 GLY A CA 1
ATOM 2611 C C . GLY A 1 344 ? 0.325 -28.547 1.8 1 98.88 344 GLY A C 1
ATOM 2612 O O . GLY A 1 344 ? 1.135 -27.719 2.236 1 98.88 344 GLY A O 1
ATOM 2613 N N . PHE A 1 345 ? -0.848 -28.781 2.344 1 98.81 345 PHE A N 1
ATOM 2614 C CA . PHE A 1 345 ? -1.26 -28.047 3.531 1 98.81 345 PHE A CA 1
ATOM 2615 C C . PHE A 1 345 ? -1.228 -28.938 4.762 1 98.81 345 PHE A C 1
ATOM 2617 O O . PHE A 1 345 ? -1.58 -30.125 4.691 1 98.81 345 PHE A O 1
ATOM 2624 N N . GLY A 1 346 ? -0.765 -28.359 5.832 1 98.06 346 GLY A N 1
ATOM 2625 C CA . GLY A 1 346 ? -0.738 -29.031 7.121 1 98.06 346 GLY A CA 1
ATOM 2626 C C . GLY A 1 346 ? -0.876 -28.078 8.289 1 98.06 346 GLY A C 1
ATOM 2627 O O . GLY A 1 346 ? -1.185 -26.891 8.109 1 98.06 346 GLY A O 1
ATOM 2628 N N . ALA A 1 347 ? -0.784 -28.625 9.484 1 96.69 347 ALA A N 1
ATOM 2629 C CA . ALA A 1 347 ? -0.818 -27.844 10.719 1 96.69 347 ALA A CA 1
ATOM 2630 C C . ALA A 1 347 ? 0.123 -28.422 11.766 1 96.69 347 ALA A C 1
ATOM 2632 O O . ALA A 1 347 ? 0.217 -29.641 11.914 1 96.69 347 ALA A O 1
ATOM 2633 N N . GLU A 1 348 ? 0.872 -27.578 12.375 1 94.5 348 GLU A N 1
ATOM 2634 C CA . GLU A 1 348 ? 1.789 -27.969 13.438 1 94.5 348 GLU A CA 1
ATOM 2635 C C . GLU A 1 348 ? 1.447 -27.266 14.75 1 94.5 348 GLU A C 1
ATOM 2637 O O . GLU A 1 348 ? 0.898 -26.172 14.75 1 94.5 348 GLU A O 1
ATOM 2642 N N . MET B 1 1 ? 23.328 23.281 2.936 1 75.12 1 MET B N 1
ATOM 2643 C CA . MET B 1 1 ? 22.859 22.875 1.61 1 75.12 1 MET B CA 1
ATOM 2644 C C . MET B 1 1 ? 22.047 24 0.967 1 75.12 1 MET B C 1
ATOM 2646 O O . MET B 1 1 ? 21.656 24.953 1.637 1 75.12 1 MET B O 1
ATOM 2650 N N . LYS B 1 2 ? 22.016 24.047 -0.435 1 77.88 2 LYS B N 1
ATOM 2651 C CA . LYS B 1 2 ? 21.344 25.141 -1.14 1 77.88 2 LYS B CA 1
ATOM 2652 C C . LYS B 1 2 ? 20.234 24.609 -2.039 1 77.88 2 LYS B C 1
ATOM 2654 O O . LYS B 1 2 ? 20.297 23.469 -2.51 1 77.88 2 LYS B O 1
ATOM 2659 N N . VAL B 1 3 ? 19.109 25.281 -2.057 1 87.69 3 VAL B N 1
ATOM 2660 C CA . VAL B 1 3 ? 18.078 25.125 -3.084 1 87.69 3 VAL B CA 1
ATOM 2661 C C . VAL B 1 3 ? 18.062 26.359 -3.98 1 87.69 3 VAL B C 1
ATOM 2663 O O . VAL B 1 3 ? 17.859 27.484 -3.504 1 87.69 3 VAL B O 1
ATOM 2666 N N . ASP B 1 4 ? 18.172 26.234 -5.312 1 79.94 4 ASP B N 1
ATOM 2667 C CA . ASP B 1 4 ? 18.234 27.344 -6.266 1 79.94 4 ASP B CA 1
ATOM 2668 C C . ASP B 1 4 ? 19.125 28.469 -5.738 1 79.94 4 ASP B C 1
ATOM 2670 O O . ASP B 1 4 ? 18.719 29.641 -5.738 1 79.94 4 ASP B O 1
ATOM 2674 N N . ALA B 1 5 ? 20.234 28.25 -5.141 1 83.5 5 ALA B N 1
ATOM 2675 C CA . ALA B 1 5 ? 21.281 29.172 -4.695 1 83.5 5 ALA B CA 1
ATOM 2676 C C . ALA B 1 5 ? 20.938 29.781 -3.34 1 83.5 5 ALA B C 1
ATOM 2678 O O . ALA B 1 5 ? 21.672 30.625 -2.824 1 83.5 5 ALA B O 1
ATOM 2679 N N . THR B 1 6 ? 19.797 29.391 -2.814 1 89.62 6 THR B N 1
ATOM 2680 C CA . THR B 1 6 ? 19.406 29.859 -1.488 1 89.62 6 THR B CA 1
ATOM 2681 C C . THR B 1 6 ? 19.797 28.859 -0.418 1 89.62 6 THR B C 1
ATOM 2683 O O . THR B 1 6 ? 19.438 27.672 -0.505 1 89.62 6 THR B O 1
ATOM 2686 N N . PRO B 1 7 ? 20.469 29.297 0.534 1 94.62 7 PRO B N 1
ATOM 2687 C CA . PRO B 1 7 ? 20.875 28.375 1.59 1 94.62 7 PRO B CA 1
ATOM 2688 C C . PRO B 1 7 ? 19.688 27.859 2.406 1 94.62 7 PRO B C 1
ATOM 2690 O O . PRO B 1 7 ? 18.75 28.594 2.666 1 94.62 7 PRO B O 1
ATOM 2693 N N . VAL B 1 8 ? 19.719 26.578 2.734 1 97.56 8 VAL B N 1
ATOM 2694 C CA . VAL B 1 8 ? 18.734 25.922 3.602 1 97.56 8 VAL B CA 1
ATOM 2695 C C . VAL B 1 8 ? 19.391 25.578 4.941 1 97.56 8 VAL B C 1
ATOM 2697 O O . VAL B 1 8 ? 20.469 25 4.977 1 97.56 8 VAL B O 1
ATOM 2700 N N . SER B 1 9 ? 18.75 25.938 6 1 97.56 9 SER B N 1
ATOM 2701 C CA . SER B 1 9 ? 19.234 25.656 7.34 1 97.56 9 SER B CA 1
ATOM 2702 C C . SER B 1 9 ? 18.312 24.688 8.07 1 97.56 9 SER B C 1
ATOM 2704 O O . SER B 1 9 ? 17.141 24.578 7.742 1 97.56 9 SER B O 1
ATOM 2706 N N . ARG B 1 10 ? 18.938 23.906 8.953 1 97.88 10 ARG B N 1
ATOM 2707 C CA . ARG B 1 10 ? 18.203 23.078 9.906 1 97.88 10 ARG B CA 1
ATOM 2708 C C . ARG B 1 10 ? 18.328 23.641 11.32 1 97.88 10 ARG B C 1
ATOM 2710 O O . ARG B 1 10 ? 19.438 23.828 11.82 1 97.88 10 ARG B O 1
ATOM 2717 N N . TYR B 1 11 ? 17.234 23.938 11.906 1 98.31 11 TYR B N 1
ATOM 2718 C CA . TYR B 1 11 ? 17.203 24.422 13.289 1 98.31 11 TYR B CA 1
ATOM 2719 C C . TYR B 1 11 ? 16.766 23.312 14.234 1 98.31 11 TYR B C 1
ATOM 2721 O O . TYR B 1 11 ? 15.898 22.5 13.898 1 98.31 11 TYR B O 1
ATOM 2729 N N . THR B 1 12 ? 17.359 23.25 15.422 1 98.31 12 THR B N 1
ATOM 2730 C CA . THR B 1 12 ? 16.969 22.328 16.469 1 98.31 12 THR B CA 1
ATOM 2731 C C . THR B 1 12 ? 16.391 23.078 17.672 1 98.31 12 THR B C 1
ATOM 2733 O O . THR B 1 12 ? 17.062 23.906 18.266 1 98.31 12 THR B O 1
ATOM 2736 N N . LEU B 1 13 ? 15.094 22.812 17.875 1 98.38 13 LEU B N 1
ATOM 2737 C CA . LEU B 1 13 ? 14.461 23.297 19.094 1 98.38 13 LEU B CA 1
ATOM 2738 C C . LEU B 1 13 ? 14.539 22.25 20.203 1 98.38 13 LEU B C 1
ATOM 2740 O O . LEU B 1 13 ? 14.344 21.062 19.953 1 98.38 13 LEU B O 1
ATOM 2744 N N . ASN B 1 14 ? 14.875 22.688 21.375 1 97.12 14 ASN B N 1
ATOM 2745 C CA . ASN B 1 14 ? 15 21.812 22.547 1 97.12 14 ASN B CA 1
ATOM 2746 C C . ASN B 1 14 ? 14.117 22.312 23.688 1 97.12 14 ASN B C 1
ATOM 2748 O O . ASN B 1 14 ? 14.195 23.469 24.094 1 97.12 14 ASN B O 1
ATOM 2752 N N . SER B 1 15 ? 13.289 21.406 24.188 1 94.69 15 SER B N 1
ATOM 2753 C CA . SER B 1 15 ? 12.383 21.781 25.266 1 94.69 15 SER B CA 1
ATOM 2754 C C . SER B 1 15 ? 13.125 21.891 26.594 1 94.69 15 SER B C 1
ATOM 2756 O O . SER B 1 15 ? 12.625 22.484 27.547 1 94.69 15 SER B O 1
ATOM 2758 N N . GLY B 1 16 ? 14.242 21.25 26.688 1 94.25 16 GLY B N 1
ATOM 2759 C CA . GLY B 1 16 ? 14.93 21.078 27.953 1 94.25 16 GLY B CA 1
ATOM 2760 C C . GLY B 1 16 ? 14.367 19.953 28.797 1 94.25 16 GLY B C 1
ATOM 2761 O O . GLY B 1 16 ? 14.852 19.703 29.906 1 94.25 16 GLY B O 1
ATOM 2762 N N . ARG B 1 17 ? 13.344 19.297 28.297 1 93.44 17 ARG B N 1
ATOM 2763 C CA . ARG B 1 17 ? 12.672 18.234 29.031 1 93.44 17 ARG B CA 1
ATOM 2764 C C . ARG B 1 17 ? 12.57 16.969 28.172 1 93.44 17 ARG B C 1
ATOM 2766 O O . ARG B 1 17 ? 11.539 16.281 28.188 1 93.44 17 ARG B O 1
ATOM 2773 N N . GLY B 1 18 ? 13.594 16.734 27.312 1 95.12 18 GLY B N 1
ATOM 2774 C CA . GLY B 1 18 ? 13.703 15.469 26.594 1 95.12 18 GLY B CA 1
ATOM 2775 C C . GLY B 1 18 ? 13.094 15.508 25.219 1 95.12 18 GLY B C 1
ATOM 2776 O O . GLY B 1 18 ? 13.156 14.523 24.469 1 95.12 18 GLY B O 1
ATOM 2777 N N . MET B 1 19 ? 12.461 16.594 24.812 1 98 19 MET B N 1
ATOM 2778 C CA . MET B 1 19 ? 11.875 16.734 23.484 1 98 19 MET B CA 1
ATOM 2779 C C . MET B 1 19 ? 12.727 17.641 22.609 1 98 19 MET B C 1
ATOM 2781 O O . MET B 1 19 ? 13.195 18.688 23.062 1 98 19 MET B O 1
ATOM 2785 N N . ARG B 1 20 ? 12.961 17.203 21.422 1 98.56 20 ARG B N 1
ATOM 2786 C CA . ARG B 1 20 ? 13.664 17.984 20.406 1 98.56 20 ARG B CA 1
ATOM 2787 C C . ARG B 1 20 ? 12.914 17.969 19.078 1 98.56 20 ARG B C 1
ATOM 2789 O O . ARG B 1 20 ? 12.375 16.938 18.688 1 98.56 20 ARG B O 1
ATOM 2796 N N . VAL B 1 21 ? 12.891 19.094 18.453 1 98.88 21 VAL B N 1
ATOM 2797 C CA . VAL B 1 21 ? 12.273 19.234 17.141 1 98.88 21 VAL B CA 1
ATOM 2798 C C . VAL B 1 21 ? 13.273 19.828 16.156 1 98.88 21 VAL B C 1
ATOM 2800 O O . VAL B 1 21 ? 13.906 20.844 16.438 1 98.88 21 VAL B O 1
ATOM 2803 N N . ARG B 1 22 ? 13.445 19.219 15.008 1 98.75 22 ARG B N 1
ATOM 2804 C CA . ARG B 1 22 ? 14.297 19.75 13.953 1 98.75 22 ARG B CA 1
ATOM 2805 C C . ARG B 1 22 ? 13.469 20.234 12.766 1 98.75 22 ARG B C 1
ATOM 2807 O O . ARG B 1 22 ? 12.578 19.531 12.297 1 98.75 22 ARG B O 1
ATOM 2814 N N . ILE B 1 23 ? 13.781 21.453 12.352 1 98.81 23 ILE B N 1
ATOM 2815 C CA . ILE B 1 23 ? 12.984 22.109 11.32 1 98.81 23 ILE B CA 1
ATOM 2816 C C . ILE B 1 23 ? 13.898 22.625 10.219 1 98.81 23 ILE B C 1
ATOM 2818 O O . ILE B 1 23 ? 14.906 23.281 10.5 1 98.81 23 ILE B O 1
ATOM 2822 N N . LEU B 1 24 ? 13.578 22.297 8.945 1 98.81 24 LEU B N 1
ATOM 2823 C CA . LEU B 1 24 ? 14.273 22.859 7.789 1 98.81 24 LEU B CA 1
ATOM 2824 C C . LEU B 1 24 ? 13.625 24.172 7.344 1 98.81 24 LEU B C 1
ATOM 2826 O O . LEU B 1 24 ? 12.398 24.297 7.363 1 98.81 24 LEU B O 1
ATOM 2830 N N . THR B 1 25 ? 14.492 25.109 6.891 1 98.69 25 THR B N 1
ATOM 2831 C CA . THR B 1 25 ? 13.922 26.328 6.336 1 98.69 25 THR B CA 1
ATOM 2832 C C . THR B 1 25 ? 13.25 26.062 4.996 1 98.69 25 THR B C 1
ATOM 2834 O O . THR B 1 25 ? 12.43 26.844 4.531 1 98.69 25 THR B O 1
ATOM 2837 N N . TYR B 1 26 ? 13.695 24.984 4.371 1 98.69 26 TYR B N 1
ATOM 2838 C CA . TYR B 1 26 ? 12.992 24.531 3.174 1 98.69 26 TYR B CA 1
ATOM 2839 C C . TYR B 1 26 ? 11.633 23.938 3.529 1 98.69 26 TYR B C 1
ATOM 2841 O O . TYR B 1 26 ? 11.547 22.969 4.273 1 98.69 26 TYR B O 1
ATOM 2849 N N . GLY B 1 27 ? 10.609 24.625 3.082 1 98.69 27 GLY B N 1
ATOM 2850 C CA . GLY B 1 27 ? 9.25 24.172 3.314 1 98.69 27 GLY B CA 1
ATOM 2851 C C . GLY B 1 27 ? 8.805 24.328 4.758 1 98.69 27 GLY B C 1
ATOM 2852 O O . GLY B 1 27 ? 7.664 24.016 5.094 1 98.69 27 GLY B O 1
ATOM 2853 N N . GLY B 1 28 ? 9.734 24.828 5.613 1 98.81 28 GLY B N 1
ATOM 2854 C CA . GLY B 1 28 ? 9.422 24.812 7.031 1 98.81 28 GLY B CA 1
ATOM 2855 C C . GLY B 1 28 ? 9.195 23.406 7.57 1 98.81 28 GLY B C 1
ATOM 2856 O O . GLY B 1 28 ? 8.328 23.188 8.414 1 98.81 28 GLY B O 1
ATOM 2857 N N . ILE B 1 29 ? 9.93 22.484 7.109 1 98.88 29 ILE B N 1
ATOM 2858 C CA . ILE B 1 29 ? 9.672 21.062 7.281 1 98.88 29 ILE B CA 1
ATOM 2859 C C . ILE B 1 29 ? 10.102 20.625 8.68 1 98.88 29 ILE B C 1
ATOM 2861 O O . ILE B 1 29 ? 11.242 20.828 9.086 1 98.88 29 ILE B O 1
ATOM 2865 N N . ILE B 1 30 ? 9.109 20.062 9.438 1 98.94 30 ILE B N 1
ATOM 2866 C CA . ILE B 1 30 ? 9.469 19.297 10.633 1 98.94 30 ILE B CA 1
ATOM 2867 C C . ILE B 1 30 ? 10.109 17.969 10.234 1 98.94 30 ILE B C 1
ATOM 2869 O O . ILE B 1 30 ? 9.414 17.031 9.844 1 98.94 30 ILE B O 1
ATOM 2873 N N . GLN B 1 31 ? 11.391 17.906 10.383 1 98.69 31 GLN B N 1
ATOM 2874 C CA . GLN B 1 31 ? 12.125 16.734 9.922 1 98.69 31 GLN B CA 1
ATOM 2875 C C . GLN B 1 31 ? 12.109 15.633 10.984 1 98.69 31 GLN B C 1
ATOM 2877 O O . GLN B 1 31 ? 12.086 14.445 10.648 1 98.69 31 GLN B O 1
ATOM 2882 N N . SER B 1 32 ? 12.141 16.016 12.227 1 98.69 32 SER B N 1
ATOM 2883 C CA . SER B 1 32 ? 12.086 15.055 13.32 1 98.69 32 SER B CA 1
ATOM 2884 C C . SER B 1 32 ? 11.453 15.664 14.562 1 98.69 32 SER B C 1
ATOM 2886 O O . SER B 1 32 ? 11.547 16.875 14.789 1 98.69 32 SER B O 1
ATOM 2888 N N . ILE B 1 33 ? 10.727 14.922 15.266 1 98.94 33 ILE B N 1
ATOM 2889 C CA . ILE B 1 33 ? 10.266 15.148 16.625 1 98.94 33 ILE B CA 1
ATOM 2890 C C . ILE B 1 33 ? 10.703 13.992 17.531 1 98.94 33 ILE B C 1
ATOM 2892 O O . ILE B 1 33 ? 10.211 12.867 17.391 1 98.94 33 ILE B O 1
ATOM 2896 N N . GLU B 1 34 ? 11.594 14.258 18.375 1 98.75 34 GLU B N 1
ATOM 2897 C CA . GLU B 1 34 ? 12.102 13.258 19.312 1 98.75 34 GLU B CA 1
ATOM 2898 C C . GLU B 1 34 ? 11.516 13.445 20.703 1 98.75 34 GLU B C 1
ATOM 2900 O O . GLU B 1 34 ? 11.625 14.531 21.281 1 98.75 34 GLU B O 1
ATOM 2905 N N . VAL B 1 35 ? 10.852 12.445 21.25 1 98.5 35 VAL B N 1
ATOM 2906 C CA . VAL B 1 35 ? 10.172 12.562 22.531 1 98.5 35 VAL B CA 1
ATOM 2907 C C . VAL B 1 35 ? 10.398 11.289 23.344 1 98.5 35 VAL B C 1
ATOM 2909 O O . VAL B 1 35 ? 10.648 10.219 22.797 1 98.5 35 VAL B O 1
ATOM 2912 N N . PRO B 1 36 ? 10.352 11.375 24.641 1 97.88 36 PRO B N 1
ATOM 2913 C CA . PRO B 1 36 ? 10.5 10.18 25.484 1 97.88 36 PRO B CA 1
ATOM 2914 C C . PRO B 1 36 ? 9.234 9.328 25.516 1 97.88 36 PRO B C 1
ATOM 2916 O O . PRO B 1 36 ? 8.125 9.852 25.359 1 97.88 36 PRO B O 1
ATOM 2919 N N . ASP B 1 37 ? 9.469 8 25.641 1 98.12 37 ASP B N 1
ATOM 2920 C CA . ASP B 1 37 ? 8.359 7.105 25.938 1 98.12 37 ASP B CA 1
ATOM 2921 C C . ASP B 1 37 ? 8.203 6.926 27.453 1 98.12 37 ASP B C 1
ATOM 2923 O O . ASP B 1 37 ? 8.797 7.664 28.234 1 98.12 37 ASP B O 1
ATOM 2927 N N . ARG B 1 38 ? 7.348 6.012 27.906 1 98 38 ARG B N 1
ATOM 2928 C CA . ARG B 1 38 ? 7.039 5.844 29.328 1 98 38 ARG B CA 1
ATOM 2929 C C . ARG B 1 38 ? 8.281 5.438 30.109 1 98 38 ARG B C 1
ATOM 2931 O O . ARG B 1 38 ? 8.359 5.664 31.312 1 98 38 ARG B O 1
ATOM 2938 N N . THR B 1 39 ? 9.297 4.879 29.453 1 97.75 39 THR B N 1
ATOM 2939 C CA . THR B 1 39 ? 10.516 4.438 30.125 1 97.75 39 THR B CA 1
ATOM 2940 C C . THR B 1 39 ? 11.609 5.5 30.016 1 97.75 39 THR B C 1
ATOM 2942 O O . THR B 1 39 ? 12.711 5.32 30.531 1 97.75 39 THR B O 1
ATOM 2945 N N . GLY B 1 40 ? 11.336 6.586 29.281 1 96.94 40 GLY B N 1
ATOM 2946 C CA . GLY B 1 40 ? 12.305 7.656 29.109 1 96.94 40 GLY B CA 1
ATOM 2947 C C . GLY B 1 40 ? 13.125 7.523 27.844 1 96.94 40 GLY B C 1
ATOM 2948 O O . GLY B 1 40 ? 13.945 8.391 27.531 1 96.94 40 GLY B O 1
ATOM 2949 N N . ARG B 1 41 ? 12.898 6.414 27.141 1 96.5 41 ARG B N 1
ATOM 2950 C CA . ARG B 1 41 ? 13.633 6.23 25.891 1 96.5 41 ARG B CA 1
ATOM 2951 C C . ARG B 1 41 ? 13.156 7.219 24.828 1 96.5 41 ARG B C 1
ATOM 2953 O O . ARG B 1 41 ? 11.961 7.285 24.531 1 96.5 41 ARG B O 1
ATOM 2960 N N . ILE B 1 42 ? 14.07 7.949 24.266 1 97.75 42 ILE B N 1
ATOM 2961 C CA . ILE B 1 42 ? 13.766 8.977 23.281 1 97.75 42 ILE B CA 1
ATOM 2962 C C . ILE B 1 42 ? 13.664 8.336 21.891 1 97.75 42 ILE B C 1
ATOM 2964 O O . ILE B 1 42 ? 14.477 7.477 21.531 1 97.75 42 ILE B O 1
ATOM 2968 N N . GLY B 1 43 ? 12.664 8.672 21.125 1 97.75 43 GLY B N 1
ATOM 2969 C CA . GLY B 1 43 ? 12.5 8.219 19.75 1 97.75 43 GLY B CA 1
ATOM 2970 C C . GLY B 1 43 ? 11.898 9.281 18.844 1 97.75 43 GLY B C 1
ATOM 2971 O O . GLY B 1 43 ? 11.133 10.133 19.297 1 97.75 43 GLY B O 1
ATOM 2972 N N . ASN B 1 44 ? 12.328 9.266 17.578 1 98.75 44 ASN B N 1
ATOM 2973 C CA . ASN B 1 44 ? 11.703 10.109 16.562 1 98.75 44 ASN B CA 1
ATOM 2974 C C . ASN B 1 44 ? 10.297 9.625 16.203 1 98.75 44 ASN B C 1
ATOM 2976 O O . ASN B 1 44 ? 10.109 8.469 15.82 1 98.75 44 ASN B O 1
ATOM 2980 N N . VAL B 1 45 ? 9.312 10.531 16.297 1 98.88 45 VAL B N 1
ATOM 2981 C CA . VAL B 1 45 ? 7.934 10.062 16.156 1 98.88 45 VAL B CA 1
ATOM 2982 C C . VAL B 1 45 ? 7.309 10.641 14.898 1 98.88 45 VAL B C 1
ATOM 2984 O O . VAL B 1 45 ? 6.082 10.688 14.766 1 98.88 45 VAL B O 1
ATOM 2987 N N . VAL B 1 46 ? 8.109 11.117 13.961 1 98.88 46 VAL B N 1
ATOM 2988 C CA . VAL B 1 46 ? 7.551 11.57 12.688 1 98.88 46 VAL B CA 1
ATOM 2989 C C . VAL B 1 46 ? 8.32 10.93 11.539 1 98.88 46 VAL B C 1
ATOM 2991 O O . VAL B 1 46 ? 9.508 10.617 11.664 1 98.88 46 VAL B O 1
ATOM 2994 N N . LEU B 1 47 ? 7.602 10.68 10.445 1 98.69 47 LEU B N 1
ATOM 2995 C CA . LEU B 1 47 ? 8.234 10.211 9.211 1 98.69 47 LEU B CA 1
ATOM 2996 C C . LEU B 1 47 ? 8.953 11.352 8.5 1 98.69 47 LEU B C 1
ATOM 2998 O O . LEU B 1 47 ? 8.641 12.523 8.734 1 98.69 47 LEU B O 1
ATOM 3002 N N . GLY B 1 48 ? 9.906 11.078 7.695 1 98.38 48 GLY B N 1
ATOM 3003 C CA . GLY B 1 48 ? 10.664 12.047 6.922 1 98.38 48 GLY B CA 1
ATOM 3004 C C . GLY B 1 48 ? 11.875 11.453 6.238 1 98.38 48 GLY B C 1
ATOM 3005 O O . GLY B 1 48 ? 12.023 10.227 6.18 1 98.38 48 GLY B O 1
ATOM 3006 N N . PHE B 1 49 ? 12.656 12.289 5.629 1 98.19 49 PHE B N 1
ATOM 3007 C CA . PHE B 1 49 ? 13.898 11.898 4.973 1 98.19 49 PHE B CA 1
ATOM 3008 C C . PHE B 1 49 ? 15.109 12.391 5.766 1 98.1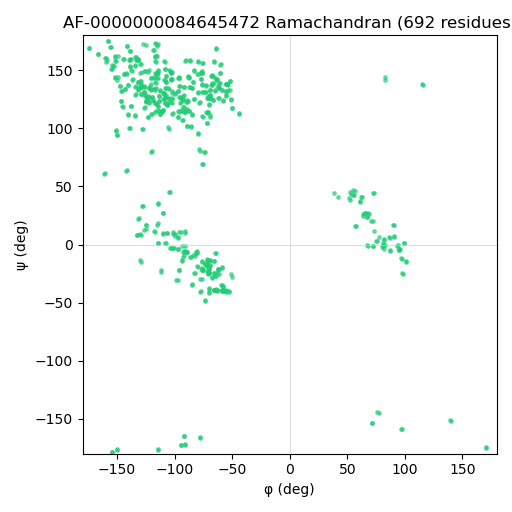9 49 PHE B C 1
ATOM 3010 O O . PHE B 1 49 ? 15.039 13.438 6.418 1 98.19 49 PHE B O 1
ATOM 3017 N N . PRO B 1 50 ? 16.203 11.664 5.672 1 96.62 50 PRO B N 1
ATOM 3018 C CA . PRO B 1 50 ? 17.375 12.055 6.461 1 96.62 50 PRO B CA 1
ATOM 3019 C C . PRO B 1 50 ? 18.109 13.258 5.875 1 96.62 50 PRO B C 1
ATOM 3021 O O . PRO B 1 50 ? 18.859 13.93 6.586 1 96.62 50 PRO B O 1
ATOM 3024 N N . THR B 1 51 ? 17.891 13.523 4.578 1 96.5 51 THR B N 1
ATOM 3025 C CA . THR B 1 51 ? 18.641 14.602 3.922 1 96.5 51 THR B CA 1
ATOM 3026 C C . THR B 1 51 ? 17.688 15.492 3.115 1 96.5 51 THR B C 1
ATOM 3028 O O . THR B 1 51 ? 16.578 15.078 2.768 1 96.5 51 THR B O 1
ATOM 3031 N N . LEU B 1 52 ? 18.188 16.688 2.869 1 97.06 52 LEU B N 1
ATOM 3032 C CA . LEU B 1 52 ? 17.438 17.625 2.043 1 97.06 52 LEU B CA 1
ATOM 3033 C C . LEU B 1 52 ? 17.156 17.031 0.664 1 97.06 52 LEU B C 1
ATOM 3035 O O . LEU B 1 52 ? 16.078 17.25 0.096 1 97.06 52 LEU B O 1
ATOM 3039 N N . ALA B 1 53 ? 18.094 16.266 0.131 1 96.31 53 ALA B N 1
ATOM 3040 C CA . ALA B 1 53 ? 17.938 15.656 -1.184 1 96.31 53 ALA B CA 1
ATOM 3041 C C . ALA B 1 53 ? 16.703 14.758 -1.225 1 96.31 53 ALA B C 1
ATOM 3043 O O . ALA B 1 53 ? 16 14.711 -2.234 1 96.31 53 ALA B O 1
ATOM 3044 N N . GLY B 1 54 ? 16.453 14.016 -0.127 1 96.62 54 GLY B N 1
ATOM 3045 C CA . GLY B 1 54 ? 15.258 13.195 -0.057 1 96.62 54 GLY B CA 1
ATOM 3046 C C . GLY B 1 54 ? 13.977 13.992 -0.214 1 96.62 54 GLY B C 1
ATOM 3047 O O . GLY B 1 54 ? 13.047 13.555 -0.896 1 96.62 54 GLY B O 1
ATOM 3048 N N . TYR B 1 55 ? 13.969 15.148 0.399 1 97.69 55 TYR B N 1
ATOM 3049 C CA . TYR B 1 55 ? 12.805 16.016 0.298 1 97.69 55 TYR B CA 1
ATOM 3050 C C . TYR B 1 55 ? 12.672 16.609 -1.104 1 97.69 55 TYR B C 1
ATOM 3052 O O . TYR B 1 55 ? 11.578 16.641 -1.668 1 97.69 55 TYR B O 1
ATOM 3060 N N . LEU B 1 56 ? 13.781 17.016 -1.691 1 96.69 56 LEU B N 1
ATOM 3061 C CA . LEU B 1 56 ? 13.789 17.641 -3.01 1 96.69 56 LEU B CA 1
ATOM 3062 C C . LEU B 1 56 ? 13.383 16.641 -4.086 1 96.69 56 LEU B C 1
ATOM 3064 O O . LEU B 1 56 ? 12.758 17 -5.082 1 96.69 56 LEU B O 1
ATOM 3068 N N . ASN B 1 57 ? 13.656 15.367 -3.84 1 94.81 57 ASN B N 1
ATOM 3069 C CA . ASN B 1 57 ? 13.422 14.336 -4.848 1 94.81 57 ASN B CA 1
ATOM 3070 C C . ASN B 1 57 ? 12.055 13.688 -4.68 1 94.81 57 ASN B C 1
ATOM 3072 O O . ASN B 1 57 ? 11.609 12.93 -5.543 1 94.81 57 ASN B O 1
ATOM 3076 N N . ASN B 1 58 ? 11.414 13.898 -3.596 1 94.88 58 ASN B N 1
ATOM 3077 C CA . ASN B 1 58 ? 10.078 13.367 -3.379 1 94.88 58 ASN B CA 1
ATOM 3078 C C . ASN B 1 58 ? 9.016 14.203 -4.09 1 94.88 58 ASN B C 1
ATOM 3080 O O . ASN B 1 58 ? 8.391 15.07 -3.482 1 94.88 58 ASN B O 1
ATOM 3084 N N . THR B 1 59 ? 8.828 13.969 -5.375 1 90 59 THR B N 1
ATOM 3085 C CA . THR B 1 59 ? 7.969 14.758 -6.254 1 90 59 THR B CA 1
ATOM 3086 C C . THR B 1 59 ? 6.98 13.859 -6.984 1 90 59 THR B C 1
ATOM 3088 O O . THR B 1 59 ? 6.996 12.633 -6.809 1 90 59 THR B O 1
ATOM 3091 N N . GLY B 1 60 ? 6.086 14.414 -7.664 1 82 60 GLY B N 1
ATOM 3092 C CA . GLY B 1 60 ? 5.168 13.672 -8.508 1 82 60 GLY B CA 1
ATOM 3093 C C . GLY B 1 60 ? 4.082 12.953 -7.73 1 82 60 GLY B C 1
ATOM 3094 O O . GLY B 1 60 ? 3.555 13.5 -6.754 1 82 60 GLY B O 1
ATOM 3095 N N . SER B 1 61 ? 3.723 11.773 -8.219 1 76.25 61 SER B N 1
ATOM 3096 C CA . SER B 1 61 ? 2.588 11.039 -7.672 1 76.25 61 SER B CA 1
ATOM 3097 C C . SER B 1 61 ? 2.924 10.445 -6.309 1 76.25 61 SER B C 1
ATOM 3099 O O . SER B 1 61 ? 2.025 10.109 -5.535 1 76.25 61 SER B O 1
ATOM 3101 N N . ALA B 1 62 ? 4.184 10.383 -6.008 1 78.44 62 ALA B N 1
ATOM 3102 C CA . ALA B 1 62 ? 4.617 9.773 -4.754 1 78.44 62 ALA B CA 1
ATOM 3103 C C . ALA B 1 62 ? 4.918 10.836 -3.701 1 78.44 62 ALA B C 1
ATOM 3105 O O . ALA B 1 62 ? 5.398 10.523 -2.609 1 78.44 62 ALA B O 1
ATOM 3106 N N . LYS B 1 63 ? 4.613 12.117 -3.982 1 93.94 63 LYS B N 1
ATOM 3107 C CA . LYS B 1 63 ? 4.965 13.188 -3.055 1 93.94 63 LYS B CA 1
ATOM 3108 C C . LYS B 1 63 ? 4.203 13.047 -1.739 1 93.94 63 LYS B C 1
ATOM 3110 O O . LYS B 1 63 ? 2.982 12.867 -1.738 1 93.94 63 LYS B O 1
ATOM 3115 N N . THR B 1 64 ? 4.852 13.141 -0.597 1 96.81 64 THR B N 1
ATOM 3116 C CA . THR B 1 64 ? 4.254 12.852 0.702 1 96.81 64 THR B CA 1
ATOM 3117 C C . THR B 1 64 ? 4.125 14.125 1.532 1 96.81 64 THR B C 1
ATOM 3119 O O . THR B 1 64 ? 3.369 14.164 2.506 1 96.81 64 THR B O 1
ATOM 3122 N N . TYR B 1 65 ? 4.973 15.25 1.229 1 98.12 65 TYR B N 1
ATOM 3123 C CA . TYR B 1 65 ? 4.926 16.516 1.942 1 98.12 65 TYR B CA 1
ATOM 3124 C C . TYR B 1 65 ? 5.352 16.344 3.395 1 98.12 65 TYR B C 1
ATOM 3126 O O . TYR B 1 65 ? 4.879 17.062 4.277 1 98.12 65 TYR B O 1
ATOM 3134 N N . PHE B 1 66 ? 6.18 15.352 3.732 1 98.5 66 PHE B N 1
ATOM 3135 C CA . PHE B 1 66 ? 6.582 15.047 5.102 1 98.5 66 PHE B CA 1
ATOM 3136 C C . PHE B 1 66 ? 6.934 16.312 5.863 1 98.5 66 PHE B C 1
ATOM 3138 O O . PHE B 1 66 ? 7.91 16.984 5.535 1 98.5 66 PHE B O 1
ATOM 3145 N N . GLY B 1 67 ? 6.105 16.641 6.867 1 98.81 67 GLY B N 1
ATOM 3146 C CA . GLY B 1 67 ? 6.434 17.656 7.852 1 98.81 67 GLY B CA 1
ATOM 3147 C C . GLY B 1 67 ? 6.297 19.062 7.32 1 98.81 67 GLY B C 1
ATOM 3148 O O . GLY B 1 67 ? 6.516 20.031 8.047 1 98.81 67 GLY B O 1
ATOM 3149 N N . ALA B 1 68 ? 5.875 19.297 6.137 1 98.88 68 ALA B N 1
ATOM 3150 C CA . ALA B 1 68 ? 5.969 20.578 5.469 1 98.88 68 ALA B CA 1
ATOM 3151 C C . ALA B 1 68 ? 4.816 21.5 5.883 1 98.88 68 ALA B C 1
ATOM 3153 O O . ALA B 1 68 ? 3.74 21.031 6.246 1 98.88 68 ALA B O 1
ATOM 3154 N N . ILE B 1 69 ? 5.113 22.797 5.871 1 98.88 69 ILE B N 1
ATOM 3155 C CA . ILE B 1 69 ? 4.039 23.781 5.832 1 98.88 69 ILE B CA 1
ATOM 3156 C C . ILE B 1 69 ? 3.305 23.703 4.5 1 98.88 69 ILE B C 1
ATOM 3158 O O . ILE B 1 69 ? 3.92 23.812 3.436 1 98.88 69 ILE B O 1
ATOM 3162 N N . ILE B 1 70 ? 2.047 23.516 4.582 1 98.81 70 ILE B N 1
ATOM 3163 C CA . ILE B 1 70 ? 1.247 23.422 3.363 1 98.81 70 ILE B CA 1
ATOM 3164 C C . ILE B 1 70 ? 0.508 24.734 3.131 1 98.81 70 ILE B C 1
ATOM 3166 O O . ILE B 1 70 ? -0.119 25.266 4.047 1 98.81 70 ILE B O 1
ATOM 3170 N N . GLY B 1 71 ? 0.586 25.234 2.004 1 98.12 71 GLY B N 1
ATOM 3171 C CA . GLY B 1 71 ? -0.06 26.453 1.552 1 98.12 71 GLY B CA 1
ATOM 3172 C C . GLY B 1 71 ? 0.131 26.719 0.069 1 98.12 71 GLY B C 1
ATOM 3173 O O . GLY B 1 71 ? 0.903 26.016 -0.595 1 98.12 71 GLY B O 1
ATOM 3174 N N . ARG B 1 72 ? -0.527 27.625 -0.518 1 98.06 72 ARG B N 1
ATOM 3175 C CA . ARG B 1 72 ? -1.4 28.594 0.129 1 98.06 72 ARG B CA 1
ATOM 3176 C C . ARG B 1 72 ? -2.682 27.938 0.629 1 98.06 72 ARG B C 1
ATOM 3178 O O . ARG B 1 72 ? -3.367 28.484 1.496 1 98.06 72 ARG B O 1
ATOM 3185 N N . TYR B 1 73 ? -2.885 26.75 0.042 1 98.44 73 TYR B N 1
ATOM 3186 C CA . TYR B 1 73 ? -4.141 26.094 0.411 1 98.44 73 TYR B CA 1
ATOM 3187 C C . TYR B 1 73 ? -3.922 24.625 0.729 1 98.44 73 TYR B C 1
ATOM 3189 O O . TYR B 1 73 ? -3.631 23.828 -0.166 1 98.44 73 TYR B O 1
ATOM 3197 N N . GLY B 1 74 ? -4.074 24.266 1.991 1 98.31 74 GLY B N 1
ATOM 3198 C CA . GLY B 1 74 ? -4.012 22.891 2.416 1 98.31 74 GLY B CA 1
ATOM 3199 C C . GLY B 1 74 ? -5.18 22.062 1.912 1 98.31 74 GLY B C 1
ATOM 3200 O O . GLY B 1 74 ? -6.328 22.5 1.961 1 98.31 74 GLY B O 1
ATOM 3201 N N . ASN B 1 75 ? -4.828 20.875 1.477 1 98.5 75 ASN B N 1
ATOM 3202 C CA . ASN B 1 75 ? -5.781 19.938 0.889 1 98.5 75 ASN B CA 1
ATOM 3203 C C . ASN B 1 75 ? -6.238 20.406 -0.493 1 98.5 75 ASN B C 1
ATOM 3205 O O . ASN B 1 75 ? -5.469 21.016 -1.23 1 98.5 75 ASN B O 1
ATOM 3209 N N . ARG B 1 76 ? -7.488 20.016 -0.98 1 98.56 76 ARG B N 1
ATOM 3210 C CA . ARG B 1 76 ? -7.816 20.109 -2.398 1 98.56 76 ARG B CA 1
ATOM 3211 C C . ARG B 1 76 ? -8.797 21.25 -2.654 1 98.56 76 ARG B C 1
ATOM 3213 O O . ARG B 1 76 ? -9.625 21.562 -1.798 1 98.56 76 ARG B O 1
ATOM 3220 N N . ILE B 1 77 ? -8.625 21.828 -3.715 1 98.69 77 ILE B N 1
ATOM 3221 C CA . ILE B 1 77 ? -9.641 22.656 -4.363 1 98.69 77 ILE B CA 1
ATOM 3222 C C . ILE B 1 77 ? -10.148 21.953 -5.621 1 98.69 77 ILE B C 1
ATOM 3224 O O . ILE B 1 77 ? -9.359 21.609 -6.504 1 98.69 77 ILE B O 1
ATOM 3228 N N . ALA B 1 78 ? -11.43 21.781 -5.703 1 98.69 78 ALA B N 1
ATOM 3229 C CA . ALA B 1 78 ? -12.055 20.969 -6.742 1 98.69 78 ALA B CA 1
ATOM 3230 C C . ALA B 1 78 ? -11.781 21.547 -8.125 1 98.69 78 ALA B C 1
ATOM 3232 O O . ALA B 1 78 ? -11.977 22.734 -8.359 1 98.69 78 ALA B O 1
ATOM 3233 N N . GLY B 1 79 ? -11.242 20.688 -9.023 1 98.31 79 GLY B N 1
ATOM 3234 C CA . GLY B 1 79 ? -11 21.109 -10.398 1 98.31 79 GLY B CA 1
ATOM 3235 C C . GLY B 1 79 ? -9.914 22.156 -10.516 1 98.31 79 GLY B C 1
ATOM 3236 O O . GLY B 1 79 ? -9.609 22.609 -11.625 1 98.31 79 GLY B O 1
ATOM 3237 N N . GLY B 1 80 ? -9.352 22.578 -9.398 1 98.56 80 GLY B N 1
ATOM 3238 C CA . GLY B 1 80 ? -8.383 23.672 -9.406 1 98.56 80 GLY B CA 1
ATOM 3239 C C . GLY B 1 80 ? -9.008 25.016 -9.75 1 98.56 80 GLY B C 1
ATOM 3240 O O . GLY B 1 80 ? -8.375 25.844 -10.414 1 98.56 80 GLY B O 1
ATOM 3241 N N . VAL B 1 81 ? -10.219 25.109 -9.469 1 98.56 81 VAL B N 1
ATOM 3242 C CA . VAL B 1 81 ? -10.93 26.344 -9.828 1 98.56 81 VAL B CA 1
ATOM 3243 C C . VAL B 1 81 ? -11.766 26.812 -8.641 1 98.56 81 VAL B C 1
ATOM 3245 O O . VAL B 1 81 ? -12.391 26 -7.945 1 98.56 81 VAL B O 1
ATOM 3248 N N . PHE B 1 82 ? -11.742 28.078 -8.375 1 98.12 82 PHE B N 1
ATOM 3249 C CA . PHE B 1 82 ? -12.648 28.688 -7.41 1 98.12 82 PHE B CA 1
ATOM 3250 C C . PHE B 1 82 ? -13.055 30.094 -7.848 1 98.12 82 PHE B C 1
ATOM 3252 O O . PHE B 1 82 ? -12.422 30.672 -8.727 1 98.12 82 PHE B O 1
ATOM 3259 N N . ALA B 1 83 ? -14.102 30.547 -7.328 1 97.25 83 ALA B N 1
ATOM 3260 C CA . ALA B 1 83 ? -14.586 31.906 -7.594 1 97.25 83 ALA B CA 1
ATOM 3261 C C . ALA B 1 83 ? -14.414 32.781 -6.371 1 97.25 83 ALA B C 1
ATOM 3263 O O . ALA B 1 83 ? -14.602 32.344 -5.234 1 97.25 83 ALA B O 1
ATOM 3264 N N . LEU B 1 84 ? -14.055 34 -6.609 1 96.25 84 LEU B N 1
ATOM 3265 C CA . LEU B 1 84 ? -13.914 35.031 -5.594 1 96.25 84 LEU B CA 1
ATOM 3266 C C . LEU B 1 84 ? -14.305 36.406 -6.156 1 96.25 84 LEU B C 1
ATOM 3268 O O . LEU B 1 84 ? -13.727 36.875 -7.145 1 96.25 84 LEU B O 1
ATOM 3272 N N . ASP B 1 85 ? -15.258 37 -5.617 1 92.81 85 ASP B N 1
ATOM 3273 C CA . ASP B 1 85 ? -15.766 38.281 -6.047 1 92.81 85 ASP B CA 1
ATOM 3274 C C . ASP B 1 85 ? -16.141 38.25 -7.527 1 92.81 85 ASP B C 1
ATOM 3276 O O . ASP B 1 85 ? -15.758 39.156 -8.281 1 92.81 85 ASP B O 1
ATOM 3280 N N . GLY B 1 86 ? -16.719 37.25 -7.871 1 93 86 GLY B N 1
ATOM 3281 C CA . GLY B 1 86 ? -17.25 37.125 -9.219 1 93 86 GLY B CA 1
ATOM 3282 C C . GLY B 1 86 ? -16.203 36.75 -10.242 1 93 86 GLY B C 1
ATOM 3283 O O . GLY B 1 86 ? -16.516 36.562 -11.422 1 93 86 GLY B O 1
ATOM 3284 N N . HIS B 1 87 ? -15.023 36.625 -9.836 1 96.19 87 HIS B N 1
ATOM 3285 C CA . HIS B 1 87 ? -13.938 36.219 -10.719 1 96.19 87 HIS B CA 1
ATOM 3286 C C . HIS B 1 87 ? -13.547 34.75 -10.5 1 96.19 87 HIS B C 1
ATOM 3288 O O . HIS B 1 87 ? -13.484 34.281 -9.359 1 96.19 87 HIS B O 1
ATOM 3294 N N . GLU B 1 88 ? -13.258 34.156 -11.555 1 97.75 88 GLU B N 1
ATOM 3295 C CA . GLU B 1 88 ? -12.82 32.75 -11.508 1 97.75 88 GLU B CA 1
ATOM 3296 C C . GLU B 1 88 ? -11.297 32.656 -11.539 1 97.75 88 GLU B C 1
ATOM 3298 O O . GLU B 1 88 ? -10.641 33.312 -12.344 1 97.75 88 GLU B O 1
ATOM 3303 N N . TYR B 1 89 ? -10.742 31.922 -10.703 1 98.44 89 TYR B N 1
ATOM 3304 C CA . TYR B 1 89 ? -9.305 31.688 -10.633 1 98.44 89 TYR B CA 1
ATOM 3305 C C . TYR B 1 89 ? -8.969 30.234 -10.891 1 98.44 89 TYR B C 1
ATOM 3307 O O . TYR B 1 89 ? -9.695 29.328 -10.461 1 98.44 89 TYR B O 1
ATOM 3315 N N . HIS B 1 90 ? -7.922 30.016 -11.625 1 98.5 90 HIS B N 1
ATOM 3316 C CA . HIS B 1 90 ? -7.457 28.672 -12 1 98.5 90 HIS B CA 1
ATOM 3317 C C . HIS B 1 90 ? -6.113 28.359 -11.352 1 98.5 90 HIS B C 1
ATOM 3319 O O . HIS B 1 90 ? -5.176 29.156 -11.438 1 98.5 90 HIS B O 1
ATOM 3325 N N . LEU B 1 91 ? -6.062 27.281 -10.719 1 98.69 91 LEU B N 1
ATOM 3326 C CA . LEU B 1 91 ? -4.852 26.797 -10.07 1 98.69 91 LEU B CA 1
ATOM 3327 C C . LEU B 1 91 ? -4.277 25.594 -10.82 1 98.69 91 LEU B C 1
ATOM 3329 O O . LEU B 1 91 ? -4.992 24.922 -11.562 1 98.69 91 LEU B O 1
ATOM 3333 N N . PRO B 1 92 ? -2.977 25.328 -10.656 1 97.88 92 PRO B N 1
ATOM 3334 C CA . PRO B 1 92 ? -2.426 24.109 -11.242 1 97.88 92 PRO B CA 1
ATOM 3335 C C . PRO B 1 92 ? -3.117 22.844 -10.734 1 97.88 92 PRO B C 1
ATOM 3337 O O . PRO B 1 92 ? -3.412 22.734 -9.539 1 97.88 92 PRO B O 1
ATOM 3340 N N . VAL B 1 93 ? -3.463 21.969 -11.641 1 97.19 93 VAL B N 1
ATOM 3341 C CA . VAL B 1 93 ? -4.035 20.672 -11.312 1 97.19 93 VAL B CA 1
ATOM 3342 C C . VAL B 1 93 ? -2.922 19.641 -11.141 1 97.19 93 VAL B C 1
ATOM 3344 O O . VAL B 1 93 ? -2.162 19.375 -12.078 1 97.19 93 VAL B O 1
ATOM 3347 N N . ASN B 1 94 ? -2.783 19.125 -9.945 1 96.38 94 ASN B N 1
ATOM 3348 C CA . ASN B 1 94 ? -1.673 18.219 -9.672 1 96.38 94 ASN B CA 1
ATOM 3349 C C . ASN B 1 94 ? -2.143 16.969 -8.953 1 96.38 94 ASN B C 1
ATOM 3351 O O . ASN B 1 94 ? -1.325 16.172 -8.469 1 96.38 94 ASN B O 1
ATOM 3355 N N . ASP B 1 95 ? -3.389 16.688 -8.766 1 96.12 95 ASP B N 1
ATOM 3356 C CA . ASP B 1 95 ? -3.936 15.539 -8.047 1 96.12 95 ASP B CA 1
ATOM 3357 C C . ASP B 1 95 ? -5.289 15.133 -8.617 1 96.12 95 ASP B C 1
ATOM 3359 O O . ASP B 1 95 ? -6.332 15.609 -8.172 1 96.12 95 ASP B O 1
ATOM 3363 N N . GLY B 1 96 ? -5.309 14.18 -9.539 1 92.75 96 GLY B N 1
ATOM 3364 C CA . GLY B 1 96 ? -6.535 13.602 -10.062 1 92.75 96 GLY B CA 1
ATOM 3365 C C . GLY B 1 96 ? -7.523 14.641 -10.562 1 92.75 96 GLY B C 1
ATOM 3366 O O . GLY B 1 96 ? -8.703 14.602 -10.203 1 92.75 96 GLY B O 1
ATOM 3367 N N . GLY B 1 97 ? -7.113 15.641 -11.164 1 96.62 97 GLY B N 1
ATOM 3368 C CA . GLY B 1 97 ? -7.98 16.672 -11.719 1 96.62 97 GLY B CA 1
ATOM 3369 C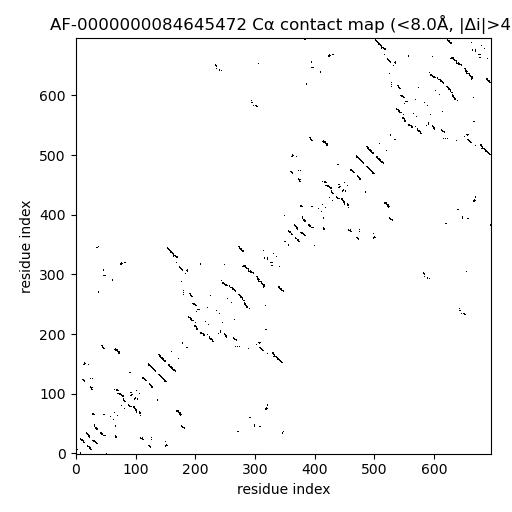 C . GLY B 1 97 ? -8.203 17.844 -10.766 1 96.62 97 GLY B C 1
ATOM 3370 O O . GLY B 1 97 ? -8.914 18.781 -11.094 1 96.62 97 GLY B O 1
ATOM 3371 N N . ASN B 1 98 ? -7.598 17.812 -9.523 1 98.12 98 ASN B N 1
ATOM 3372 C CA . ASN B 1 98 ? -7.746 18.859 -8.516 1 98.12 98 ASN B CA 1
ATOM 3373 C C . ASN B 1 98 ? -6.414 19.531 -8.203 1 98.12 98 ASN B C 1
ATOM 3375 O O . ASN B 1 98 ? -5.359 19.047 -8.617 1 98.12 98 ASN B O 1
ATOM 3379 N N . SER B 1 99 ? -6.508 20.703 -7.625 1 98.38 99 SER B N 1
ATOM 3380 C CA . SER B 1 99 ? -5.324 21.312 -7.043 1 98.38 99 SER B CA 1
ATOM 3381 C C . SER B 1 99 ? -5.129 20.891 -5.594 1 98.38 99 SER B C 1
ATOM 3383 O O . SER B 1 99 ? -6.039 21 -4.773 1 98.38 99 SER B O 1
ATOM 3385 N N . LEU B 1 100 ? -4.004 20.359 -5.352 1 98.31 100 LEU B N 1
ATOM 3386 C CA . LEU B 1 100 ? -3.715 19.844 -4.02 1 98.31 100 LEU B CA 1
ATOM 3387 C C . LEU B 1 100 ? -2.562 20.625 -3.377 1 98.31 100 LEU B C 1
ATOM 3389 O O . LEU B 1 100 ? -1.523 20.828 -4.008 1 98.31 100 LEU B O 1
ATOM 3393 N N . HIS B 1 101 ? -2.715 21 -2.146 1 98.5 101 HIS B N 1
ATOM 3394 C CA . HIS B 1 101 ? -1.668 21.484 -1.263 1 98.5 101 HIS B CA 1
ATOM 3395 C C . HIS B 1 101 ? -0.9 22.641 -1.911 1 98.5 101 HIS B C 1
ATOM 3397 O O . HIS B 1 101 ? 0.333 22.656 -1.891 1 98.5 101 HIS B O 1
ATOM 3403 N N . GLY B 1 102 ? -1.658 23.531 -2.514 1 97.75 102 GLY B N 1
ATOM 3404 C CA . GLY B 1 102 ? -1.081 24.75 -3.037 1 97.75 102 GLY B CA 1
ATOM 3405 C C . GLY B 1 102 ? -0.554 24.609 -4.453 1 97.75 102 GLY B C 1
ATOM 3406 O O . GLY B 1 102 ? 0.138 25.484 -4.957 1 97.75 102 GLY B O 1
ATOM 3407 N N . GLY B 1 103 ? -0.793 23.422 -5.102 1 96.94 103 GLY B N 1
ATOM 3408 C CA . GLY B 1 103 ? -0.4 23.234 -6.488 1 96.94 103 GLY B CA 1
ATOM 3409 C C . GLY B 1 103 ? 0.942 22.531 -6.637 1 96.94 103 GLY B C 1
ATOM 3410 O O . GLY B 1 103 ? 1.369 21.797 -5.75 1 96.94 103 GLY B O 1
ATOM 3411 N N . THR B 1 104 ? 1.61 22.703 -7.816 1 96.31 104 THR B N 1
ATOM 3412 C CA . THR B 1 104 ? 2.83 22 -8.18 1 96.31 104 THR B CA 1
ATOM 3413 C C . THR B 1 104 ? 4.035 22.578 -7.441 1 96.31 104 THR B C 1
ATOM 3415 O O . THR B 1 104 ? 5.082 21.922 -7.352 1 96.31 104 THR B O 1
ATOM 3418 N N . ALA B 1 105 ? 3.916 23.766 -6.984 1 96.31 105 ALA B N 1
ATOM 3419 C CA . ALA B 1 105 ? 5.004 24.422 -6.266 1 96.31 105 ALA B CA 1
ATOM 3420 C C . ALA B 1 105 ? 4.469 25.266 -5.102 1 96.31 105 ALA B C 1
ATOM 3422 O O . ALA B 1 105 ? 4.688 26.469 -5.047 1 96.31 105 ALA B O 1
ATOM 3423 N N . GLY B 1 106 ? 3.861 24.562 -4.16 1 97.69 106 GLY B N 1
ATOM 3424 C CA . GLY B 1 106 ? 3.275 25.219 -3.006 1 97.69 106 GLY B CA 1
ATOM 3425 C C . GLY B 1 106 ? 4.301 25.625 -1.964 1 97.69 106 GLY B C 1
ATOM 3426 O O . GLY B 1 106 ? 5.496 25.703 -2.258 1 97.69 106 GLY B O 1
ATOM 3427 N N . PHE B 1 107 ? 3.797 25.969 -0.782 1 98.69 107 PHE B N 1
ATOM 3428 C CA . PHE B 1 107 ? 4.613 26.484 0.307 1 98.69 107 PHE B CA 1
ATOM 3429 C C . PHE B 1 107 ? 5.652 25.469 0.743 1 98.69 107 PHE B C 1
ATOM 3431 O O . PHE B 1 107 ? 6.719 25.828 1.242 1 98.69 107 PHE B O 1
ATOM 3438 N N . ASP B 1 108 ? 5.395 24.188 0.525 1 98.38 108 ASP B N 1
ATOM 3439 C CA . ASP B 1 108 ? 6.293 23.094 0.896 1 98.38 108 ASP B CA 1
ATOM 3440 C C . ASP B 1 108 ? 7.59 23.156 0.092 1 98.38 108 ASP B C 1
ATOM 3442 O O . ASP B 1 108 ? 8.578 22.516 0.454 1 98.38 108 ASP B O 1
ATOM 3446 N N . THR B 1 109 ? 7.68 23.938 -1 1 97.38 109 THR B N 1
ATOM 3447 C CA . THR B 1 109 ? 8.836 23.953 -1.887 1 97.38 109 THR B CA 1
ATOM 3448 C C . THR B 1 109 ? 9.609 25.266 -1.76 1 97.38 109 THR B C 1
ATOM 3450 O O . THR B 1 109 ? 10.484 25.547 -2.574 1 97.38 109 THR B O 1
ATOM 3453 N N . LYS B 1 110 ? 9.305 26.078 -0.813 1 98.12 110 LYS B N 1
ATOM 3454 C CA . LYS B 1 110 ? 9.93 27.391 -0.672 1 98.12 110 LYS B CA 1
ATOM 3455 C C . LYS B 1 110 ? 10.945 27.406 0.468 1 98.12 110 LYS B C 1
ATOM 3457 O O . LYS B 1 110 ? 10.805 26.656 1.433 1 98.12 110 LYS B O 1
ATOM 3462 N N . VAL B 1 111 ? 11.938 28.219 0.346 1 98.44 111 VAL B N 1
ATOM 3463 C CA . VAL B 1 111 ? 12.867 28.453 1.448 1 98.44 111 VAL B CA 1
ATOM 3464 C C . VAL B 1 111 ? 12.391 29.656 2.264 1 98.44 111 VAL B C 1
ATOM 3466 O O . VAL B 1 111 ? 12.312 30.781 1.748 1 98.44 111 VAL B O 1
ATOM 3469 N N . TRP B 1 112 ? 12.102 29.453 3.449 1 98.69 112 TRP B N 1
ATOM 3470 C CA . TRP B 1 112 ? 11.562 30.469 4.348 1 98.69 112 TRP B CA 1
ATOM 3471 C C . TRP B 1 112 ? 12.68 31.25 5.031 1 98.69 112 TRP B C 1
ATOM 3473 O O . TRP B 1 112 ? 13.734 30.688 5.348 1 98.69 112 TRP B O 1
ATOM 3483 N N . GLN B 1 113 ? 12.43 32.5 5.227 1 98.31 113 GLN B N 1
ATOM 3484 C CA . GLN B 1 113 ? 13.336 33.281 6.059 1 98.31 113 GLN B CA 1
ATOM 3485 C C . GLN B 1 113 ? 13.133 32.969 7.539 1 98.31 113 GLN B C 1
ATOM 3487 O O . GLN B 1 113 ? 12.008 33 8.039 1 98.31 113 GLN B O 1
ATOM 3492 N N . ALA B 1 114 ? 14.266 32.719 8.211 1 98.38 114 ALA B N 1
ATOM 3493 C CA . ALA B 1 114 ? 14.148 32.219 9.578 1 98.38 114 ALA B CA 1
ATOM 3494 C C . ALA B 1 114 ? 14.703 33.219 10.578 1 98.38 114 ALA B C 1
ATOM 3496 O O . ALA B 1 114 ? 15.672 33.938 10.281 1 98.38 114 ALA B O 1
ATOM 3497 N N . SER B 1 115 ? 14.094 33.312 11.672 1 98.12 115 SER B N 1
ATOM 3498 C CA . SER B 1 115 ? 14.617 34 12.844 1 98.12 115 SER B CA 1
ATOM 3499 C C . SER B 1 115 ? 14.266 33.25 14.125 1 98.12 115 SER B C 1
ATOM 3501 O O . SER B 1 115 ? 13.227 32.594 14.203 1 98.12 115 SER B O 1
ATOM 3503 N N . VAL B 1 116 ? 15.133 33.312 15.086 1 96.94 116 VAL B N 1
ATOM 3504 C CA . VAL B 1 116 ? 14.961 32.594 16.344 1 96.94 116 VAL B CA 1
ATOM 3505 C C . VAL B 1 116 ? 14.32 33.531 17.375 1 96.94 116 VAL B C 1
ATOM 3507 O O . VAL B 1 116 ? 14.648 34.719 17.438 1 96.94 116 VAL B O 1
ATOM 3510 N N . GLU B 1 117 ? 13.43 32.938 18 1 93 117 GLU B N 1
ATOM 3511 C CA . GLU B 1 117 ? 12.812 33.625 19.125 1 93 117 GLU B CA 1
ATOM 3512 C C . GLU B 1 117 ? 13.016 32.844 20.422 1 93 117 GLU B C 1
ATOM 3514 O O . GLU B 1 117 ? 12.789 31.625 20.484 1 93 117 GLU B O 1
ATOM 3519 N N . LYS B 1 118 ? 13.562 33.531 21.469 1 89.56 118 LYS B N 1
ATOM 3520 C CA . LYS B 1 118 ? 13.758 32.875 22.766 1 89.56 118 LYS B CA 1
ATOM 3521 C C . LYS B 1 118 ? 12.938 33.562 23.844 1 89.56 118 LYS B C 1
ATOM 3523 O O . LYS B 1 118 ? 12.852 34.812 23.891 1 89.56 118 LYS B O 1
ATOM 3528 N N . GLY B 1 119 ? 12.148 32.812 24.438 1 83.06 119 GLY B N 1
ATOM 3529 C CA . GLY B 1 119 ? 11.469 33.25 25.656 1 83.06 119 GLY B CA 1
ATOM 3530 C C . GLY B 1 119 ? 11.891 32.469 26.875 1 83.06 119 GLY B C 1
ATOM 3531 O O . GLY B 1 119 ? 12.68 31.516 26.781 1 83.06 119 GLY B O 1
ATOM 3532 N N . GLY B 1 120 ? 11.438 32.906 28.094 1 82.38 120 GLY B N 1
ATOM 3533 C CA . GLY B 1 120 ? 11.852 32.281 29.344 1 82.38 120 GLY B CA 1
ATOM 3534 C C . GLY B 1 120 ? 11.555 30.812 29.391 1 82.38 120 GLY B C 1
ATOM 3535 O O . GLY B 1 120 ? 12.406 30.016 29.781 1 82.38 120 GLY B O 1
ATOM 3536 N N . ASP B 1 121 ? 10.445 30.328 28.906 1 91.94 121 ASP B N 1
ATOM 3537 C CA . ASP B 1 121 ? 10.109 28.922 29.062 1 91.94 121 ASP B CA 1
ATOM 3538 C C . ASP B 1 121 ? 9.828 28.266 27.703 1 91.94 121 ASP B C 1
ATOM 3540 O O . ASP B 1 121 ? 9.148 27.234 27.641 1 91.94 121 ASP B O 1
ATOM 3544 N N . SER B 1 122 ? 10.258 28.938 26.656 1 96 122 SER B N 1
ATOM 3545 C CA . SER B 1 122 ? 10.031 28.406 25.328 1 96 122 SER B CA 1
ATOM 3546 C C . SER B 1 122 ? 11.086 28.906 24.344 1 96 122 SER B C 1
ATOM 3548 O O . SER B 1 122 ? 11.789 29.875 24.625 1 96 122 SER B O 1
ATOM 3550 N N . VAL B 1 123 ? 11.32 28.188 23.359 1 97 123 VAL B N 1
ATOM 3551 C CA . VAL B 1 123 ? 12.141 28.562 22.203 1 97 123 VAL B CA 1
ATOM 3552 C C . VAL B 1 123 ? 11.312 28.5 20.938 1 97 123 VAL B C 1
ATOM 3554 O O . VAL B 1 123 ? 10.422 27.656 20.797 1 97 123 VAL B O 1
ATOM 3557 N N . GLY B 1 124 ? 11.57 29.422 20.062 1 97.56 124 GLY B N 1
ATOM 3558 C CA . GLY B 1 124 ? 10.75 29.484 18.859 1 97.56 124 GLY B CA 1
ATOM 3559 C C . GLY B 1 124 ? 11.555 29.75 17.609 1 97.56 124 GLY B C 1
ATOM 3560 O O . GLY B 1 124 ? 12.672 30.281 17.672 1 97.56 124 GLY B O 1
ATOM 3561 N N . LEU B 1 125 ? 11.062 29.234 16.516 1 98.69 125 LEU B N 1
ATOM 3562 C CA . LEU B 1 125 ? 11.539 29.516 15.172 1 98.69 125 LEU B CA 1
ATOM 3563 C C . LEU B 1 125 ? 10.461 30.203 14.344 1 98.69 125 LEU B C 1
ATOM 3565 O O . LEU B 1 125 ? 9.383 29.625 14.133 1 98.69 125 LEU B O 1
ATOM 3569 N N . LYS B 1 126 ? 10.695 31.422 13.969 1 98.75 126 LYS B N 1
ATOM 3570 C CA . LYS B 1 126 ? 9.789 32.188 13.109 1 98.75 126 LYS B CA 1
ATOM 3571 C C . LYS B 1 126 ? 10.203 32.094 11.641 1 98.75 126 LYS B C 1
ATOM 3573 O O . LYS B 1 126 ? 11.359 32.344 11.297 1 98.75 126 LYS B O 1
ATOM 3578 N N . LEU B 1 127 ? 9.344 31.625 10.828 1 98.88 127 LEU B N 1
ATOM 3579 C CA . LEU B 1 127 ? 9.555 31.484 9.398 1 98.88 127 LEU B CA 1
ATOM 3580 C C . LEU B 1 127 ? 8.656 32.438 8.617 1 98.88 127 LEU B C 1
ATOM 3582 O O . LEU B 1 127 ? 7.457 32.531 8.891 1 98.88 127 LEU B O 1
ATOM 3586 N N . HIS B 1 128 ? 9.227 33.125 7.691 1 98.81 128 HIS B N 1
ATOM 3587 C CA . HIS B 1 128 ? 8.492 34.125 6.93 1 98.81 128 HIS B CA 1
ATOM 3588 C C . HIS B 1 128 ? 8.648 33.906 5.43 1 98.81 128 HIS B C 1
ATOM 3590 O O . HIS B 1 128 ? 9.742 33.594 4.957 1 98.81 128 HIS B O 1
ATOM 3596 N N . TYR B 1 129 ? 7.57 34 4.707 1 98.75 129 TYR B N 1
ATOM 3597 C CA . TYR B 1 129 ? 7.551 33.906 3.254 1 98.75 129 TYR B CA 1
ATOM 3598 C C . TYR B 1 129 ? 6.484 34.812 2.662 1 98.75 129 TYR B C 1
ATOM 3600 O O . TYR B 1 129 ? 5.375 34.906 3.193 1 98.75 129 TYR B O 1
ATOM 3608 N N . VAL B 1 130 ? 6.844 35.562 1.681 1 98.81 130 VAL B N 1
ATOM 3609 C CA . VAL B 1 130 ? 5.887 36.344 0.919 1 98.81 130 VAL B CA 1
ATOM 3610 C C . VAL B 1 130 ? 5.582 35.656 -0.41 1 98.81 130 VAL B C 1
ATOM 3612 O O . VAL B 1 130 ? 6.465 35.531 -1.263 1 98.81 130 VAL B O 1
ATOM 3615 N N . SER B 1 131 ? 4.352 35.188 -0.551 1 98.69 131 SER B N 1
ATOM 3616 C CA . SER B 1 131 ? 3.854 34.656 -1.807 1 98.69 131 SER B CA 1
ATOM 3617 C C . SER B 1 131 ? 3.328 35.75 -2.723 1 98.69 131 SER B C 1
ATOM 3619 O O . SER B 1 131 ? 2.312 36.375 -2.424 1 98.69 131 SER B O 1
ATOM 3621 N N . PRO B 1 132 ? 3.967 36 -3.785 1 98.56 132 PRO B N 1
ATOM 3622 C CA . PRO B 1 132 ? 3.525 37.094 -4.645 1 98.56 132 PRO B CA 1
ATOM 3623 C C . PRO B 1 132 ? 2.154 36.844 -5.27 1 98.56 132 PRO B C 1
ATOM 3625 O O . PRO B 1 132 ? 1.718 35.688 -5.367 1 98.56 132 PRO B O 1
ATOM 3628 N N . ALA B 1 133 ? 1.52 37.969 -5.648 1 98.44 133 ALA B N 1
ATOM 3629 C CA . ALA B 1 133 ? 0.263 37.844 -6.383 1 98.44 133 ALA B CA 1
ATOM 3630 C C . ALA B 1 133 ? 0.433 37 -7.629 1 98.44 133 ALA B C 1
ATOM 3632 O O . ALA B 1 133 ? 1.388 37.156 -8.391 1 98.44 133 ALA B O 1
ATOM 3633 N N . GLY B 1 134 ? -0.453 36 -7.727 1 98.25 134 GLY B N 1
ATOM 3634 C CA . GLY B 1 134 ? -0.432 35.156 -8.914 1 98.25 134 GLY B CA 1
ATOM 3635 C C . GLY B 1 134 ? 0.326 33.844 -8.719 1 98.25 134 GLY B C 1
ATOM 3636 O O . GLY B 1 134 ? 0.25 32.969 -9.555 1 98.25 134 GLY B O 1
ATOM 3637 N N . GLU B 1 135 ? 1.066 33.75 -7.633 1 98.5 135 GLU B N 1
ATOM 3638 C CA . GLU B 1 135 ? 1.781 32.5 -7.398 1 98.5 135 GLU B CA 1
ATOM 3639 C C . GLU B 1 135 ? 0.819 31.312 -7.336 1 98.5 135 GLU B C 1
ATOM 3641 O O . GLU B 1 135 ? -0.154 31.328 -6.578 1 98.5 135 GLU B O 1
ATOM 3646 N N . MET B 1 136 ? 1.062 30.328 -8.188 1 98.38 136 MET B N 1
ATOM 3647 C CA . MET B 1 136 ? 0.254 29.109 -8.312 1 98.38 136 MET B CA 1
ATOM 3648 C C . MET B 1 136 ? -1.2 29.453 -8.617 1 98.38 136 MET B C 1
ATOM 3650 O O . MET B 1 136 ? -2.104 28.672 -8.328 1 98.38 136 MET B O 1
ATOM 3654 N N . GLY B 1 137 ? -1.459 30.656 -9.039 1 98.62 137 GLY B N 1
ATOM 3655 C CA . GLY B 1 137 ? -2.77 31.062 -9.523 1 98.62 137 GLY B CA 1
ATOM 3656 C C . GLY B 1 137 ? -3.596 31.797 -8.492 1 98.62 137 GLY B C 1
ATOM 3657 O O . GLY B 1 137 ? -4.715 32.219 -8.773 1 98.62 137 GLY B O 1
ATOM 3658 N N . PHE B 1 138 ? -3.096 32.031 -7.32 1 98.75 138 PHE B N 1
ATOM 3659 C CA . PHE B 1 138 ? -3.855 32.656 -6.254 1 98.75 138 PHE B CA 1
ATOM 3660 C C . PHE B 1 138 ? -3.762 34.188 -6.352 1 98.75 138 PHE B C 1
ATOM 3662 O O . PHE B 1 138 ? -2.68 34.719 -6.578 1 98.75 138 PHE B O 1
ATOM 3669 N N . PRO B 1 139 ? -4.84 34.844 -6.191 1 98.56 139 PRO B N 1
ATOM 3670 C CA . PRO B 1 139 ? -4.809 36.312 -6.234 1 98.56 139 PRO B CA 1
ATOM 3671 C C . PRO B 1 139 ? -4.258 36.938 -4.949 1 98.56 139 PRO B C 1
ATOM 3673 O O . PRO B 1 139 ? -4.387 36.344 -3.873 1 98.56 139 PRO B O 1
ATOM 3676 N N . GLY B 1 140 ? -3.607 38.094 -5.09 1 98.5 140 GLY B N 1
ATOM 3677 C CA . GLY B 1 140 ? -3.092 38.844 -3.957 1 98.5 140 GLY B CA 1
ATOM 3678 C C . GLY B 1 140 ? -1.737 38.344 -3.482 1 98.5 140 GLY B C 1
ATOM 3679 O O . GLY B 1 140 ? -1.436 37.156 -3.576 1 98.5 140 GLY B O 1
ATOM 3680 N N . ALA B 1 141 ? -0.958 39.281 -3.078 1 98.75 141 ALA B N 1
ATOM 3681 C CA . ALA B 1 141 ? 0.254 38.906 -2.359 1 98.75 141 ALA B CA 1
ATOM 3682 C C . ALA B 1 141 ? -0.065 38.5 -0.921 1 98.75 141 ALA B C 1
ATOM 3684 O O . ALA B 1 141 ? -0.906 39.125 -0.269 1 98.75 141 ALA B O 1
ATOM 3685 N N . LEU B 1 142 ? 0.554 37.5 -0.518 1 98.88 142 LEU B N 1
ATOM 3686 C CA . LEU B 1 142 ? 0.302 36.969 0.823 1 98.88 142 LEU B CA 1
ATOM 3687 C C . LEU B 1 142 ? 1.58 36.969 1.655 1 98.88 142 LEU B C 1
ATOM 3689 O O . LEU B 1 142 ? 2.539 36.281 1.33 1 98.88 142 LEU B O 1
ATOM 3693 N N . SER B 1 143 ? 1.603 37.781 2.652 1 98.81 143 SER B N 1
ATOM 3694 C CA . SER B 1 143 ? 2.678 37.75 3.639 1 98.81 143 SER B CA 1
ATOM 3695 C C . SER B 1 143 ? 2.363 36.75 4.754 1 98.81 143 SER B C 1
ATOM 3697 O O . SER B 1 143 ? 1.408 36.938 5.508 1 98.81 143 SER B O 1
ATOM 3699 N N . THR B 1 144 ? 3.17 35.719 4.824 1 98.88 144 THR B N 1
ATOM 3700 C CA . THR B 1 144 ? 2.865 34.625 5.73 1 98.88 144 THR B CA 1
ATOM 3701 C C . THR B 1 144 ? 3.988 34.438 6.746 1 98.88 144 THR B C 1
ATOM 3703 O O . THR B 1 144 ? 5.168 34.438 6.383 1 98.88 144 THR B O 1
ATOM 3706 N N . THR B 1 145 ? 3.643 34.312 7.969 1 98.81 145 THR B N 1
ATOM 3707 C CA . THR B 1 145 ? 4.562 33.938 9.047 1 98.81 145 THR B CA 1
ATOM 3708 C C . THR B 1 145 ? 4.078 32.719 9.781 1 98.81 145 THR B C 1
ATOM 3710 O O . THR B 1 145 ? 2.914 32.625 10.188 1 98.81 145 THR B O 1
ATOM 3713 N N . VAL B 1 146 ? 4.891 31.719 9.852 1 98.94 146 VAL B N 1
ATOM 3714 C CA . VAL B 1 146 ? 4.645 30.531 10.656 1 98.94 146 VAL B CA 1
ATOM 3715 C C . VAL B 1 146 ? 5.664 30.453 11.797 1 98.94 146 VAL B C 1
ATOM 3717 O O . VAL B 1 146 ? 6.871 30.5 11.555 1 98.94 146 VAL B O 1
ATOM 3720 N N . THR B 1 147 ? 5.195 30.391 13.016 1 98.81 147 THR B N 1
ATOM 3721 C CA . THR B 1 147 ? 6.086 30.328 14.172 1 98.81 147 THR B CA 1
ATOM 3722 C C . THR B 1 147 ? 5.938 28.984 14.875 1 98.81 147 THR B C 1
ATOM 3724 O O . THR B 1 147 ? 4.848 28.625 15.32 1 98.81 147 THR B O 1
ATOM 3727 N N . TYR B 1 148 ? 7.039 28.25 14.914 1 98.88 148 TYR B N 1
ATOM 3728 C CA . TYR B 1 148 ? 7.145 27.047 15.75 1 98.88 148 TYR B CA 1
ATOM 3729 C C . TYR B 1 148 ? 7.66 27.406 17.141 1 98.88 148 TYR B C 1
ATOM 3731 O O . TYR B 1 148 ? 8.727 28.016 17.281 1 98.88 148 TYR B O 1
ATOM 3739 N N . THR B 1 149 ? 6.906 27.078 18.125 1 98.69 149 THR B N 1
ATOM 3740 C CA . THR B 1 149 ? 7.324 27.328 19.5 1 98.69 149 THR B CA 1
ATOM 3741 C C . THR B 1 149 ? 7.293 26.031 20.312 1 98.69 149 THR B C 1
ATOM 3743 O O . THR B 1 149 ? 6.273 25.344 20.359 1 98.69 149 THR B O 1
ATOM 3746 N N . LEU B 1 150 ? 8.398 25.672 20.891 1 98.69 150 LEU B N 1
ATOM 3747 C CA . LEU B 1 150 ? 8.516 24.5 21.781 1 98.69 150 LEU B CA 1
ATOM 3748 C C . LEU B 1 150 ? 8.688 24.938 23.234 1 98.69 150 LEU B C 1
ATOM 3750 O O . LEU B 1 150 ? 9.555 25.75 23.531 1 98.69 150 LEU B O 1
ATOM 3754 N N . ASP B 1 151 ? 7.875 24.438 24.141 1 97.94 151 ASP B N 1
ATOM 3755 C CA . ASP B 1 151 ? 7.973 24.859 25.531 1 97.94 151 ASP B CA 1
ATOM 3756 C C . ASP B 1 151 ? 8.406 23.703 26.438 1 97.94 151 ASP B C 1
ATOM 3758 O O . ASP B 1 151 ? 8.695 22.609 25.953 1 97.94 151 ASP B O 1
ATOM 3762 N N . GLN B 1 152 ? 8.438 23.953 27.703 1 96.88 152 GLN B N 1
ATOM 3763 C CA . GLN B 1 152 ? 8.984 23 28.656 1 96.88 152 GLN B CA 1
ATOM 3764 C C . GLN B 1 152 ? 7.973 21.922 29.016 1 96.88 152 GLN B C 1
ATOM 3766 O O . GLN B 1 152 ? 8.305 20.953 29.688 1 96.88 152 GLN B O 1
ATOM 3771 N N . ASN B 1 153 ? 6.773 22.062 28.547 1 97.12 153 ASN B N 1
ATOM 3772 C CA . ASN B 1 153 ? 5.754 21.031 28.734 1 97.12 153 ASN B CA 1
ATOM 3773 C C . ASN B 1 153 ? 5.684 20.078 27.547 1 97.12 153 ASN B C 1
ATOM 3775 O O . ASN B 1 153 ? 4.723 19.328 27.406 1 97.12 153 ASN B O 1
ATOM 3779 N N . ASN B 1 154 ? 6.648 20.141 26.641 1 98.19 154 ASN B N 1
ATOM 3780 C CA . ASN B 1 154 ? 6.746 19.328 25.438 1 98.19 154 ASN B CA 1
ATOM 3781 C C . ASN B 1 154 ? 5.562 19.562 24.516 1 98.19 154 ASN B C 1
ATOM 3783 O O . ASN B 1 154 ? 4.992 18.609 23.969 1 98.19 154 ASN B O 1
ATOM 3787 N N . GLN B 1 155 ? 5.199 20.844 24.422 1 98.62 155 GLN B N 1
ATOM 3788 C CA . GLN B 1 155 ? 4.199 21.281 23.453 1 98.62 155 GLN B CA 1
ATOM 3789 C C . GLN B 1 155 ? 4.852 22.031 22.297 1 98.62 155 GLN B C 1
ATOM 3791 O O . GLN B 1 155 ? 5.609 22.984 22.5 1 98.62 155 GLN B O 1
ATOM 3796 N N . LEU B 1 156 ? 4.648 21.484 21.125 1 98.88 156 LEU B N 1
ATOM 3797 C CA . LEU B 1 156 ? 5.02 22.219 19.906 1 98.88 156 LEU B CA 1
ATOM 3798 C C . LEU B 1 156 ? 3.836 23.016 19.375 1 98.88 156 LEU B C 1
ATOM 3800 O O . LEU B 1 156 ? 2.873 22.438 18.859 1 98.88 156 LEU B O 1
ATOM 3804 N N . ARG B 1 157 ? 3.893 24.297 19.531 1 98.69 157 ARG B N 1
ATOM 3805 C CA . ARG B 1 157 ? 2.867 25.203 19.047 1 98.69 157 ARG B CA 1
ATOM 3806 C C . ARG B 1 157 ? 3.24 25.75 17.672 1 98.69 157 ARG B C 1
ATOM 3808 O O . ARG B 1 157 ? 4.367 26.203 17.453 1 98.69 157 ARG B O 1
ATOM 3815 N N . ILE B 1 158 ? 2.361 25.609 16.719 1 98.94 158 ILE B N 1
ATOM 3816 C CA . ILE B 1 158 ? 2.514 26.203 15.391 1 98.94 158 ILE B CA 1
ATOM 3817 C C . ILE B 1 158 ? 1.485 27.312 15.195 1 98.94 158 ILE B C 1
ATOM 3819 O O . ILE B 1 158 ? 0.279 27.062 15.188 1 98.94 158 ILE B O 1
ATOM 3823 N N . ASN B 1 159 ? 1.939 28.516 15.07 1 98.62 159 ASN B N 1
ATOM 3824 C CA . ASN B 1 159 ? 1.078 29.656 14.789 1 98.62 159 ASN B CA 1
ATOM 3825 C C . ASN B 1 159 ? 1.21 30.109 13.336 1 98.62 159 ASN B C 1
ATOM 3827 O O . ASN B 1 159 ? 2.316 30.359 12.859 1 98.62 159 ASN B O 1
ATOM 3831 N N . TYR B 1 160 ? 0.128 30.188 12.68 1 98.75 160 TYR B N 1
ATOM 3832 C CA . TYR B 1 160 ? 0.053 30.672 11.305 1 98.75 160 TYR B CA 1
ATOM 3833 C C . TYR B 1 160 ? -0.561 32.062 11.25 1 98.75 160 TYR B C 1
ATOM 3835 O O . TYR B 1 160 ? -1.689 32.281 11.695 1 98.75 160 TYR B O 1
ATOM 3843 N N . HIS B 1 161 ? 0.178 32.938 10.711 1 98.62 161 HIS B N 1
ATOM 3844 C CA . HIS B 1 161 ? -0.288 34.312 10.516 1 98.62 161 HIS B CA 1
ATOM 3845 C C . HIS B 1 161 ? -0.071 34.781 9.078 1 98.62 161 HIS B C 1
ATOM 3847 O O . HIS B 1 161 ? 0.977 34.5 8.492 1 98.62 161 HIS B O 1
ATOM 3853 N N . ALA B 1 162 ? -1.098 35.469 8.539 1 98.81 162 ALA B N 1
ATOM 3854 C CA . ALA B 1 162 ? -0.919 35.969 7.18 1 98.81 162 ALA B CA 1
ATOM 3855 C C . ALA B 1 162 ? -1.804 37.188 6.922 1 98.81 162 ALA B C 1
ATOM 3857 O O . ALA B 1 162 ? -2.832 37.375 7.574 1 98.81 162 ALA B O 1
ATOM 3858 N N . SER B 1 163 ? -1.366 38.031 6.07 1 98.75 163 SER B N 1
ATOM 3859 C CA . SER B 1 163 ? -2.111 39.156 5.531 1 98.75 163 SER B CA 1
ATOM 3860 C C . SER B 1 163 ? -1.96 39.25 4.016 1 98.75 163 SER B C 1
ATOM 3862 O O . SER B 1 163 ? -1.046 38.656 3.443 1 98.75 163 SER B O 1
ATOM 3864 N N . THR B 1 164 ? -2.873 39.969 3.43 1 98.75 164 THR B N 1
ATOM 3865 C CA . THR B 1 164 ? -2.875 40.031 1.974 1 98.75 164 THR B CA 1
ATOM 3866 C C . THR B 1 164 ? -3.154 41.469 1.514 1 98.75 164 THR B C 1
ATOM 3868 O O . THR B 1 164 ? -3.639 42.281 2.291 1 98.75 164 THR B O 1
ATOM 3871 N N . ASP B 1 165 ? -2.789 41.812 0.258 1 98.5 165 ASP B N 1
ATOM 3872 C CA . ASP B 1 165 ? -3.031 43.125 -0.288 1 98.5 165 ASP B CA 1
ATOM 3873 C C . ASP B 1 165 ? -4.211 43.125 -1.257 1 98.5 165 ASP B C 1
ATOM 3875 O O . ASP B 1 165 ? -4.609 44.156 -1.771 1 98.5 165 ASP B O 1
ATOM 3879 N N . ALA B 1 166 ? -4.789 41.938 -1.506 1 98.25 166 ALA B N 1
ATOM 3880 C CA . ALA B 1 166 ? -6.008 41.75 -2.289 1 98.25 166 ALA B CA 1
ATOM 3881 C C . ALA B 1 166 ? -6.77 40.531 -1.831 1 98.25 166 ALA B C 1
ATOM 3883 O O . ALA B 1 166 ? -6.191 39.625 -1.217 1 98.25 166 ALA B O 1
ATOM 3884 N N . PRO B 1 167 ? -8.07 40.5 -2.123 1 98.19 167 PRO B N 1
ATOM 3885 C CA . PRO B 1 167 ? -8.82 39.312 -1.721 1 98.19 167 PRO B CA 1
ATOM 3886 C C . PRO B 1 167 ? -8.219 38.031 -2.256 1 98.19 167 PRO B C 1
ATOM 3888 O O . PRO B 1 167 ? -7.773 37.969 -3.408 1 98.19 167 PRO B O 1
ATOM 3891 N N . THR B 1 168 ? -8.164 37 -1.447 1 98.62 168 THR B N 1
ATOM 3892 C CA . THR B 1 168 ? -7.625 35.719 -1.798 1 98.62 168 THR B CA 1
ATOM 3893 C C . THR B 1 168 ? -8.25 34.625 -0.932 1 98.62 168 THR B C 1
ATOM 3895 O O . THR B 1 168 ? -9.234 34.844 -0.229 1 98.62 168 THR B O 1
ATOM 3898 N N . VAL B 1 169 ? -7.859 33.344 -1.091 1 98.62 169 VAL B N 1
ATOM 3899 C CA . VAL B 1 169 ? -8.219 32.25 -0.205 1 98.62 169 VAL B CA 1
ATOM 3900 C C . VAL B 1 169 ? -6.969 31.672 0.454 1 98.62 169 VAL B C 1
ATOM 3902 O O . VAL B 1 169 ? -5.875 31.75 -0.112 1 98.62 169 VAL B O 1
ATOM 3905 N N . ILE B 1 170 ? -7.109 31.203 1.655 1 98.81 170 ILE B N 1
ATOM 3906 C CA . ILE B 1 170 ? -5.973 30.688 2.412 1 98.81 170 ILE B CA 1
ATOM 3907 C C . ILE B 1 170 ? -6.43 29.562 3.32 1 98.81 170 ILE B C 1
ATOM 3909 O O . ILE B 1 170 ? -7.523 29.609 3.891 1 98.81 170 ILE B O 1
ATOM 3913 N N . ASN B 1 171 ? -5.777 28.531 3.42 1 98.75 171 ASN B N 1
ATOM 3914 C CA . ASN B 1 171 ? -5.91 27.375 4.305 1 98.75 171 ASN B CA 1
ATOM 3915 C C . ASN B 1 171 ? -4.562 26.719 4.578 1 98.75 171 ASN B C 1
ATOM 3917 O O . ASN B 1 171 ? -4.059 25.969 3.748 1 98.75 171 ASN B O 1
ATOM 3921 N N . LEU B 1 172 ? -3.928 27 5.707 1 98.81 172 LEU B N 1
ATOM 3922 C CA . LEU B 1 172 ? -2.586 26.5 6.004 1 98.81 172 LEU B CA 1
ATOM 3923 C C . LEU B 1 172 ? -2.637 25.344 6.988 1 98.81 172 LEU B C 1
ATOM 3925 O O . LEU B 1 172 ? -3.539 25.266 7.824 1 98.81 172 LEU B O 1
ATOM 3929 N N . THR B 1 173 ? -1.756 24.422 6.898 1 98.75 173 THR B N 1
ATOM 3930 C CA . THR B 1 173 ? -1.604 23.312 7.836 1 98.75 173 THR B CA 1
ATOM 3931 C C . THR B 1 173 ? -0.173 22.781 7.816 1 98.75 173 THR B C 1
ATOM 3933 O O . THR B 1 173 ? 0.674 23.297 7.078 1 98.75 173 THR B O 1
ATOM 3936 N N . ASN B 1 174 ? 0.143 21.938 8.727 1 98.88 174 ASN B N 1
ATOM 3937 C CA . ASN B 1 174 ? 1.381 21.172 8.734 1 98.88 174 ASN B CA 1
ATOM 3938 C C . ASN B 1 174 ? 1.126 19.703 8.422 1 98.88 174 ASN B C 1
ATOM 3940 O O . ASN B 1 174 ? 0.167 19.109 8.93 1 98.88 174 ASN B O 1
ATOM 3944 N N . HIS B 1 175 ? 1.935 19.172 7.582 1 98.81 175 HIS B N 1
ATOM 3945 C CA . HIS B 1 175 ? 1.7 17.828 7.066 1 98.81 175 HIS B CA 1
ATOM 3946 C C . HIS B 1 175 ? 2.643 16.828 7.715 1 98.81 175 HIS B C 1
ATOM 3948 O O . HIS B 1 175 ? 3.266 16.016 7.02 1 98.81 175 HIS B O 1
ATOM 3954 N N . SER B 1 176 ? 2.832 16.859 9 1 98.88 176 SER B N 1
ATOM 3955 C CA . SER B 1 176 ? 3.617 15.859 9.711 1 98.88 176 SER B CA 1
ATOM 3956 C C . SER B 1 176 ? 2.91 14.508 9.727 1 98.88 176 SER B C 1
ATOM 3958 O O . SER B 1 176 ? 1.696 14.438 9.93 1 98.88 176 SER B O 1
ATOM 3960 N N . TYR B 1 177 ? 3.645 13.477 9.422 1 98.81 177 TYR B N 1
ATOM 3961 C CA . TYR B 1 177 ? 3.24 12.086 9.586 1 98.81 177 TYR B CA 1
ATOM 3962 C C . TYR B 1 177 ? 3.734 11.531 10.914 1 98.81 177 TYR B C 1
ATOM 3964 O O . TYR B 1 177 ? 4.938 11.32 11.102 1 98.81 177 TYR B O 1
ATOM 3972 N N . PHE B 1 178 ? 2.83 11.195 11.812 1 98.94 178 PHE B N 1
ATOM 3973 C CA . PHE B 1 178 ? 3.211 10.766 13.156 1 98.94 178 PHE B CA 1
ATOM 3974 C C . PHE B 1 178 ? 3.254 9.242 13.242 1 98.94 178 PHE B C 1
ATOM 3976 O O . PHE B 1 178 ? 2.469 8.555 12.586 1 98.94 178 PHE B O 1
ATOM 3983 N N . ASN B 1 179 ? 4.086 8.688 13.93 1 98.88 179 ASN B N 1
ATOM 3984 C CA . ASN B 1 179 ? 4.141 7.332 14.477 1 98.88 179 ASN B CA 1
ATOM 3985 C C . ASN B 1 179 ? 4.672 7.324 15.906 1 98.88 179 ASN B C 1
ATOM 3987 O O . ASN B 1 179 ? 5.883 7.359 16.125 1 98.88 179 ASN B O 1
ATOM 3991 N N . LEU B 1 180 ? 3.799 7.234 16.859 1 98.88 180 LEU B N 1
ATOM 3992 C CA . LEU B 1 180 ? 4.16 7.418 18.25 1 98.88 180 LEU B CA 1
ATOM 3993 C C . LEU B 1 180 ? 4.98 6.234 18.766 1 98.88 180 LEU B C 1
ATOM 3995 O O . LEU B 1 180 ? 5.637 6.332 19.797 1 98.88 180 LEU B O 1
ATOM 3999 N N . ALA B 1 181 ? 4.914 5.078 18.078 1 98.44 181 ALA B N 1
ATOM 4000 C CA . ALA B 1 181 ? 5.746 3.936 18.438 1 98.44 181 ALA B CA 1
ATOM 4001 C C . ALA B 1 181 ? 7.207 4.176 18.062 1 98.44 181 ALA B C 1
ATOM 4003 O O . ALA B 1 181 ? 8.102 3.482 18.531 1 98.44 181 ALA B O 1
ATOM 4004 N N . GLY B 1 182 ? 7.438 5.203 17.219 1 98.12 182 GLY B N 1
ATOM 4005 C CA . GLY B 1 182 ? 8.719 5.477 16.594 1 98.12 182 GLY B CA 1
ATOM 4006 C C . GLY B 1 182 ? 8.695 5.324 15.086 1 98.12 182 GLY B C 1
ATOM 4007 O O . GLY B 1 182 ? 8.062 4.402 14.562 1 98.12 182 GLY B O 1
ATOM 4008 N N . GLU B 1 183 ? 9.359 6.289 14.453 1 96.31 183 GLU B N 1
ATOM 4009 C CA . GLU B 1 183 ? 9.438 6.285 13 1 96.31 183 GLU B CA 1
ATOM 4010 C C . GLU B 1 183 ? 9.891 4.926 12.469 1 96.31 183 GLU B C 1
ATOM 4012 O O . GLU B 1 183 ? 9.453 4.488 11.406 1 96.31 183 GLU B O 1
ATOM 4017 N N . ASP B 1 184 ? 10.617 4.18 13.148 1 94.31 184 ASP B N 1
ATOM 4018 C CA . ASP B 1 184 ? 11.18 2.908 12.719 1 94.31 184 ASP B CA 1
ATOM 4019 C C . ASP B 1 184 ? 10.258 1.745 13.062 1 94.31 184 ASP B C 1
ATOM 4021 O O . ASP B 1 184 ? 10.555 0.592 12.75 1 94.31 184 ASP B O 1
ATOM 4025 N N . ALA B 1 185 ? 9.117 2.002 13.711 1 92.94 185 ALA B N 1
ATOM 4026 C CA . ALA B 1 185 ? 8.133 0.958 13.984 1 92.94 185 ALA B CA 1
ATOM 4027 C C . ALA B 1 185 ? 7.336 0.608 12.734 1 92.94 185 ALA B C 1
ATOM 4029 O O . ALA B 1 185 ? 6.773 -0.484 12.633 1 92.94 185 ALA B O 1
ATOM 4030 N N . LEU B 1 186 ? 7.176 1.516 11.898 1 86.75 186 LEU B N 1
ATOM 4031 C CA . LEU B 1 186 ? 6.777 1.348 10.5 1 86.75 186 LEU B CA 1
ATOM 4032 C C . LEU B 1 186 ? 5.301 0.987 10.398 1 86.75 186 LEU B C 1
ATOM 4034 O O . LEU B 1 186 ? 4.836 0.562 9.336 1 86.75 186 LEU B O 1
ATOM 4038 N N . ASP B 1 187 ? 4.441 1.052 11.391 1 93.19 187 ASP B N 1
ATOM 4039 C CA . ASP B 1 187 ? 2.992 0.925 11.281 1 93.19 187 ASP B CA 1
ATOM 4040 C C . ASP B 1 187 ? 2.291 1.642 12.438 1 93.19 187 ASP B C 1
ATOM 4042 O O . ASP B 1 187 ? 2.883 1.845 13.5 1 93.19 187 ASP B O 1
ATOM 4046 N N . VAL B 1 188 ? 1.068 2.027 12.172 1 98.25 188 VAL B N 1
ATOM 4047 C CA . VAL B 1 188 ? 0.366 2.844 13.156 1 98.25 188 VAL B CA 1
ATOM 4048 C C . VAL B 1 188 ? -0.978 2.203 13.492 1 98.25 188 VAL B C 1
ATOM 4050 O O . VAL B 1 188 ? -1.82 2.822 14.148 1 98.25 188 VAL B O 1
ATOM 4053 N N . TYR B 1 189 ? -1.227 0.959 13.102 1 97.56 189 TYR B N 1
ATOM 4054 C CA . TYR B 1 189 ? -2.562 0.376 13.172 1 97.56 189 TYR B CA 1
ATOM 4055 C C . TYR B 1 189 ? -2.977 0.14 14.625 1 97.56 189 TYR B C 1
ATOM 4057 O O . TYR B 1 189 ? -4.168 0.146 14.938 1 97.56 189 TYR B O 1
ATOM 4065 N N . GLY B 1 190 ? -2.033 -0.014 15.523 1 98.12 190 GLY B N 1
ATOM 4066 C CA . GLY B 1 190 ? -2.332 -0.269 16.922 1 98.12 190 GLY B CA 1
ATOM 4067 C C . GLY B 1 190 ? -2.562 0.998 17.719 1 98.12 190 GLY B C 1
ATOM 4068 O O . GLY B 1 190 ? -2.992 0.938 18.875 1 98.12 190 GLY B O 1
ATOM 4069 N N . HIS B 1 191 ? -2.254 2.195 17.156 1 98.81 191 HIS B N 1
ATOM 4070 C CA . HIS B 1 191 ? -2.484 3.457 17.859 1 98.81 191 HIS B CA 1
ATOM 4071 C C . HIS B 1 191 ? -3.967 3.664 18.141 1 98.81 191 HIS B C 1
ATOM 4073 O O . HIS B 1 191 ? -4.812 3.375 17.297 1 98.81 191 HIS B O 1
ATOM 4079 N N . LYS B 1 192 ? -4.324 4.09 19.297 1 98.88 192 LYS B N 1
ATOM 4080 C CA . LYS B 1 192 ? -5.688 4.438 19.672 1 98.88 192 LYS B CA 1
ATOM 4081 C C . LYS B 1 192 ? -5.961 5.922 19.453 1 98.88 192 LYS B C 1
ATOM 4083 O O . LYS B 1 192 ? -5.254 6.773 20 1 98.88 192 LYS B O 1
ATOM 4088 N N . VAL B 1 193 ? -6.969 6.203 18.703 1 98.94 193 VAL B N 1
ATOM 4089 C CA . VAL B 1 193 ? -7.266 7.57 18.297 1 98.94 193 VAL B CA 1
ATOM 4090 C C . VAL B 1 193 ? -8.625 7.992 18.844 1 98.94 193 VAL B C 1
ATOM 4092 O O . VAL B 1 193 ? -9.578 7.207 18.844 1 98.94 193 VAL B O 1
ATOM 4095 N N . THR B 1 194 ? -8.695 9.148 19.406 1 98.94 194 THR B N 1
ATOM 4096 C CA . THR B 1 194 ? -9.938 9.859 19.703 1 98.94 194 THR B CA 1
ATOM 4097 C C . THR B 1 194 ? -9.984 11.195 18.969 1 98.94 194 THR B C 1
ATOM 4099 O O . THR B 1 194 ? -9.039 11.984 19.031 1 98.94 194 THR B O 1
ATOM 4102 N N . ILE B 1 195 ? -10.945 11.438 18.219 1 98.94 195 ILE B N 1
ATOM 4103 C CA . ILE B 1 195 ? -11.211 12.734 17.594 1 98.94 195 ILE B CA 1
ATOM 4104 C C . ILE B 1 195 ? -12.523 13.305 18.125 1 98.94 195 ILE B C 1
ATOM 4106 O O . ILE B 1 195 ? -13.57 12.648 18.047 1 98.94 195 ILE B O 1
ATOM 4110 N N . HIS B 1 196 ? -12.43 14.461 18.719 1 98.75 196 HIS B N 1
ATOM 4111 C CA . HIS B 1 196 ? -13.625 15.102 19.266 1 98.75 196 HIS B CA 1
ATOM 4112 C C . HIS B 1 196 ? -14.477 15.703 18.141 1 98.75 196 HIS B C 1
ATOM 4114 O O . HIS B 1 196 ? -14.633 16.922 18.062 1 98.75 196 HIS B O 1
ATOM 4120 N N . ALA B 1 197 ? -15.07 14.852 17.344 1 98.88 197 ALA B N 1
ATOM 4121 C CA . ALA B 1 197 ? -15.906 15.195 16.203 1 98.88 197 ALA B CA 1
ATOM 4122 C C . ALA B 1 197 ? -17.031 14.188 16.016 1 98.88 197 ALA B C 1
ATOM 4124 O O . ALA B 1 197 ? -16.781 12.984 15.867 1 98.88 197 ALA B O 1
ATOM 4125 N N . ASP B 1 198 ? -18.297 14.633 16 1 98.81 198 ASP B N 1
ATOM 4126 C CA . ASP B 1 198 ? -19.453 13.766 15.805 1 98.81 198 ASP B CA 1
ATOM 4127 C C . ASP B 1 198 ? -19.781 13.633 14.32 1 98.81 198 ASP B C 1
ATOM 4129 O O . ASP B 1 198 ? -20.656 12.852 13.938 1 98.81 198 ASP B O 1
ATOM 4133 N N . ASN B 1 199 ? -19.078 14.406 13.492 1 98.81 199 ASN B N 1
ATOM 4134 C CA . ASN B 1 199 ? -19.359 14.445 12.062 1 98.81 199 ASN B CA 1
ATOM 4135 C C . ASN B 1 199 ? -18.062 14.484 11.25 1 98.81 199 ASN B C 1
ATOM 4137 O O . ASN B 1 199 ? -17 14.789 11.781 1 98.81 199 ASN B O 1
ATOM 4141 N N . TYR B 1 200 ? -18.125 14.102 9.992 1 98.88 200 TYR B N 1
ATOM 4142 C CA . TYR B 1 200 ? -17.047 14.234 9.023 1 98.88 200 TYR B CA 1
ATOM 4143 C C . TYR B 1 200 ? -17.594 14.625 7.652 1 98.88 200 TYR B C 1
ATOM 4145 O O . TYR B 1 200 ? -18.812 14.719 7.469 1 98.88 200 TYR B O 1
ATOM 4153 N N . THR B 1 201 ? -16.734 14.969 6.711 1 98.88 201 THR B N 1
ATOM 4154 C CA . THR B 1 201 ? -17.125 15.352 5.359 1 98.88 201 THR B CA 1
ATOM 4155 C C . THR B 1 201 ? -16.812 14.234 4.367 1 98.88 201 THR B C 1
ATOM 4157 O O . THR B 1 201 ? -15.68 14.102 3.92 1 98.88 201 THR B O 1
ATOM 4160 N N . PRO B 1 202 ? -17.875 13.406 3.947 1 98.81 202 PRO B N 1
ATOM 4161 C CA . PRO B 1 202 ? -17.609 12.344 2.969 1 98.81 202 PRO B CA 1
ATOM 4162 C C . PRO B 1 202 ? -17.078 12.883 1.643 1 98.81 202 PRO B C 1
ATOM 4164 O O . PRO B 1 202 ? -17.375 14.031 1.276 1 98.81 202 PRO B O 1
ATOM 4167 N N . ILE B 1 203 ? -16.359 12.062 0.932 1 98.81 203 ILE B N 1
ATOM 4168 C CA . ILE B 1 203 ? -15.703 12.5 -0.294 1 98.81 203 ILE B CA 1
ATOM 4169 C C . ILE B 1 203 ? -16.297 11.758 -1.49 1 98.81 203 ILE B C 1
ATOM 4171 O O . ILE B 1 203 ? -16.969 10.742 -1.324 1 98.81 203 ILE B O 1
ATOM 4175 N N . ASP B 1 204 ? -16.062 12.305 -2.67 1 98.31 204 ASP B N 1
ATOM 4176 C CA . ASP B 1 204 ? -16.375 11.625 -3.92 1 98.31 204 ASP B CA 1
ATOM 4177 C C . ASP B 1 204 ? -15.164 10.875 -4.465 1 98.31 204 ASP B C 1
ATOM 4179 O O . ASP B 1 204 ? -14.156 10.719 -3.768 1 98.31 204 ASP B O 1
ATOM 4183 N N . SER B 1 205 ? -15.195 10.32 -5.66 1 97.44 205 SER B N 1
ATOM 4184 C CA . SER B 1 205 ? -14.164 9.461 -6.227 1 97.44 205 SER B CA 1
ATOM 4185 C C . SER B 1 205 ? -12.891 10.25 -6.531 1 97.44 205 SER B C 1
ATOM 4187 O O . SER B 1 205 ? -11.844 9.664 -6.801 1 97.44 205 SER B O 1
ATOM 4189 N N . THR B 1 206 ? -12.992 11.633 -6.523 1 97.06 206 THR B N 1
ATOM 4190 C CA . THR B 1 206 ? -11.812 12.461 -6.762 1 97.06 206 THR B CA 1
ATOM 4191 C C . THR B 1 206 ? -11.266 13.008 -5.445 1 97.06 206 THR B C 1
ATOM 4193 O O . THR B 1 206 ? -10.414 13.898 -5.445 1 97.06 206 THR B O 1
ATOM 4196 N N . LEU B 1 207 ? -11.789 12.484 -4.242 1 97.75 207 LEU B N 1
ATOM 4197 C CA . LEU B 1 207 ? -11.352 12.805 -2.885 1 97.75 207 LEU B CA 1
ATOM 4198 C C . LEU B 1 207 ? -11.758 14.219 -2.502 1 97.75 207 LEU B C 1
ATOM 4200 O O . LEU B 1 207 ? -11.18 14.812 -1.589 1 97.75 207 LEU B O 1
ATOM 4204 N N . ILE B 1 208 ? -12.766 14.805 -3.211 1 98.62 208 ILE B N 1
ATOM 4205 C CA . ILE B 1 208 ? -13.359 16.094 -2.879 1 98.62 208 ILE B CA 1
ATOM 4206 C C . ILE B 1 208 ? -14.57 15.891 -1.975 1 98.62 208 ILE B C 1
ATOM 4208 O O . ILE B 1 208 ? -15.438 15.062 -2.262 1 98.62 208 ILE B O 1
ATOM 4212 N N . PRO B 1 209 ? -14.641 16.594 -0.82 1 98.56 209 PRO B N 1
ATOM 4213 C CA . PRO B 1 209 ? -15.867 16.516 -0.025 1 98.56 209 PRO B CA 1
ATOM 4214 C C . PRO B 1 209 ? -17.125 16.812 -0.847 1 98.56 209 PRO B C 1
ATOM 4216 O O . PRO B 1 209 ? -17.125 17.703 -1.69 1 98.56 209 PRO B O 1
ATOM 4219 N N . THR B 1 210 ? -18.156 16.109 -0.61 1 98.19 210 THR B N 1
ATOM 4220 C CA . THR B 1 210 ? -19.406 16.203 -1.368 1 98.19 210 THR B CA 1
ATOM 4221 C C . THR B 1 210 ? -20.188 17.453 -0.968 1 98.19 210 THR B C 1
ATOM 4223 O O . THR B 1 210 ? -21.125 17.844 -1.659 1 98.19 210 THR B O 1
ATOM 4226 N N . GLY B 1 211 ? -19.844 18.047 0.086 1 97.94 211 GLY B N 1
ATOM 4227 C CA . GLY B 1 211 ? -20.625 19.125 0.673 1 97.94 211 GLY B CA 1
ATOM 4228 C C . GLY B 1 211 ? -21.469 18.672 1.851 1 97.94 211 GLY B C 1
ATOM 4229 O O . GLY B 1 211 ? -21.953 19.5 2.625 1 97.94 211 GLY B O 1
ATOM 4230 N N . GLN B 1 212 ? -21.609 17.391 1.949 1 97.81 212 GLN B N 1
ATOM 4231 C CA . GLN B 1 212 ? -22.375 16.828 3.062 1 97.81 212 GLN B CA 1
ATOM 4232 C C . GLN B 1 212 ? -21.531 16.797 4.34 1 97.81 212 GLN B C 1
ATOM 4234 O O . GLN B 1 212 ? -20.297 16.75 4.281 1 97.81 212 GLN B O 1
ATOM 4239 N N . ILE B 1 213 ? -22.141 16.984 5.496 1 98.25 213 ILE B N 1
ATOM 4240 C CA . ILE B 1 213 ? -21.625 16.734 6.832 1 98.25 213 ILE B CA 1
ATOM 4241 C C . ILE B 1 213 ? -22.391 15.578 7.477 1 98.25 213 ILE B C 1
ATOM 4243 O O . ILE B 1 213 ? -23.594 15.688 7.719 1 98.25 213 ILE B O 1
ATOM 4247 N N . THR B 1 214 ? -21.703 14.477 7.672 1 98.5 214 THR B N 1
ATOM 4248 C CA . THR B 1 214 ? -22.359 13.234 8.055 1 98.5 214 THR B CA 1
ATOM 4249 C C . THR B 1 214 ? -21.875 12.766 9.422 1 98.5 214 THR B C 1
ATOM 4251 O O . THR B 1 214 ? -20.703 12.891 9.75 1 98.5 214 THR B O 1
ATOM 4254 N N . ALA B 1 215 ? -22.797 12.18 10.203 1 98.81 215 ALA B N 1
ATOM 4255 C CA . ALA B 1 215 ? -22.453 11.656 11.523 1 98.81 215 ALA B CA 1
ATOM 4256 C C . ALA B 1 215 ? -21.469 10.492 11.406 1 98.81 215 ALA B C 1
ATOM 4258 O O . ALA B 1 215 ? -21.594 9.664 10.508 1 98.81 215 ALA B O 1
ATOM 4259 N N . VAL B 1 216 ? -20.547 10.43 12.352 1 98.88 216 VAL B N 1
ATOM 4260 C CA . VAL B 1 216 ? -19.578 9.344 12.359 1 98.88 216 VAL B CA 1
ATOM 4261 C C . VAL B 1 216 ? -20.188 8.109 13.023 1 98.88 216 VAL B C 1
ATOM 4263 O O . VAL B 1 216 ? -19.719 6.988 12.805 1 98.88 216 VAL B O 1
ATOM 4266 N N . ARG B 1 217 ? -21.188 8.305 13.898 1 98.62 217 ARG B N 1
ATOM 4267 C CA . ARG B 1 217 ? -21.75 7.211 14.68 1 98.62 217 ARG B CA 1
ATOM 4268 C C . ARG B 1 217 ? -22.234 6.082 13.773 1 98.62 217 ARG B C 1
ATOM 4270 O O . ARG B 1 217 ? -22.922 6.324 12.781 1 98.62 217 ARG B O 1
ATOM 4277 N N . GLY B 1 218 ? -21.844 4.871 14.109 1 98.19 218 GLY B N 1
ATOM 4278 C CA . GLY B 1 218 ? -22.281 3.705 13.359 1 98.19 218 GLY B CA 1
ATOM 4279 C C . GLY B 1 218 ? -21.469 3.463 12.102 1 98.19 218 GLY B C 1
ATOM 4280 O O . GLY B 1 218 ? -21.797 2.58 11.305 1 98.19 218 GLY B O 1
ATOM 4281 N N . THR B 1 219 ? -20.453 4.223 11.875 1 98.62 219 THR B N 1
ATOM 4282 C CA . THR B 1 219 ? -19.562 4.074 10.719 1 98.62 219 THR B CA 1
ATOM 4283 C C . THR B 1 219 ? -18.141 3.777 11.172 1 98.62 219 THR B C 1
ATOM 4285 O O . THR B 1 219 ? -17.812 3.928 12.344 1 98.62 219 THR B O 1
ATOM 4288 N N . PRO B 1 220 ? -17.234 3.34 10.219 1 98.75 220 PRO B N 1
ATOM 4289 C CA . PRO B 1 220 ? -15.82 3.141 10.562 1 98.75 220 PRO B CA 1
ATOM 4290 C C . PRO B 1 220 ? -15.125 4.438 10.961 1 98.75 220 PRO B C 1
ATOM 4292 O O . PRO B 1 220 ? -13.992 4.406 11.453 1 98.75 220 PRO B O 1
ATOM 4295 N N . PHE B 1 221 ? -15.773 5.57 10.828 1 98.88 221 PHE B N 1
ATOM 4296 C CA . PHE B 1 221 ? -15.148 6.867 11.047 1 98.88 221 PHE B CA 1
ATOM 4297 C C . PHE B 1 221 ? -15.445 7.379 12.453 1 98.88 221 PHE B C 1
ATOM 4299 O O . PHE B 1 221 ? -15.109 8.516 12.789 1 98.88 221 PHE B O 1
ATOM 4306 N N . ASP B 1 222 ? -16.109 6.504 13.305 1 98.94 222 ASP B N 1
ATOM 4307 C CA . ASP B 1 222 ? -16.438 6.875 14.672 1 98.94 222 ASP B CA 1
ATOM 4308 C C . ASP B 1 222 ? -15.227 6.738 15.594 1 98.94 222 ASP B C 1
ATOM 4310 O O . ASP B 1 222 ? -14.945 5.652 16.109 1 98.94 222 ASP B O 1
ATOM 4314 N N . PHE B 1 223 ? -14.539 7.859 15.773 1 98.94 223 PHE B N 1
ATOM 4315 C CA . PHE B 1 223 ? -13.406 7.934 16.688 1 98.94 223 PHE B CA 1
ATOM 4316 C C . PHE B 1 223 ? -13.75 8.773 17.906 1 98.94 223 PHE B C 1
ATOM 4318 O O . PHE B 1 223 ? -12.883 9.43 18.484 1 98.94 223 PHE B O 1
ATOM 4325 N N . THR B 1 224 ? -14.984 8.859 18.297 1 98.81 224 THR B N 1
ATOM 4326 C CA . THR B 1 224 ? -15.406 9.68 19.422 1 98.81 224 THR B CA 1
ATOM 4327 C C . THR B 1 224 ? -14.945 9.055 20.734 1 98.81 224 THR B C 1
ATOM 4329 O O . THR B 1 224 ? -15 9.703 21.797 1 98.81 224 THR B O 1
ATOM 4332 N N . SER B 1 225 ? -14.508 7.848 20.719 1 98.69 225 SER B N 1
ATOM 4333 C CA . SER B 1 225 ? -13.844 7.137 21.797 1 98.69 225 SER B CA 1
ATOM 4334 C C . SER B 1 225 ? -12.555 6.477 21.328 1 98.69 225 SER B C 1
ATOM 4336 O O . SER B 1 225 ? -12.352 6.285 20.125 1 98.69 225 SER B O 1
ATOM 4338 N N . PRO B 1 226 ? -11.641 6.262 22.266 1 98.81 226 PRO B N 1
ATOM 4339 C CA . PRO B 1 226 ? -10.383 5.66 21.812 1 98.81 226 PRO B CA 1
ATOM 4340 C C . PRO B 1 226 ? -10.602 4.414 20.969 1 98.81 226 PRO B C 1
ATOM 4342 O O . PRO B 1 226 ? -11.195 3.439 21.422 1 98.81 226 PRO B O 1
ATOM 4345 N N . THR B 1 227 ? -10.195 4.438 19.766 1 98.88 227 THR B N 1
ATOM 4346 C CA . THR B 1 227 ? -10.344 3.367 18.781 1 98.88 227 THR B CA 1
ATOM 4347 C C . THR B 1 227 ? -9.039 3.129 18.047 1 98.88 227 THR B C 1
ATOM 4349 O O . THR B 1 227 ? -8.398 4.074 17.578 1 98.88 227 THR B O 1
ATOM 4352 N N . ALA B 1 228 ? -8.617 1.87 17.984 1 98.81 228 ALA B N 1
ATOM 4353 C CA . ALA B 1 228 ? -7.406 1.557 17.234 1 98.81 228 ALA B CA 1
ATOM 4354 C C . ALA B 1 228 ? -7.566 1.92 15.766 1 98.81 228 ALA B C 1
ATOM 4356 O O . ALA B 1 228 ? -8.625 1.678 15.172 1 98.81 228 ALA B O 1
ATOM 4357 N N . ILE B 1 229 ? -6.539 2.48 15.172 1 98.75 229 ILE B N 1
ATOM 4358 C CA . ILE B 1 229 ? -6.578 2.854 13.766 1 98.75 229 ILE B CA 1
ATOM 4359 C C . ILE B 1 229 ? -6.941 1.637 12.914 1 98.75 229 ILE B C 1
ATOM 4361 O O . ILE B 1 229 ? -7.73 1.74 11.977 1 98.75 229 ILE B O 1
ATOM 4365 N N . GLY B 1 230 ? -6.434 0.503 13.25 1 97.94 230 GLY B N 1
ATOM 4366 C CA . GLY B 1 230 ? -6.605 -0.699 12.445 1 97.94 230 GLY B CA 1
ATOM 4367 C C . GLY B 1 230 ? -7.938 -1.382 12.672 1 97.94 230 GLY B C 1
ATOM 4368 O O . GLY B 1 230 ? -8.305 -2.301 11.938 1 97.94 230 GLY B O 1
ATOM 4369 N N . ALA B 1 231 ? -8.75 -0.964 13.625 1 98.12 231 ALA B N 1
ATOM 4370 C CA . ALA B 1 231 ? -9.945 -1.691 14.047 1 98.12 231 ALA B CA 1
ATOM 4371 C C . ALA B 1 231 ? -10.953 -1.805 12.906 1 98.12 231 ALA B C 1
ATOM 4373 O O . ALA B 1 231 ? -11.602 -2.84 12.742 1 98.12 231 ALA B O 1
ATOM 4374 N N . HIS B 1 232 ? -11.078 -0.722 12.125 1 98.31 232 HIS B N 1
ATOM 4375 C CA . HIS B 1 232 ? -12.141 -0.715 11.125 1 98.31 232 HIS B CA 1
ATOM 4376 C C . HIS B 1 232 ? -11.594 -0.315 9.758 1 98.31 232 HIS B C 1
ATOM 4378 O O . HIS B 1 232 ? -12.367 -0.108 8.812 1 98.31 232 HIS B O 1
ATOM 4384 N N . ILE B 1 233 ? -10.273 -0.222 9.617 1 98.06 233 ILE B N 1
ATOM 4385 C CA . ILE B 1 233 ? -9.672 0.364 8.422 1 98.06 233 ILE B CA 1
ATOM 4386 C C . ILE B 1 233 ? -9.898 -0.563 7.23 1 98.06 233 ILE B C 1
ATOM 4388 O O . ILE B 1 233 ? -9.797 -0.134 6.078 1 98.06 233 ILE B O 1
ATOM 4392 N N . THR B 1 234 ? -10.227 -1.887 7.469 1 97.94 234 THR B N 1
ATOM 4393 C CA . THR B 1 234 ? -10.43 -2.84 6.383 1 97.94 234 THR B CA 1
ATOM 4394 C C . THR B 1 234 ? -11.914 -3.158 6.219 1 97.94 234 THR B C 1
ATOM 4396 O O . THR B 1 234 ? -12.273 -4.109 5.52 1 97.94 234 THR B O 1
ATOM 4399 N N . ASP B 1 235 ? -12.805 -2.4 6.91 1 98.25 235 ASP B N 1
ATOM 4400 C CA . ASP B 1 235 ? -14.242 -2.6 6.727 1 98.25 235 ASP B CA 1
ATOM 4401 C C . ASP B 1 235 ? -14.648 -2.355 5.273 1 98.25 235 ASP B C 1
ATOM 4403 O O . ASP B 1 235 ? -14.039 -1.538 4.582 1 98.25 235 ASP B O 1
ATOM 4407 N N . ASN B 1 236 ? -15.68 -3.141 4.879 1 97.75 236 ASN B N 1
ATOM 4408 C CA . ASN B 1 236 ? -16.266 -2.926 3.557 1 97.75 236 ASN B CA 1
ATOM 4409 C C . ASN B 1 236 ? -17.109 -1.662 3.518 1 97.75 236 ASN B C 1
ATOM 4411 O O . ASN B 1 236 ? -18.344 -1.73 3.643 1 97.75 236 ASN B O 1
ATOM 4415 N N . ASP B 1 237 ? -16.469 -0.529 3.4 1 98.62 237 ASP B N 1
ATOM 4416 C CA . ASP B 1 237 ? -17.109 0.782 3.391 1 98.62 237 ASP B CA 1
ATOM 4417 C C . ASP B 1 237 ? -16.688 1.588 2.162 1 98.62 237 ASP B C 1
ATOM 4419 O O . ASP B 1 237 ? -15.5 1.715 1.872 1 98.62 237 ASP B O 1
ATOM 4423 N N . PRO B 1 238 ? -17.656 2.172 1.432 1 98.25 238 PRO B N 1
ATOM 4424 C CA . PRO B 1 238 ? -17.328 2.885 0.195 1 98.25 238 PRO B CA 1
ATOM 4425 C C . PRO B 1 238 ? -16.359 4.039 0.419 1 98.25 238 PRO B C 1
ATOM 4427 O O . PRO B 1 238 ? -15.531 4.328 -0.444 1 98.25 238 PRO B O 1
ATOM 4430 N N . GLN B 1 239 ? -16.438 4.742 1.548 1 98.75 239 GLN B N 1
ATOM 4431 C CA . GLN B 1 239 ? -15.547 5.867 1.827 1 98.75 239 GLN B CA 1
ATOM 4432 C C . GLN B 1 239 ? -14.125 5.391 2.088 1 98.75 239 GLN B C 1
ATOM 4434 O O . GLN B 1 239 ? -13.164 6.043 1.677 1 98.75 239 GLN B O 1
ATOM 4439 N N . LEU B 1 240 ? -14.008 4.227 2.789 1 98.81 240 LEU B N 1
ATOM 4440 C CA . LEU B 1 240 ? -12.68 3.646 2.992 1 98.81 240 LEU B CA 1
ATOM 4441 C C . LEU B 1 240 ? -12.078 3.189 1.668 1 98.81 240 LEU B C 1
ATOM 4443 O O . LEU B 1 240 ? -10.875 3.328 1.448 1 98.81 240 LEU B O 1
ATOM 4447 N N . LEU B 1 241 ? -12.875 2.613 0.772 1 98.25 241 LEU B N 1
ATOM 4448 C CA . LEU B 1 241 ? -12.406 2.168 -0.534 1 98.25 241 LEU B CA 1
ATOM 4449 C C . LEU B 1 241 ? -11.945 3.352 -1.377 1 98.25 241 LEU B C 1
ATOM 4451 O O . LEU B 1 241 ? -10.914 3.279 -2.049 1 98.25 241 LEU B O 1
ATOM 4455 N N . LEU B 1 242 ? -12.664 4.496 -1.301 1 98.12 242 LEU B N 1
ATOM 4456 C CA . LEU B 1 242 ? -12.328 5.684 -2.078 1 98.12 242 LEU B CA 1
ATOM 4457 C C . LEU B 1 242 ? -10.984 6.258 -1.635 1 98.12 242 LEU B C 1
ATOM 4459 O O . LEU B 1 242 ? -10.164 6.648 -2.471 1 98.12 242 LEU B O 1
ATOM 4463 N N . ALA B 1 243 ? -10.727 6.242 -0.333 1 98.44 243 ALA B N 1
ATOM 4464 C CA . ALA B 1 243 ? -9.547 6.906 0.218 1 98.44 243 ALA B CA 1
ATOM 4465 C C . ALA B 1 243 ? -8.438 5.906 0.51 1 98.44 243 ALA B C 1
ATOM 4467 O O . ALA B 1 243 ? -7.34 6.285 0.933 1 98.44 243 ALA B O 1
ATOM 4468 N N . HIS B 1 244 ? -8.734 4.578 0.287 1 98.06 244 HIS B N 1
ATOM 4469 C CA . HIS B 1 244 ? -7.805 3.496 0.584 1 98.06 244 HIS B CA 1
ATOM 4470 C C . HIS B 1 244 ? -7.504 3.424 2.078 1 98.06 244 HIS B C 1
ATOM 4472 O O . HIS B 1 244 ? -6.418 2.996 2.475 1 98.06 244 HIS B O 1
ATOM 4478 N N . GLY B 1 245 ? -8.281 3.828 2.928 1 98.56 245 GLY B N 1
ATOM 4479 C CA . GLY B 1 245 ? -8.195 3.982 4.371 1 98.56 245 GLY B CA 1
ATOM 4480 C C . GLY B 1 245 ? -8.82 5.273 4.871 1 98.56 245 GLY B C 1
ATOM 4481 O O . GLY B 1 245 ? -9.828 5.73 4.336 1 98.56 245 GLY B O 1
ATOM 4482 N N . TYR B 1 246 ? -8.312 5.762 5.969 1 98.88 246 TYR B N 1
ATOM 4483 C CA . TYR B 1 246 ? -8.781 7.059 6.441 1 98.88 246 TYR B CA 1
ATOM 4484 C C . TYR B 1 246 ? -8.047 8.195 5.738 1 98.88 246 TYR B C 1
ATOM 4486 O O . TYR B 1 246 ? -6.816 8.195 5.656 1 98.88 246 TYR B O 1
ATOM 4494 N N . ASP B 1 247 ? -8.703 9.078 5.152 1 98.75 247 ASP B N 1
ATOM 4495 C CA . ASP B 1 247 ? -8.227 10.305 4.527 1 98.75 247 ASP B CA 1
ATOM 4496 C C . ASP B 1 247 ? -9.367 11.312 4.352 1 98.75 247 ASP B C 1
ATOM 4498 O O . ASP B 1 247 ? -9.695 11.695 3.23 1 98.75 247 ASP B O 1
ATOM 4502 N N . HIS B 1 248 ? -9.898 11.672 5.5 1 98.88 248 HIS B N 1
ATOM 4503 C CA . HIS B 1 248 ? -11.109 12.492 5.535 1 98.88 248 HIS B CA 1
ATOM 4504 C C . HIS B 1 248 ? -10.969 13.641 6.527 1 98.88 248 HIS B C 1
ATOM 4506 O O . HIS B 1 248 ? -10.086 13.617 7.387 1 98.88 248 HIS B O 1
ATOM 4512 N N . ASN B 1 249 ? -11.781 14.617 6.312 1 98.88 249 ASN B N 1
ATOM 4513 C CA . ASN B 1 249 ? -11.883 15.75 7.227 1 98.88 249 ASN B CA 1
ATOM 4514 C C . ASN B 1 249 ? -12.953 15.508 8.289 1 98.88 249 ASN B C 1
ATOM 4516 O O . ASN B 1 249 ? -14.133 15.336 7.965 1 98.88 249 ASN B O 1
ATOM 4520 N N . TRP B 1 250 ? -12.547 15.398 9.547 1 98.94 250 TRP B N 1
ATOM 4521 C CA . TRP B 1 250 ? -13.484 15.367 10.664 1 98.94 250 TRP B CA 1
ATOM 4522 C C . TRP B 1 250 ? -13.875 16.781 11.094 1 98.94 250 TRP B C 1
ATOM 4524 O O . TRP B 1 250 ? -13.031 17.688 11.102 1 98.94 250 TRP B O 1
ATOM 4534 N N . VAL B 1 251 ? -15.125 17 11.414 1 98.5 251 VAL B N 1
ATOM 4535 C CA . VAL B 1 251 ? -15.664 18.281 11.844 1 98.5 251 VAL B CA 1
ATOM 4536 C C . VAL B 1 251 ? -15.562 18.422 13.359 1 98.5 251 VAL B C 1
ATOM 4538 O O . VAL B 1 251 ? -16.391 17.859 14.094 1 98.5 251 VAL B O 1
ATOM 4541 N N . ILE B 1 252 ? -14.586 19.172 13.828 1 98.25 252 ILE B N 1
ATOM 4542 C CA . ILE B 1 252 ? -14.297 19.25 15.25 1 98.25 252 ILE B CA 1
ATOM 4543 C C . ILE B 1 252 ? -15.508 19.812 15.992 1 98.25 252 ILE B C 1
ATOM 4545 O O . ILE B 1 252 ? -16.125 20.781 15.539 1 98.25 252 ILE B O 1
ATOM 4549 N N . ASN B 1 253 ? -15.859 19.141 17.141 1 97.38 253 ASN B N 1
ATOM 4550 C CA . ASN B 1 253 ? -16.891 19.688 18.016 1 97.38 253 ASN B CA 1
ATOM 4551 C C . ASN B 1 253 ? -16.422 20.953 18.719 1 97.38 253 ASN B C 1
ATOM 4553 O O . ASN B 1 253 ? -15.539 20.906 19.578 1 97.38 253 ASN B O 1
ATOM 4557 N N . ARG B 1 254 ? -17 22.078 18.359 1 92.44 254 ARG B N 1
ATOM 4558 C CA . ARG B 1 254 ? -16.609 23.312 19.031 1 92.44 254 ARG B CA 1
ATOM 4559 C C . ARG B 1 254 ? -17.766 24.297 19.078 1 92.44 254 ARG B C 1
ATOM 4561 O O . ARG B 1 254 ? -18.625 24.297 18.203 1 92.44 254 ARG B O 1
ATOM 4568 N N . ALA B 1 255 ? -17.844 25.016 20.266 1 85.94 255 ALA B N 1
ATOM 4569 C CA . ALA B 1 255 ? -18.891 26.016 20.484 1 85.94 255 ALA B CA 1
ATOM 4570 C C . ALA B 1 255 ? -18.594 27.312 19.75 1 85.94 255 ALA B C 1
ATOM 4572 O O . ALA B 1 255 ? -19.5 27.969 19.219 1 85.94 255 ALA B O 1
ATOM 4573 N N . ASP B 1 256 ? -17.297 27.625 19.812 1 76.69 256 ASP B N 1
ATOM 4574 C CA . ASP B 1 256 ? -16.797 28.844 19.188 1 76.69 256 ASP B CA 1
ATOM 4575 C C . ASP B 1 256 ? -15.711 28.547 18.156 1 76.69 256 ASP B C 1
ATOM 4577 O O . ASP B 1 256 ? -14.938 27.594 18.328 1 76.69 256 ASP B O 1
ATOM 4581 N N . ASN B 1 257 ? -15.703 29.422 17.203 1 68.69 257 ASN B N 1
ATOM 4582 C CA . ASN B 1 257 ? -14.844 29.078 16.062 1 68.69 257 ASN B CA 1
ATOM 4583 C C . ASN B 1 257 ? -13.43 29.641 16.25 1 68.69 257 ASN B C 1
ATOM 4585 O O . ASN B 1 257 ? -12.578 29.484 15.375 1 68.69 257 ASN B O 1
ATOM 4589 N N . THR B 1 258 ? -13.086 30.125 17.344 1 82.38 258 THR B N 1
ATOM 4590 C CA . THR B 1 258 ? -11.789 30.781 17.391 1 82.38 258 THR B CA 1
ATOM 4591 C C . THR B 1 258 ? -10.969 30.281 18.562 1 82.38 258 THR B C 1
ATOM 4593 O O . THR B 1 258 ? -9.75 30.5 18.625 1 82.38 258 THR B O 1
ATOM 4596 N N . GLU B 1 259 ? -11.516 29.625 19.453 1 92.44 259 GLU B N 1
ATOM 4597 C CA . GLU B 1 259 ? -10.805 29.188 20.656 1 92.44 259 GLU B CA 1
ATOM 4598 C C . GLU B 1 259 ? -9.906 27.984 20.359 1 92.44 259 GLU B C 1
ATOM 4600 O O . GLU B 1 259 ? -10.25 27.125 19.547 1 92.44 259 GLU B O 1
ATOM 4605 N N . LEU B 1 260 ? -8.734 28.016 21.031 1 97.69 260 LEU B N 1
ATOM 4606 C CA . LEU B 1 260 ? -7.867 26.844 21.016 1 97.69 260 LEU B CA 1
ATOM 4607 C C . LEU B 1 260 ? -8.453 25.719 21.859 1 97.69 260 LEU B C 1
ATOM 4609 O O . LEU B 1 260 ? -8.57 25.859 23.078 1 97.69 260 LEU B O 1
ATOM 4613 N N . ILE B 1 261 ? -8.844 24.625 21.25 1 97.81 261 ILE B N 1
ATOM 4614 C CA . ILE B 1 261 ? -9.422 23.516 21.984 1 97.81 261 ILE B CA 1
ATOM 4615 C C . ILE B 1 261 ? -8.75 22.219 21.562 1 97.81 261 ILE B C 1
ATOM 4617 O O . ILE B 1 261 ? -8.148 22.141 20.484 1 97.81 261 ILE B O 1
ATOM 4621 N N . GLU B 1 262 ? -8.859 21.188 22.438 1 98.19 262 GLU B N 1
ATOM 4622 C CA . GLU B 1 262 ? -8.383 19.859 22.078 1 98.19 262 GLU B CA 1
ATOM 4623 C C . GLU B 1 262 ? -9.281 19.234 21.016 1 98.19 262 GLU B C 1
ATOM 4625 O O . GLU B 1 262 ? -10.492 19.109 21.203 1 98.19 262 GLU B O 1
ATOM 4630 N N . ALA B 1 263 ? -8.703 18.906 19.906 1 98.44 263 ALA B N 1
ATOM 4631 C CA . ALA B 1 263 ? -9.445 18.328 18.797 1 98.44 263 ALA B CA 1
ATOM 4632 C C . ALA B 1 263 ? -9.297 16.812 18.781 1 98.44 263 ALA B C 1
ATOM 4634 O O . ALA B 1 263 ? -10.195 16.109 18.312 1 98.44 263 ALA B O 1
ATOM 4635 N N . ALA B 1 264 ? -8.188 16.297 19.234 1 98.94 264 ALA B N 1
ATOM 4636 C CA . ALA B 1 264 ? -7.922 14.859 19.141 1 98.94 264 ALA B CA 1
ATOM 4637 C C . ALA B 1 264 ? -6.852 14.43 20.141 1 98.94 264 ALA B C 1
ATOM 4639 O O . ALA B 1 264 ? -6.09 15.266 20.641 1 98.94 264 ALA B O 1
ATOM 4640 N N . ARG B 1 265 ? -6.82 13.195 20.406 1 98.88 265 ARG B N 1
ATOM 4641 C CA . ARG B 1 265 ? -5.809 12.531 21.219 1 98.88 265 ARG B CA 1
ATOM 4642 C C . ARG B 1 265 ? -5.434 11.172 20.641 1 98.88 265 ARG B C 1
ATOM 4644 O O . ARG B 1 265 ? -6.297 10.43 20.172 1 98.88 265 ARG B O 1
ATOM 4651 N N . VAL B 1 266 ? -4.168 10.852 20.625 1 98.94 266 VAL B N 1
ATOM 4652 C CA . VAL B 1 266 ? -3.668 9.57 20.141 1 98.94 266 VAL B CA 1
ATOM 4653 C C . VAL B 1 266 ? -2.725 8.961 21.172 1 98.94 266 VAL B C 1
ATOM 4655 O O . VAL B 1 266 ? -1.941 9.672 21.797 1 98.94 266 VAL B O 1
ATOM 4658 N N . GLN B 1 267 ? -2.826 7.715 21.312 1 98.81 267 GLN B N 1
ATOM 4659 C CA . GLN B 1 267 ? -1.943 6.984 22.219 1 98.81 267 GLN B CA 1
ATOM 4660 C C . GLN B 1 267 ? -1.365 5.746 21.531 1 98.81 267 GLN B C 1
ATOM 4662 O O . GLN B 1 267 ? -2.074 5.031 20.812 1 98.81 267 GLN B O 1
ATOM 4667 N N . ASP B 1 268 ? -0.122 5.539 21.656 1 98.75 268 ASP B N 1
ATOM 4668 C CA . ASP B 1 268 ? 0.475 4.238 21.375 1 98.75 268 ASP B CA 1
ATOM 4669 C C . ASP B 1 268 ? 0.523 3.369 22.625 1 98.75 268 ASP B C 1
ATOM 4671 O O . ASP B 1 268 ? 1.285 3.648 23.547 1 98.75 268 ASP B O 1
ATOM 4675 N N . PRO B 1 269 ? -0.229 2.285 22.625 1 98.12 269 PRO B N 1
ATOM 4676 C CA . PRO B 1 269 ? -0.245 1.471 23.828 1 98.12 269 PRO B CA 1
ATOM 4677 C C . PRO B 1 269 ? 1.101 0.806 24.125 1 98.12 269 PRO B C 1
ATOM 4679 O O . PRO B 1 269 ? 1.392 0.455 25.266 1 98.12 269 PRO B O 1
ATOM 4682 N N . GLN B 1 270 ? 1.91 0.609 23.141 1 96.88 270 GLN B N 1
ATOM 4683 C CA . GLN B 1 270 ? 3.166 -0.112 23.312 1 96.88 270 GLN B CA 1
ATOM 4684 C C . GLN B 1 270 ? 4.195 0.742 24.047 1 96.88 270 GLN B C 1
ATOM 4686 O O . GLN B 1 270 ? 4.777 0.303 25.047 1 96.88 270 GLN B O 1
ATOM 4691 N N . THR B 1 271 ? 4.387 1.955 23.656 1 98.25 271 THR B N 1
ATOM 4692 C CA . THR B 1 271 ? 5.426 2.809 24.234 1 98.25 271 THR B CA 1
ATOM 4693 C C . THR B 1 271 ? 4.855 3.699 25.328 1 98.25 271 THR B C 1
ATOM 4695 O O . THR B 1 271 ? 5.605 4.258 26.125 1 98.25 271 THR B O 1
ATOM 4698 N N . GLY B 1 272 ? 3.545 3.902 25.281 1 98.62 272 GLY B N 1
ATOM 4699 C CA . GLY B 1 272 ? 2.895 4.82 26.203 1 98.62 272 GLY B CA 1
ATOM 4700 C C . GLY B 1 272 ? 2.893 6.258 25.703 1 98.62 272 GLY B C 1
ATOM 4701 O O . GLY B 1 272 ? 2.297 7.133 26.344 1 98.62 272 GLY B O 1
ATOM 4702 N N . ARG B 1 273 ? 3.521 6.602 24.609 1 98.81 273 ARG B N 1
ATOM 4703 C CA . ARG B 1 273 ? 3.543 7.969 24.094 1 98.81 273 ARG B CA 1
ATOM 4704 C C . ARG B 1 273 ? 2.137 8.438 23.719 1 98.81 273 ARG B C 1
ATOM 4706 O O . ARG B 1 273 ? 1.329 7.656 23.219 1 98.81 273 ARG B O 1
ATOM 4713 N N . THR B 1 274 ? 1.865 9.664 24 1 98.88 274 THR B N 1
ATOM 4714 C CA . THR B 1 274 ? 0.586 10.281 23.656 1 98.88 274 THR B CA 1
ATOM 4715 C C . THR B 1 274 ? 0.797 11.555 22.844 1 98.88 274 THR B C 1
ATOM 4717 O O . THR B 1 274 ? 1.844 12.195 22.953 1 98.88 274 THR B O 1
ATOM 4720 N N . LEU B 1 275 ? -0.106 11.852 22.016 1 98.94 275 LEU B N 1
ATOM 4721 C CA . LEU B 1 275 ? -0.197 13.094 21.25 1 98.94 275 LEU B CA 1
ATOM 4722 C C . LEU B 1 275 ? -1.556 13.758 21.453 1 98.94 275 LEU B C 1
ATOM 4724 O O . LEU B 1 275 ? -2.596 13.133 21.219 1 98.94 275 LEU B O 1
ATOM 4728 N N . THR B 1 276 ? -1.558 14.906 21.984 1 98.94 276 THR B N 1
ATOM 4729 C CA . THR B 1 276 ? -2.746 15.758 22 1 98.94 276 THR B CA 1
ATOM 4730 C C . THR B 1 276 ? -2.682 16.812 20.891 1 98.94 276 THR B C 1
ATOM 4732 O O . THR B 1 276 ? -1.653 17.453 20.719 1 98.94 276 THR B O 1
ATOM 4735 N N . VAL B 1 277 ? -3.719 16.891 20.172 1 98.94 277 VAL B N 1
ATOM 4736 C CA . VAL B 1 277 ? -3.826 17.875 19.094 1 98.94 277 VAL B CA 1
ATOM 4737 C C . VAL B 1 277 ? -4.855 18.938 19.484 1 98.94 277 VAL B C 1
ATOM 4739 O O . VAL B 1 277 ? -6.039 18.641 19.641 1 98.94 277 VAL B O 1
ATOM 4742 N N . SER B 1 278 ? -4.426 20.141 19.641 1 98.88 278 SER B N 1
ATOM 4743 C CA . SER B 1 278 ? -5.309 21.281 19.875 1 98.88 278 SER B CA 1
ATOM 4744 C C . SER B 1 278 ? -5.246 22.266 18.719 1 98.88 278 SER B C 1
ATOM 4746 O O . SER B 1 278 ? -4.203 22.422 18.094 1 98.88 278 SER B O 1
ATOM 4748 N N . THR B 1 279 ? -6.363 22.906 18.453 1 98.62 279 THR B N 1
ATOM 4749 C CA . THR B 1 279 ? -6.348 23.781 17.297 1 98.62 279 THR B CA 1
ATOM 4750 C C . THR B 1 279 ? -7.465 24.812 17.391 1 98.62 279 THR B C 1
ATOM 4752 O O . THR B 1 279 ? -8.43 24.641 18.141 1 98.62 279 THR B O 1
ATOM 4755 N N . THR B 1 280 ? -7.281 25.906 16.688 1 98.31 280 THR B N 1
ATOM 4756 C CA . THR B 1 280 ? -8.336 26.891 16.5 1 98.31 280 THR B CA 1
ATOM 4757 C C . THR B 1 280 ? -9.133 26.594 15.234 1 98.31 280 THR B C 1
ATOM 4759 O O . THR B 1 280 ? -10.148 27.234 14.969 1 98.31 280 THR B O 1
ATOM 4762 N N . GLU B 1 281 ? -8.742 25.625 14.438 1 98.06 281 GLU B N 1
ATOM 4763 C CA . GLU B 1 281 ? -9.352 25.328 13.141 1 98.06 281 GLU B CA 1
ATOM 4764 C C . GLU B 1 281 ? -10.641 24.531 13.312 1 98.06 281 GLU B C 1
ATOM 4766 O O . GLU B 1 281 ? -10.828 23.844 14.32 1 98.06 281 GLU B O 1
ATOM 4771 N N . PRO B 1 282 ? -11.516 24.578 12.344 1 97.94 282 PRO B N 1
ATOM 4772 C CA . PRO B 1 282 ? -12.805 23.875 12.43 1 97.94 282 PRO B CA 1
ATOM 4773 C C . PRO B 1 282 ? -12.688 22.391 12.109 1 97.94 282 PRO B C 1
ATOM 4775 O O . PRO B 1 282 ? -13.594 21.609 12.422 1 97.94 282 PRO B O 1
ATOM 4778 N N . GLY B 1 283 ? -11.641 21.969 11.461 1 98.19 283 GLY B N 1
ATOM 4779 C CA . GLY B 1 283 ? -11.539 20.578 11.047 1 98.19 283 GLY B CA 1
ATOM 4780 C C . GLY B 1 283 ? -10.148 20 11.242 1 98.19 283 GLY B C 1
ATOM 4781 O O . GLY B 1 283 ? -9.195 20.734 11.5 1 98.19 283 GLY B O 1
ATOM 4782 N N . VAL B 1 284 ? -10.078 18.688 11.141 1 98.81 284 VAL B N 1
ATOM 4783 C CA . VAL B 1 284 ? -8.82 17.953 11.133 1 98.81 284 VAL B CA 1
ATOM 4784 C C . VAL B 1 284 ? -8.867 16.859 10.078 1 98.81 284 VAL B C 1
ATOM 4786 O O . VAL B 1 284 ? -9.812 16.078 10.039 1 98.81 284 VAL B O 1
ATOM 4789 N N . GLN B 1 285 ? -7.984 16.938 9.125 1 98.88 285 GLN B N 1
ATOM 4790 C CA . GLN B 1 285 ? -7.781 15.852 8.188 1 98.88 285 GLN B CA 1
ATOM 4791 C C . GLN B 1 285 ? -6.996 14.711 8.828 1 98.88 285 GLN B C 1
ATOM 4793 O O . GLN B 1 285 ? -5.836 14.883 9.203 1 98.88 285 GLN B O 1
ATOM 4798 N N . PHE B 1 286 ? -7.652 13.555 9.078 1 98.94 286 PHE B N 1
ATOM 4799 C CA . PHE B 1 286 ? -6.996 12.352 9.578 1 98.94 286 PHE B CA 1
ATOM 4800 C C . PHE B 1 286 ? -6.66 11.406 8.438 1 98.94 286 PHE B C 1
ATOM 4802 O O . PHE B 1 286 ? -7.555 10.93 7.734 1 98.94 286 PHE B O 1
ATOM 4809 N N . TYR B 1 287 ? -5.387 11.211 8.219 1 98.88 287 TYR B N 1
ATOM 4810 C CA . TYR B 1 287 ? -4.867 10.43 7.109 1 98.88 287 TYR B CA 1
ATOM 4811 C C . TYR B 1 287 ? -3.922 9.344 7.602 1 98.88 287 TYR B C 1
ATOM 4813 O O . TYR B 1 287 ? -3.053 9.594 8.438 1 98.88 287 TYR B O 1
ATOM 4821 N N . THR B 1 288 ? -4.055 8.102 7.051 1 98.44 288 THR B N 1
ATOM 4822 C CA . THR B 1 288 ? -3.32 6.969 7.602 1 98.44 288 THR B CA 1
ATOM 4823 C C . THR B 1 288 ? -2.301 6.445 6.594 1 98.44 288 THR B C 1
ATOM 4825 O O . THR B 1 288 ? -2.082 5.238 6.492 1 98.44 288 THR B O 1
ATOM 4828 N N . SER B 1 289 ? -1.696 7.309 5.797 1 97.5 289 SER B N 1
ATOM 4829 C CA . SER B 1 289 ? -0.6 7.008 4.883 1 97.5 289 SER B CA 1
ATOM 4830 C C . SER B 1 289 ? -0.981 5.898 3.908 1 97.5 289 SER B C 1
ATOM 4832 O O . SER B 1 289 ? -0.186 4.992 3.65 1 97.5 289 SER B O 1
ATOM 4834 N N . ASN B 1 290 ? -2.148 6.062 3.373 1 97.06 290 ASN B N 1
ATOM 4835 C CA . ASN B 1 290 ? -2.721 5.031 2.514 1 97.06 290 ASN B CA 1
ATOM 4836 C C . ASN B 1 290 ? -1.974 4.93 1.188 1 97.06 290 ASN B C 1
ATOM 4838 O O . ASN B 1 290 ? -2.006 3.887 0.53 1 97.06 290 ASN B O 1
ATOM 4842 N N . PHE B 1 291 ? -1.256 5.984 0.798 1 96.06 291 PHE B N 1
ATOM 4843 C CA . PHE B 1 291 ? -0.7 6.035 -0.549 1 96.06 291 PHE B CA 1
ATOM 4844 C C . PHE B 1 291 ? 0.812 5.848 -0.519 1 96.06 291 PHE B C 1
ATOM 4846 O O . PHE B 1 291 ? 1.475 5.93 -1.555 1 96.06 291 PHE B O 1
ATOM 4853 N N . ILE B 1 292 ? 1.383 5.648 0.657 1 96.88 292 ILE B N 1
ATOM 4854 C CA . ILE B 1 292 ? 2.783 5.246 0.73 1 96.88 292 ILE B CA 1
ATOM 4855 C C . ILE B 1 292 ? 2.941 3.82 0.21 1 96.88 292 ILE B C 1
ATOM 4857 O O . ILE B 1 292 ? 2.223 2.914 0.639 1 96.88 292 ILE B O 1
ATOM 4861 N N . ASN B 1 293 ? 3.877 3.59 -0.742 1 95.19 293 ASN B N 1
ATOM 4862 C CA . ASN B 1 293 ? 3.859 2.334 -1.486 1 95.19 293 ASN B CA 1
ATOM 4863 C C . ASN B 1 293 ? 5.242 1.688 -1.526 1 95.19 293 ASN B C 1
ATOM 4865 O O . ASN B 1 293 ? 5.59 1.021 -2.502 1 95.19 293 ASN B O 1
ATOM 4869 N N . ALA B 1 294 ? 6.133 2.043 -0.549 1 96.88 294 ALA B N 1
ATOM 4870 C CA . ALA B 1 294 ? 7.402 1.354 -0.329 1 96.88 294 ALA B CA 1
ATOM 4871 C C . ALA B 1 294 ? 8.406 1.695 -1.423 1 96.88 294 ALA B C 1
ATOM 4873 O O . ALA B 1 294 ? 9.141 0.824 -1.895 1 96.88 294 ALA B O 1
ATOM 4874 N N . THR B 1 295 ? 8.547 2.949 -1.823 1 95.75 295 THR B N 1
ATOM 4875 C CA . THR B 1 295 ? 9.453 3.334 -2.896 1 95.75 295 THR B CA 1
ATOM 4876 C C . THR B 1 295 ? 10.586 4.211 -2.361 1 95.75 295 THR B C 1
ATOM 4878 O O . THR B 1 295 ? 11.422 4.688 -3.129 1 95.75 295 THR B O 1
ATOM 4881 N N . PHE B 1 296 ? 10.578 4.461 -1.041 1 95.12 296 PHE B N 1
ATOM 4882 C CA . PHE B 1 296 ? 11.656 5.262 -0.47 1 95.12 296 PHE B CA 1
ATOM 4883 C C . PHE B 1 296 ? 11.898 4.879 0.985 1 95.12 296 PHE B C 1
ATOM 4885 O O . PHE B 1 296 ? 11.07 4.219 1.607 1 95.12 296 PHE B O 1
ATOM 4892 N N . THR B 1 297 ? 13.016 5.238 1.455 1 96.62 297 THR B N 1
ATOM 4893 C CA . THR B 1 297 ? 13.422 4.984 2.834 1 96.62 297 THR B CA 1
ATOM 4894 C C . THR B 1 297 ? 13.305 6.25 3.676 1 96.62 297 THR B C 1
ATOM 4896 O O . THR B 1 297 ? 13.43 7.359 3.158 1 96.62 297 THR B O 1
ATOM 4899 N N . GLY B 1 298 ? 13.008 5.984 4.898 1 97.06 298 GLY B N 1
ATOM 4900 C CA . GLY B 1 298 ? 12.859 7.094 5.832 1 97.06 298 GLY B CA 1
ATOM 4901 C C . GLY B 1 298 ? 14.148 7.438 6.555 1 97.06 298 GLY B C 1
ATOM 4902 O O . GLY B 1 298 ? 15.234 7.055 6.117 1 97.06 298 GLY B O 1
ATOM 4903 N N . THR B 1 299 ? 14.016 8.227 7.648 1 97.25 299 THR B N 1
ATOM 4904 C CA . THR B 1 299 ? 15.133 8.789 8.398 1 97.25 299 THR B CA 1
ATOM 4905 C C . THR B 1 299 ? 15.961 7.688 9.047 1 97.25 299 THR B C 1
ATOM 4907 O O . THR B 1 299 ? 17.172 7.832 9.219 1 97.25 299 THR B O 1
ATOM 4910 N N . SER B 1 300 ? 15.344 6.531 9.344 1 95.94 300 SER B N 1
ATOM 4911 C CA . SER B 1 300 ? 16.031 5.422 9.992 1 95.94 300 SER B CA 1
ATOM 4912 C C . SER B 1 300 ? 16.656 4.477 8.961 1 95.94 300 SER B C 1
ATOM 4914 O O . SER B 1 300 ? 17.312 3.498 9.32 1 95.94 300 SER B O 1
ATOM 4916 N N . GLY B 1 301 ? 16.375 4.738 7.777 1 96.94 301 GLY B N 1
ATOM 4917 C CA . GLY B 1 301 ? 16.875 3.857 6.734 1 96.94 301 GLY B CA 1
ATOM 4918 C C . GLY B 1 301 ? 15.922 2.727 6.402 1 96.94 301 GLY B C 1
ATOM 4919 O O . GLY B 1 301 ? 16.266 1.834 5.621 1 96.94 301 GLY B O 1
ATOM 4920 N N . HIS B 1 302 ? 14.773 2.752 6.949 1 97.81 302 HIS B N 1
ATOM 4921 C CA . HIS B 1 302 ? 13.781 1.731 6.645 1 97.81 302 HIS B CA 1
ATOM 4922 C C . HIS B 1 302 ? 12.812 2.211 5.566 1 97.81 302 HIS B C 1
ATOM 4924 O O . HIS B 1 302 ? 12.43 3.385 5.547 1 97.81 302 HIS B O 1
ATOM 4930 N N . ILE B 1 303 ? 12.422 1.284 4.719 1 98.12 303 ILE B N 1
ATOM 4931 C CA . ILE B 1 303 ? 11.438 1.568 3.682 1 98.12 303 ILE B CA 1
ATOM 4932 C C . ILE B 1 303 ? 10.07 1.791 4.316 1 98.12 303 ILE B C 1
ATOM 4934 O O . ILE B 1 303 ? 9.609 0.977 5.125 1 98.12 303 ILE B O 1
ATOM 4938 N N . TYR B 1 304 ? 9.445 2.943 3.992 1 98 304 TYR B N 1
ATOM 4939 C CA . TYR B 1 304 ? 8.094 3.207 4.465 1 98 304 TYR B CA 1
ATOM 4940 C C . TYR B 1 304 ? 7.062 2.475 3.609 1 98 304 TYR B C 1
ATOM 4942 O O . TYR B 1 304 ? 7.152 2.482 2.379 1 98 304 TYR B O 1
ATOM 4950 N N . ARG B 1 305 ? 6.176 1.797 4.27 1 97.56 305 ARG B N 1
ATOM 4951 C CA . ARG B 1 305 ? 5.098 1.072 3.605 1 97.56 305 ARG B CA 1
ATOM 4952 C C . ARG B 1 305 ? 3.734 1.629 4.004 1 97.56 305 ARG B C 1
ATOM 4954 O O . ARG B 1 305 ? 3.648 2.547 4.824 1 97.56 305 ARG B O 1
ATOM 4961 N N . GLN B 1 306 ? 2.609 1.121 3.322 1 97.44 306 GLN B N 1
ATOM 4962 C CA . GLN B 1 306 ? 1.248 1.562 3.611 1 97.44 306 GLN B CA 1
ATOM 4963 C C . GLN B 1 306 ? 0.951 1.482 5.105 1 97.44 306 GLN B C 1
ATOM 4965 O O . GLN B 1 306 ? 1.202 0.456 5.742 1 97.44 306 GLN B O 1
ATOM 4970 N N . GLY B 1 307 ? 0.522 2.646 5.695 1 97.44 307 GLY B N 1
ATOM 4971 C CA . GLY B 1 307 ? 0.169 2.66 7.105 1 97.44 307 GLY B CA 1
ATOM 4972 C C . GLY B 1 307 ? 1.34 2.994 8.016 1 97.44 307 GLY B C 1
ATOM 4973 O O . GLY B 1 307 ? 1.258 2.824 9.2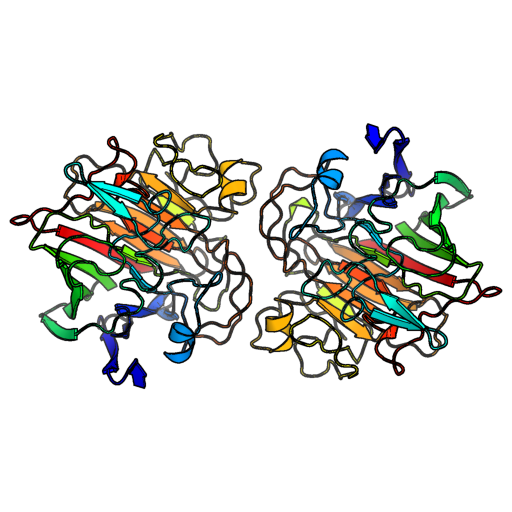27 1 97.44 307 GLY B O 1
ATOM 4974 N N . ALA B 1 308 ? 2.432 3.57 7.461 1 98 308 ALA B N 1
ATOM 4975 C CA . ALA B 1 308 ? 3.652 3.82 8.227 1 98 308 ALA B CA 1
ATOM 4976 C C . ALA B 1 308 ? 3.449 4.953 9.227 1 98 308 ALA B C 1
ATOM 4978 O O . ALA B 1 308 ? 4.18 5.055 10.219 1 98 308 ALA B O 1
ATOM 4979 N N . GLY B 1 309 ? 2.543 5.781 8.977 1 98.56 309 GLY B N 1
ATOM 4980 C CA . GLY B 1 309 ? 2.264 6.934 9.812 1 98.56 309 GLY B CA 1
ATOM 4981 C C . GLY B 1 309 ? 0.852 7.465 9.648 1 98.56 309 GLY B C 1
ATOM 4982 O O . GLY B 1 309 ? 0.077 6.941 8.844 1 98.56 309 GLY B O 1
ATOM 4983 N N . PHE B 1 310 ? 0.479 8.438 10.43 1 98.88 310 PHE B N 1
ATOM 4984 C CA . PHE B 1 310 ? -0.801 9.125 10.289 1 98.88 310 PHE B CA 1
ATOM 4985 C C . PHE B 1 310 ? -0.621 10.633 10.391 1 98.88 310 PHE B C 1
ATOM 4987 O O . PHE B 1 310 ? 0.386 11.109 10.922 1 98.88 310 PHE B O 1
ATOM 4994 N N . THR B 1 311 ? -1.493 11.367 9.805 1 98.88 311 THR B N 1
ATOM 4995 C CA . THR B 1 311 ? -1.445 12.82 9.906 1 98.88 311 THR B CA 1
ATOM 4996 C C . THR B 1 311 ? -2.678 13.352 10.641 1 98.88 311 THR B C 1
ATOM 4998 O O . THR B 1 311 ? -3.715 12.688 10.672 1 98.88 311 THR B O 1
ATOM 5001 N N . MET B 1 312 ? -2.52 14.414 11.352 1 98.75 312 MET B N 1
ATOM 5002 C CA . MET B 1 312 ? -3.561 15.273 11.906 1 98.75 312 MET B CA 1
ATOM 5003 C C . MET B 1 312 ? -3.438 16.703 11.367 1 98.75 312 MET B C 1
ATOM 5005 O O . MET B 1 312 ? -2.936 17.594 12.062 1 98.75 312 MET B O 1
ATOM 5009 N N . GLU B 1 313 ? -3.934 16.875 10.18 1 98.88 313 GLU B N 1
ATOM 5010 C CA . GLU B 1 313 ? -3.84 18.188 9.555 1 98.88 313 GLU B CA 1
ATOM 5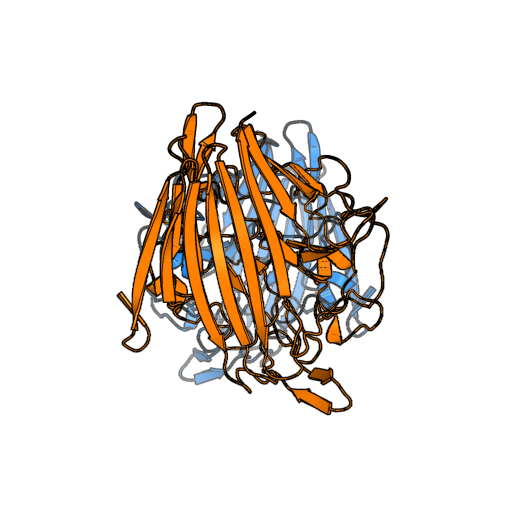011 C C . GLU B 1 313 ? -5.004 19.078 9.977 1 98.88 313 GLU B C 1
ATOM 5013 O O . GLU B 1 313 ? -6.109 18.969 9.438 1 98.88 313 GLU B O 1
ATOM 5018 N N . THR B 1 314 ? -4.734 19.984 10.93 1 98.62 314 THR B N 1
ATOM 5019 C CA . THR B 1 314 ? -5.758 20.953 11.305 1 98.62 314 THR B CA 1
ATOM 5020 C C . THR B 1 314 ? -5.938 22.016 10.211 1 98.62 314 THR B C 1
ATOM 5022 O O . THR B 1 314 ? -4.957 22.516 9.664 1 98.62 314 THR B O 1
ATOM 5025 N N . GLN B 1 315 ? -7.125 22.25 9.844 1 97.88 315 GLN B N 1
ATOM 5026 C CA . GLN B 1 315 ? -7.406 23.078 8.672 1 97.88 315 GLN B CA 1
ATOM 5027 C C . GLN B 1 315 ? -8.875 23.484 8.633 1 97.88 315 GLN B C 1
ATOM 5029 O O . GLN B 1 315 ? -9.688 23 9.422 1 97.88 315 GLN B O 1
ATOM 5034 N N . HIS B 1 316 ? -9.156 24.531 7.789 1 97.56 316 HIS B N 1
ATOM 5035 C CA . HIS B 1 316 ? -10.516 24.578 7.27 1 97.56 316 HIS B CA 1
ATOM 5036 C C . HIS B 1 316 ? -10.828 23.375 6.398 1 97.56 316 HIS B C 1
ATOM 5038 O O . HIS B 1 316 ? -9.93 22.609 6.051 1 97.56 316 HIS B O 1
ATOM 5044 N N . TYR B 1 317 ? -12.125 23.188 6.055 1 98.25 317 TYR B N 1
ATOM 5045 C CA . TYR B 1 317 ? -12.492 21.984 5.316 1 98.25 317 TYR B CA 1
ATOM 5046 C C . TYR B 1 317 ? -11.8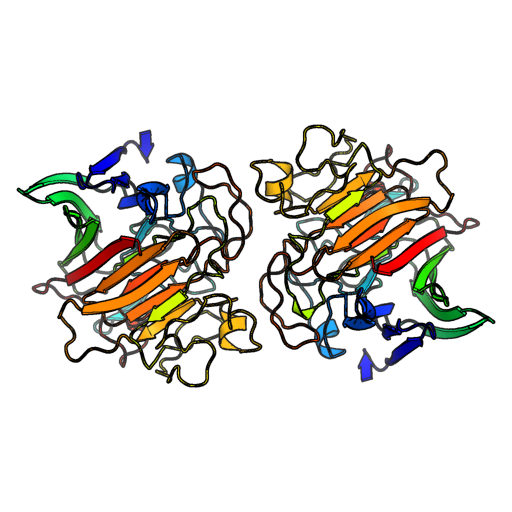91 22 3.914 1 98.25 317 TYR B C 1
ATOM 5048 O O . TYR B 1 317 ? -11.758 23.062 3.303 1 98.25 317 TYR B O 1
ATOM 5056 N N . PRO B 1 318 ? -11.484 20.734 3.393 1 98.44 318 PRO B N 1
ATOM 5057 C CA . PRO B 1 318 ? -11.094 20.672 1.981 1 98.44 318 PRO B CA 1
ATOM 5058 C C . PRO B 1 318 ? -12.18 21.203 1.046 1 98.44 318 PRO B C 1
ATOM 5060 O O . PRO B 1 318 ? -13.367 20.984 1.294 1 98.44 318 PRO B O 1
ATOM 5063 N N . ALA B 1 319 ? -11.766 21.953 0.059 1 98.44 319 ALA B N 1
ATOM 5064 C CA . ALA B 1 319 ? -12.648 22.438 -0.997 1 98.44 319 ALA B CA 1
ATOM 5065 C C . ALA B 1 319 ? -13.656 23.438 -0.448 1 98.44 319 ALA B C 1
ATOM 5067 O O . ALA B 1 319 ? -14.75 23.594 -0.996 1 98.44 319 ALA B O 1
ATOM 5068 N N . SER B 1 320 ? -13.305 24.062 0.674 1 98.19 320 SER B N 1
ATOM 5069 C CA . SER B 1 320 ? -14.195 25.078 1.229 1 98.19 320 SER B CA 1
ATOM 5070 C C . SER B 1 320 ? -14.562 26.125 0.182 1 98.19 320 SER B C 1
ATOM 5072 O O . SER B 1 320 ? -15.711 26.562 0.105 1 98.19 320 SER B O 1
ATOM 5074 N N . PRO B 1 321 ? -13.633 26.594 -0.686 1 97.88 321 PRO B N 1
ATOM 5075 C CA . PRO B 1 321 ? -14.008 27.578 -1.698 1 97.88 321 PRO B CA 1
ATOM 5076 C C . PRO B 1 321 ? -15.07 27.062 -2.664 1 97.88 321 PRO B C 1
ATOM 5078 O O . PRO B 1 321 ? -15.734 27.859 -3.344 1 97.88 321 PRO B O 1
ATOM 5081 N N . ASN B 1 322 ? -15.219 25.766 -2.787 1 97.69 322 ASN B N 1
ATOM 5082 C CA . ASN B 1 322 ? -16.172 25.156 -3.703 1 97.69 322 ASN B CA 1
ATOM 5083 C C . ASN B 1 322 ? -17.516 24.875 -3.012 1 97.69 322 ASN B C 1
ATOM 5085 O O . ASN B 1 322 ? -18.484 24.484 -3.66 1 97.69 322 ASN B O 1
ATOM 5089 N N . HIS B 1 323 ? -17.547 25.016 -1.68 1 96.75 323 HIS B N 1
ATOM 5090 C CA . HIS B 1 323 ? -18.734 24.719 -0.895 1 96.75 323 HIS B CA 1
ATOM 5091 C C . HIS B 1 323 ? -19.109 25.875 0.006 1 96.75 323 HIS B C 1
ATOM 5093 O O . HIS B 1 323 ? -18.625 25.984 1.132 1 96.75 323 HIS B O 1
ATOM 5099 N N . PRO B 1 324 ? -20.062 26.688 -0.364 1 92.94 324 PRO B N 1
ATOM 5100 C CA . PRO B 1 324 ? -20.438 27.875 0.407 1 92.94 324 PRO B CA 1
ATOM 5101 C C . PRO B 1 324 ? -20.875 27.547 1.833 1 92.94 324 PRO B C 1
ATOM 5103 O O . PRO B 1 324 ? -20.797 28.406 2.719 1 92.94 324 PRO B O 1
ATOM 5106 N N . GLY B 1 325 ? -21.25 26.312 2.102 1 93.94 325 GLY B N 1
ATOM 5107 C CA . GLY B 1 325 ? -21.703 25.938 3.434 1 93.94 325 GLY B CA 1
ATOM 5108 C C . GLY B 1 325 ? -20.562 25.594 4.371 1 93.94 325 GLY B C 1
ATOM 5109 O O . GLY B 1 325 ? -20.766 25.453 5.578 1 93.94 325 GLY B O 1
ATOM 5110 N N . PHE B 1 326 ? -19.375 25.5 3.834 1 97 326 PHE B N 1
ATOM 5111 C CA . PHE B 1 326 ? -18.203 25.203 4.641 1 97 326 PHE B CA 1
ATOM 5112 C C . PHE B 1 326 ? -17.609 26.469 5.23 1 97 326 PHE B C 1
ATOM 5114 O O . PHE B 1 326 ? -17.906 27.578 4.773 1 97 326 PHE B O 1
ATOM 5121 N N . PRO B 1 327 ? -16.844 26.312 6.324 1 95.75 327 PRO B N 1
ATOM 5122 C CA . PRO B 1 327 ? -16.172 27.5 6.863 1 95.75 327 PRO B CA 1
ATOM 5123 C C . PRO B 1 327 ? -15.367 28.266 5.805 1 95.75 327 PRO B C 1
ATOM 5125 O O . PRO B 1 327 ? -14.586 27.656 5.066 1 95.75 327 PRO B O 1
ATOM 5128 N N . SER B 1 328 ? -15.555 29.578 5.789 1 96.12 328 SER B N 1
ATOM 5129 C CA . SER B 1 328 ? -14.938 30.391 4.75 1 96.12 328 SER B CA 1
ATOM 5130 C C . SER B 1 328 ? -13.414 30.406 4.895 1 96.12 328 SER B C 1
ATOM 5132 O O . SER B 1 328 ? -12.898 30.5 6.012 1 96.12 328 SER B O 1
ATOM 5134 N N . THR B 1 329 ? -12.742 30.453 3.77 1 97.88 329 THR B N 1
ATOM 5135 C CA . THR B 1 329 ? -11.289 30.547 3.719 1 97.88 329 THR B CA 1
ATOM 5136 C C . THR B 1 329 ? -10.859 31.844 3.041 1 97.88 329 THR B C 1
ATOM 5138 O O . THR B 1 329 ? -9.695 32 2.668 1 97.88 329 THR B O 1
ATOM 5141 N N . GLU B 1 330 ? -11.805 32.75 2.838 1 98.06 330 GLU B N 1
ATOM 5142 C CA . GLU B 1 330 ? -11.5 34.031 2.203 1 98.06 330 GLU B CA 1
ATOM 5143 C C . GLU B 1 330 ? -10.734 34.938 3.152 1 98.06 330 GLU B C 1
ATOM 5145 O O . GLU B 1 330 ? -11.016 34.969 4.352 1 98.06 330 GLU B O 1
ATOM 5150 N N . LEU B 1 331 ? -9.742 35.562 2.648 1 98.44 331 LEU B N 1
ATOM 5151 C CA . LEU B 1 331 ? -8.984 36.594 3.338 1 98.44 331 LEU B CA 1
ATOM 5152 C C . LEU B 1 331 ? -8.961 37.906 2.529 1 98.44 331 LEU B C 1
ATOM 5154 O O . LEU B 1 331 ? -8.656 37.875 1.335 1 98.44 331 LEU B O 1
ATOM 5158 N N . THR B 1 332 ? -9.352 38.969 3.096 1 98 332 THR B N 1
ATOM 5159 C CA . THR B 1 332 ? -9.367 40.281 2.424 1 98 332 THR B CA 1
ATOM 5160 C C . THR B 1 332 ? -8.414 41.25 3.104 1 98 332 THR B C 1
ATOM 5162 O O . THR B 1 332 ? -8.047 41.062 4.262 1 98 332 THR B O 1
ATOM 5165 N N . PRO B 1 333 ? -8 42.25 2.326 1 98.19 333 PRO B N 1
ATOM 5166 C CA . PRO B 1 333 ? -7.125 43.25 2.949 1 98.19 333 PRO B CA 1
ATOM 5167 C C . PRO B 1 333 ? -7.719 43.844 4.23 1 98.19 333 PRO B C 1
ATOM 5169 O O . PRO B 1 333 ? -8.914 44.125 4.285 1 98.19 333 PRO B O 1
ATOM 5172 N N . GLY B 1 334 ? -6.91 44 5.23 1 97.75 334 GLY B N 1
ATOM 5173 C CA . GLY B 1 334 ? -7.371 44.469 6.523 1 97.75 334 GLY B CA 1
ATOM 5174 C C . GLY B 1 334 ? -7.629 43.375 7.52 1 97.75 334 GLY B C 1
ATOM 5175 O O . GLY B 1 334 ? -7.617 43.594 8.734 1 97.75 334 GLY B O 1
ATOM 5176 N N . GLN B 1 335 ? -7.895 42.219 6.996 1 97.31 335 GLN B N 1
ATOM 5177 C CA . GLN B 1 335 ? -8.039 41.062 7.848 1 97.31 335 GLN B CA 1
ATOM 5178 C C . GLN B 1 335 ? -6.699 40.344 8.031 1 97.31 335 GLN B C 1
ATOM 5180 O O . GLN B 1 335 ? -5.766 40.562 7.246 1 97.31 335 GLN B O 1
ATOM 5185 N N . THR B 1 336 ? -6.645 39.594 9.109 1 97 336 THR B N 1
ATOM 5186 C CA . THR B 1 336 ? -5.477 38.75 9.352 1 97 336 THR B CA 1
ATOM 5187 C C . THR B 1 336 ? -5.883 37.281 9.5 1 97 336 THR B C 1
ATOM 5189 O O . THR B 1 336 ? -6.883 36.969 10.156 1 97 336 THR B O 1
ATOM 5192 N N . TYR B 1 337 ? -5.277 36.469 8.75 1 97.75 337 TYR B N 1
ATOM 5193 C CA . TYR B 1 337 ? -5.383 35.062 9.008 1 97.75 337 TYR B CA 1
ATOM 5194 C C . TYR B 1 337 ? -4.613 34.656 10.266 1 97.75 337 TYR B C 1
ATOM 5196 O O . TYR B 1 337 ? -3.432 35 10.398 1 97.75 337 TYR B O 1
ATOM 5204 N N . ASP B 1 338 ? -5.219 34.031 11.172 1 97.75 338 ASP B N 1
ATOM 5205 C CA . ASP B 1 338 ? -4.625 33.625 12.438 1 97.75 338 ASP B CA 1
ATOM 5206 C C . ASP B 1 338 ? -5.125 32.219 12.836 1 97.75 338 ASP B C 1
ATOM 5208 O O . ASP B 1 338 ? -6.309 32.031 13.125 1 97.75 338 ASP B O 1
ATOM 5212 N N . SER B 1 339 ? -4.32 31.297 12.812 1 97.38 339 SER B N 1
ATOM 5213 C CA . SER B 1 339 ? -4.617 29.906 13.156 1 97.38 339 SER B CA 1
ATOM 5214 C C . SER B 1 339 ? -3.521 29.312 14.023 1 97.38 339 SER B C 1
ATOM 5216 O O . SER B 1 339 ? -2.344 29.625 13.859 1 97.38 339 SER B O 1
ATOM 5218 N N . THR B 1 340 ? -3.91 28.5 14.977 1 98.56 340 THR B N 1
ATOM 5219 C CA . THR B 1 340 ? -2.955 27.859 15.875 1 98.56 340 THR B CA 1
ATOM 5220 C C . THR B 1 340 ? -3.217 26.359 15.953 1 98.56 340 THR B C 1
ATOM 5222 O O . THR B 1 340 ? -4.367 25.922 16.047 1 98.56 340 THR B O 1
ATOM 5225 N N . THR B 1 341 ? -2.219 25.578 15.875 1 98.81 341 THR B N 1
ATOM 5226 C CA . THR B 1 341 ? -2.199 24.156 16.203 1 98.81 341 THR B CA 1
ATOM 5227 C C . THR B 1 341 ? -1.162 23.859 17.281 1 98.81 341 THR B C 1
ATOM 5229 O O . THR B 1 341 ? -0.05 24.391 17.234 1 98.81 341 THR B O 1
ATOM 5232 N N . VAL B 1 342 ? -1.525 23.078 18.25 1 98.94 342 VAL B N 1
ATOM 5233 C CA . VAL B 1 342 ? -0.576 22.641 19.266 1 98.94 342 VAL B CA 1
ATOM 5234 C C . VAL B 1 342 ? -0.512 21.109 19.297 1 98.94 342 VAL B C 1
ATOM 5236 O O . VAL B 1 342 ? -1.535 20.453 19.453 1 98.94 342 VAL B O 1
ATOM 5239 N N . PHE B 1 343 ? 0.659 20.578 19.094 1 98.94 343 PHE B N 1
ATOM 5240 C CA . PHE B 1 343 ? 0.953 19.172 19.328 1 98.94 343 PHE B CA 1
ATOM 5241 C C . PHE B 1 343 ? 1.592 18.984 20.703 1 98.94 343 PHE B C 1
ATOM 5243 O O . PHE B 1 343 ? 2.713 19.438 20.938 1 98.94 343 PHE B O 1
ATOM 5250 N N . GLY B 1 344 ? 0.856 18.391 21.594 1 98.88 344 GLY B N 1
ATOM 5251 C CA . GLY B 1 344 ? 1.383 18.094 22.906 1 98.88 344 GLY B CA 1
ATOM 5252 C C . GLY B 1 344 ? 1.781 16.625 23.062 1 98.88 344 GLY B C 1
ATOM 5253 O O . GLY B 1 344 ? 0.982 15.734 22.797 1 98.88 344 GLY B O 1
ATOM 5254 N N . PHE B 1 345 ? 3.008 16.422 23.469 1 98.81 345 PHE B N 1
ATOM 5255 C CA . PHE B 1 345 ? 3.508 15.055 23.609 1 98.81 345 PHE B CA 1
ATOM 5256 C C . PHE B 1 345 ? 3.646 14.68 25.078 1 98.81 345 PHE B C 1
ATOM 5258 O O . PHE B 1 345 ? 4.047 15.5 25.906 1 98.81 345 PHE B O 1
ATOM 5265 N N . GLY B 1 346 ? 3.273 13.477 25.359 1 98.06 346 GLY B N 1
ATOM 5266 C CA . GLY B 1 346 ? 3.412 12.906 26.688 1 98.06 346 GLY B CA 1
ATOM 5267 C C . GLY B 1 346 ? 3.623 11.406 26.672 1 98.06 346 GLY B C 1
ATOM 5268 O O . GLY B 1 346 ? 3.859 10.812 25.609 1 98.06 346 GLY B O 1
ATOM 5269 N N . ALA B 1 347 ? 3.676 10.836 27.859 1 96.75 347 ALA B N 1
ATOM 5270 C CA . ALA B 1 347 ? 3.797 9.391 28.031 1 96.75 347 ALA B CA 1
ATOM 5271 C C . ALA B 1 347 ? 2.992 8.906 29.234 1 96.75 347 ALA B C 1
ATOM 5273 O O . ALA B 1 347 ? 2.967 9.562 30.281 1 96.75 347 ALA B O 1
ATOM 5274 N N . GLU B 1 348 ? 2.271 7.875 29.047 1 94.25 348 GLU B N 1
ATOM 5275 C CA . GLU B 1 348 ? 1.484 7.266 30.109 1 94.25 348 GLU B CA 1
ATOM 5276 C C . GLU B 1 348 ? 1.94 5.836 30.391 1 94.25 348 GLU B C 1
ATOM 5278 O O . GLU B 1 348 ? 2.445 5.156 29.484 1 94.25 348 GLU B O 1
#

Foldseek 3Di:
DDDPNHDKDWDWWDQVQQWIWIFILQLRAGQFIWHAFPVGDIFTWWWHAQDPVRQVPQAAPRRQLARGKFDQAAAWAALQWFDDPRDIWHFADRALRIAHRLHRCTSNGDRWDWDWDDDPFKIKIKTWDWDDACRRGWGWIKTKIWMWMAGNQRKTKIKIKIFTAFKTFGKIWTRIFGHQVHLVVQAQQAKWKAFQFQWWFAADLSRAGPLDTGGCPPHPNPRNDTDGQNPCQPPPDPSSVSQVGAFTKGFFDDPDQADWDFGMKIADPPRQKIKTKTKSARIWTKAQQSSQPQPDATSVRHTHHGRRGIGTIGIFHHNCSVHVPTPGRMHGHPDMDIMMMMIGMDGD/DDDVNHDKDWDWWDQVQQWIWIFILQLRAGQFIWHAFPVGDIFTFWWHAQDPVRQVPQAAPRNQLARGKFDQAAAWAALQWFDDPRDIWHFADRALNIAHRLHRCTSNGDRWDWDWDDDPFKIKIKTWDWDDACRRGWGWIKTKIWMWMAGNLRKTKIKIKIFTAFKTFGKIWTRIFGHQVHLVVQAQQAKWKAFQFQWWFAADLSRAGPLDTGGCPPHPNPRNDTDGQNPCLPPPDPSSVSQVGAFTKGFFDDPDQADWDFGMKIADPPRQKIKTKTKSAGIWTKAQQSPQPQPDATSVRHTHHGRRGIGTIGIFHHNCSVHVVTPGRMHGHPDMDIMMMMIGMDGD

Radius of gyration: 27.81 Å; Cα contacts (8 Å, |Δi|>4): 2008; chains: 2; bounding box: 47×88×66 Å